Protein AF-A0A4Q9L4J7-F1 (afdb_monomer_lite)

InterPro domains:
  IPR001433 Oxidoreductase FAD/NAD(P)-binding [PF00175] (398-492)
  IPR017938 Riboflavin synthase-like beta-barrel [SSF63380] (113-328)
  IPR023173 NADPH-cytochrome p450 reductase, FAD-binding, alpha-helical domain superfamily [G3DSA:1.20.990.10] (139-208)
  IPR023173 NADPH-cytochrome p450 reductase, FAD-binding, alpha-helical domain superfamily [G3DSA:1.20.990.10] (239-287)
  IPR039261 Ferredoxin-NADP reductase (FNR), nucleotide-binding domain [G3DSA:3.40.50.80] (387-509)
  IPR039261 Ferredoxin-NADP reductase (FNR), nucleotide-binding domain [SSF52343] (388-514)

Radius of gyration: 28.34 Å; chains: 1; bounding box: 82×77×81 Å

Secondary structure (DSSP, 8-state):
--S-SS----PPPP---PPPPPPEEEEEEEEEEEEE--------TT---------EEEEEEE------HHHHHHHHHTS---S-------S------PEEEEEEEEEEE---SSS-EEEEEEEEE----TT-EEEEE-PPPHHHHHHHHHHB---TTT--THHHHHEEEEEEEEETT-EEEEEEHHHHHHHB--SSPPPHHHHHHHHHHHHHHHHHHHHHHHHTT---S-HHHHHHHHHHHHHHHSSTTHHHHHTGGGT--SHHHHHHHHT--B-HHHHHHHPPBPPPEEEE--SPTTSEEEEEEEPPEEEETTEEEEPHHHHHHHHHHHHHHHHHHTTT-SS-------------TTSS---TT---TT------EEEEEEE--SSS---S-SEEEEEEEGGGGHHHHHHHHT--TT-EEEEEEEESSGGG-TTTTT-SSEEEEESS-HHHHTT--SHHHHHHHTHHHHHHHHTSSEEEEEES-HHHHHHHHHHHHHH-HHHHHTT-EEEE---

Organism: NCBI:txid148818

Structure (mmCIF, N/CA/C/O backbone):
data_AF-A0A4Q9L4J7-F1
#
_entry.id   AF-A0A4Q9L4J7-F1
#
loop_
_atom_site.group_PDB
_atom_site.id
_atom_site.type_symbol
_atom_site.label_atom_id
_atom_site.label_alt_id
_atom_site.label_comp_id
_atom_site.label_asym_id
_atom_site.label_entity_id
_atom_site.label_seq_id
_atom_site.pdbx_PDB_ins_code
_atom_site.Cartn_x
_atom_site.Cartn_y
_atom_site.Cartn_z
_atom_site.occupancy
_atom_site.B_iso_or_equiv
_atom_site.auth_seq_id
_atom_site.auth_comp_id
_atom_site.auth_asym_id
_atom_site.auth_atom_id
_atom_site.pdbx_PDB_model_num
ATOM 1 N N . MET A 1 1 ? -7.884 -14.480 -29.276 1.00 32.91 1 MET A N 1
ATOM 2 C CA . MET A 1 1 ? -7.450 -14.733 -30.667 1.00 32.91 1 MET A CA 1
ATOM 3 C C . MET A 1 1 ? -8.146 -13.724 -31.567 1.00 32.91 1 MET A C 1
ATOM 5 O O . MET A 1 1 ? -9.260 -13.345 -31.243 1.00 32.91 1 MET A O 1
ATOM 9 N N . ASP A 1 2 ? -7.462 -13.287 -32.623 1.00 29.91 2 ASP A N 1
ATOM 10 C CA . ASP A 1 2 ? -7.851 -12.279 -33.626 1.00 29.91 2 ASP A CA 1
ATOM 11 C C . ASP A 1 2 ? -7.774 -10.781 -33.269 1.00 29.91 2 ASP A C 1
ATOM 13 O O . ASP A 1 2 ? -8.747 -10.042 -33.344 1.00 29.91 2 ASP A O 1
ATOM 17 N N . LEU A 1 3 ? -6.535 -10.298 -33.084 1.00 27.67 3 LEU A N 1
ATOM 18 C CA . LEU A 1 3 ? -6.129 -8.930 -33.470 1.00 27.67 3 LEU A CA 1
ATOM 19 C C . LEU A 1 3 ? -6.065 -8.742 -35.012 1.00 27.67 3 LEU A C 1
ATOM 21 O O . LEU A 1 3 ? -5.759 -7.661 -35.499 1.00 27.67 3 LEU A O 1
ATOM 25 N N . LYS A 1 4 ? -6.324 -9.797 -35.801 1.00 28.86 4 LYS A N 1
ATOM 26 C CA . LYS A 1 4 ? -6.003 -9.884 -37.239 1.00 28.86 4 LYS A CA 1
ATOM 27 C C . LYS A 1 4 ? -7.072 -9.368 -38.214 1.00 28.86 4 LYS A C 1
ATOM 29 O O . LYS A 1 4 ? -6.865 -9.484 -39.416 1.00 28.86 4 LYS A O 1
ATOM 34 N N . ARG A 1 5 ? -8.212 -8.824 -37.767 1.00 31.81 5 ARG A N 1
ATOM 35 C CA . ARG A 1 5 ? -9.352 -8.559 -38.680 1.00 31.81 5 ARG A CA 1
ATOM 36 C C . ARG A 1 5 ? -9.749 -7.105 -38.942 1.00 31.81 5 ARG A C 1
ATOM 38 O O . ARG A 1 5 ? -10.696 -6.902 -39.695 1.00 31.81 5 ARG A O 1
ATOM 45 N N . HIS A 1 6 ? -9.029 -6.101 -38.440 1.00 31.12 6 HIS A N 1
ATOM 46 C CA . HIS A 1 6 ? -9.401 -4.695 -38.699 1.00 31.12 6 HIS A CA 1
ATOM 47 C C . HIS A 1 6 ? -8.330 -3.779 -39.301 1.00 31.12 6 HIS A C 1
ATOM 49 O O . HIS A 1 6 ? -8.582 -2.589 -39.451 1.00 31.12 6 HIS A O 1
ATOM 55 N N . ILE A 1 7 ? -7.200 -4.313 -39.769 1.00 32.12 7 ILE A N 1
ATOM 56 C CA . ILE A 1 7 ? -6.197 -3.519 -40.495 1.00 32.12 7 ILE A CA 1
ATOM 57 C C . ILE A 1 7 ? -6.155 -3.980 -41.948 1.00 32.12 7 ILE A C 1
ATOM 59 O O . ILE A 1 7 ? -5.279 -4.741 -42.316 1.00 32.12 7 ILE A O 1
ATOM 63 N N . LEU A 1 8 ? -7.123 -3.567 -42.763 1.00 29.12 8 LEU A N 1
ATOM 64 C CA . LEU A 1 8 ? -6.978 -3.502 -44.221 1.00 29.12 8 LEU A CA 1
ATOM 65 C C . LEU A 1 8 ? -8.029 -2.525 -44.761 1.00 29.12 8 LEU A C 1
ATOM 67 O O . LEU A 1 8 ? -9.126 -2.911 -45.156 1.00 29.12 8 LEU A O 1
ATOM 71 N N . ASN A 1 9 ? -7.685 -1.239 -44.768 1.00 26.75 9 ASN A N 1
ATOM 72 C CA . ASN A 1 9 ? -8.211 -0.316 -45.767 1.00 26.75 9 ASN A CA 1
ATOM 73 C C . ASN A 1 9 ? -7.124 0.727 -46.085 1.00 26.75 9 ASN A C 1
ATOM 75 O O . ASN A 1 9 ? -6.758 1.502 -45.200 1.00 26.75 9 ASN A O 1
ATOM 79 N N . PRO A 1 10 ? -6.550 0.736 -47.301 1.00 31.06 10 PRO A N 1
ATOM 80 C CA . PRO A 1 10 ? -5.492 1.668 -47.662 1.00 31.06 10 PRO A CA 1
ATOM 81 C C . PRO A 1 10 ? -6.117 3.006 -48.073 1.00 31.06 10 PRO A C 1
ATOM 83 O O . PRO A 1 10 ? -6.548 3.175 -49.212 1.00 31.06 10 PRO A O 1
ATOM 86 N N . ILE A 1 11 ? -6.172 3.975 -47.158 1.00 26.78 11 ILE A N 1
ATOM 87 C CA . ILE A 1 11 ? -6.482 5.364 -47.516 1.00 26.78 11 ILE A CA 1
ATOM 88 C C . ILE A 1 11 ? -5.159 6.109 -47.712 1.00 26.78 11 ILE A C 1
ATOM 90 O O . ILE A 1 11 ? -4.351 6.236 -46.795 1.00 26.78 11 ILE A O 1
ATOM 94 N N . LYS A 1 12 ? -4.940 6.560 -48.953 1.00 27.62 12 LYS A N 1
ATOM 95 C CA . LYS A 1 12 ? -3.855 7.452 -49.384 1.00 27.62 12 LYS A CA 1
ATOM 96 C C . LYS A 1 12 ? -3.788 8.689 -48.477 1.00 27.62 12 LYS A C 1
ATOM 98 O O . LYS A 1 12 ? -4.776 9.407 -48.366 1.00 27.62 12 LYS A O 1
ATOM 103 N N . TYR A 1 13 ? -2.623 8.962 -47.892 1.00 31.67 13 TYR A N 1
ATOM 104 C CA . TYR A 1 13 ? -2.356 10.199 -47.154 1.00 31.67 13 TYR A CA 1
ATOM 105 C C . TYR A 1 13 ? -1.717 11.249 -48.074 1.00 31.67 13 TYR A C 1
ATOM 107 O O . TYR A 1 13 ? -0.624 11.035 -48.596 1.00 31.67 13 TYR A O 1
ATOM 115 N N . GLU A 1 14 ? -2.385 12.392 -48.240 1.00 25.97 14 GLU A N 1
ATOM 116 C CA . GLU A 1 14 ? -1.773 13.653 -48.673 1.00 25.97 14 GLU A CA 1
ATOM 117 C C . GLU A 1 14 ? -1.281 14.423 -47.439 1.00 25.97 14 GLU A C 1
ATOM 119 O O . GLU A 1 14 ? -2.001 14.593 -46.454 1.00 25.97 14 GLU A O 1
ATOM 124 N N . ILE A 1 15 ? -0.031 14.883 -47.488 1.00 26.75 15 ILE A N 1
ATOM 125 C CA . ILE A 1 15 ? 0.613 15.677 -46.439 1.00 26.75 15 ILE A CA 1
ATOM 126 C C . ILE A 1 15 ? 0.153 17.136 -46.586 1.00 26.75 15 ILE A C 1
ATOM 128 O O . ILE A 1 15 ? 0.558 17.814 -47.528 1.00 26.75 15 ILE A O 1
ATOM 132 N N . MET A 1 16 ? -0.649 17.650 -45.645 1.00 25.31 16 MET A N 1
ATOM 133 C CA . MET A 1 16 ? -0.947 19.087 -45.541 1.00 25.31 16 MET A CA 1
ATOM 134 C C . MET A 1 16 ? -0.229 19.743 -44.350 1.00 25.31 16 MET A C 1
ATOM 136 O O . MET A 1 16 ? -0.444 19.397 -43.193 1.00 25.31 16 MET A O 1
ATOM 140 N N . GLN A 1 17 ? 0.621 20.710 -44.709 1.00 27.58 17 GLN A N 1
ATOM 141 C CA . GLN A 1 17 ? 1.196 21.853 -43.980 1.00 27.58 17 GLN A CA 1
ATOM 142 C C . GLN A 1 17 ? 1.055 21.912 -42.442 1.00 27.58 17 GLN A C 1
ATOM 144 O O . GLN A 1 17 ? 0.004 22.240 -41.890 1.00 27.58 17 GLN A O 1
ATOM 149 N N . PHE A 1 18 ? 2.195 21.755 -41.761 1.00 28.28 18 PHE A N 1
ATOM 150 C CA . PHE A 1 18 ? 2.394 22.114 -40.356 1.00 28.28 18 PHE A CA 1
ATOM 151 C C . PHE A 1 18 ? 2.313 23.641 -40.153 1.00 28.28 18 PHE A C 1
ATOM 153 O O . PHE A 1 18 ? 3.069 24.392 -40.765 1.00 28.28 18 PHE A O 1
ATOM 160 N N . LYS A 1 19 ? 1.438 24.106 -39.250 1.00 26.25 19 LYS A N 1
ATOM 161 C CA . LYS A 1 19 ? 1.531 25.443 -38.631 1.00 26.25 19 LYS A CA 1
ATOM 162 C C . LYS A 1 19 ? 2.318 25.345 -37.322 1.00 26.25 19 LYS A C 1
ATOM 164 O O . LYS A 1 19 ? 2.139 24.382 -36.579 1.00 26.25 19 LYS A O 1
ATOM 169 N N . GLU A 1 20 ? 3.162 26.343 -37.054 1.00 30.19 20 GLU A N 1
ATOM 170 C CA . GLU A 1 20 ? 4.071 26.416 -35.900 1.00 30.19 20 GLU A CA 1
ATOM 171 C C . GLU A 1 20 ? 3.372 26.141 -34.555 1.00 30.19 20 GLU A C 1
ATOM 173 O O . GLU A 1 20 ? 2.411 26.810 -34.165 1.00 30.19 20 GLU A O 1
ATOM 178 N N . LEU A 1 21 ? 3.888 25.137 -33.842 1.00 33.66 21 LEU A N 1
ATOM 179 C CA . LEU A 1 21 ? 3.437 24.678 -32.529 1.00 33.66 21 LEU A CA 1
ATOM 180 C C . LEU A 1 21 ? 4.350 25.256 -31.436 1.00 33.66 21 LEU A C 1
ATOM 182 O O . LEU A 1 21 ? 5.572 25.220 -31.557 1.00 33.66 21 LEU A O 1
ATOM 186 N N . LYS A 1 22 ? 3.767 25.757 -30.340 1.00 27.98 22 LYS A N 1
ATOM 187 C CA . LYS A 1 22 ? 4.522 26.166 -29.143 1.00 27.98 22 LYS A CA 1
ATOM 188 C C . LYS A 1 22 ? 4.714 24.966 -28.217 1.00 27.98 22 LYS A C 1
ATOM 190 O O . LYS A 1 22 ? 3.741 24.428 -27.698 1.00 27.98 22 LYS A O 1
ATOM 195 N N . PHE A 1 23 ? 5.964 24.589 -27.982 1.00 33.75 23 PHE A N 1
ATOM 196 C CA . PHE A 1 23 ? 6.355 23.511 -27.078 1.00 33.75 23 PHE A CA 1
ATOM 197 C C . PHE A 1 23 ? 6.599 24.035 -25.649 1.00 33.75 23 PHE A C 1
ATOM 199 O O . PHE A 1 23 ? 7.134 25.130 -25.472 1.00 33.75 23 PHE A O 1
ATOM 206 N N . ARG A 1 24 ? 6.238 23.260 -24.614 1.00 38.06 24 ARG A N 1
ATOM 207 C CA . ARG A 1 24 ? 6.641 23.522 -23.216 1.00 38.06 24 ARG A CA 1
ATOM 208 C C . ARG A 1 24 ? 7.774 22.572 -22.806 1.00 38.06 24 ARG A C 1
ATOM 210 O O . ARG A 1 24 ? 7.660 21.366 -23.011 1.00 38.06 24 ARG A O 1
ATOM 217 N N . LYS A 1 25 ? 8.831 23.128 -22.200 1.00 42.00 25 LYS A N 1
ATOM 218 C CA . LYS A 1 25 ? 9.967 22.413 -21.586 1.00 42.00 25 LYS A CA 1
ATOM 219 C C . LYS A 1 25 ? 9.455 21.664 -20.349 1.00 42.00 25 LYS A C 1
ATOM 221 O O . LYS A 1 25 ? 8.957 22.320 -19.437 1.00 42.00 25 LYS A O 1
ATOM 226 N N . LEU A 1 26 ? 9.497 20.329 -20.329 1.00 53.59 26 LEU A N 1
ATOM 227 C CA . LEU A 1 26 ? 8.933 19.558 -19.205 1.00 53.59 26 LEU A CA 1
ATOM 228 C C . LEU A 1 26 ? 9.982 18.841 -18.359 1.00 53.59 26 LEU A C 1
ATOM 230 O O . LEU A 1 26 ? 9.849 18.901 -17.141 1.00 53.59 26 LEU A O 1
ATOM 234 N N . ASN A 1 27 ? 11.021 18.239 -18.955 1.00 62.38 27 ASN A N 1
ATOM 235 C CA . ASN A 1 27 ? 12.146 17.677 -18.205 1.00 62.38 27 ASN A CA 1
ATOM 236 C C . ASN A 1 27 ? 13.487 17.874 -18.940 1.00 62.38 27 ASN A C 1
ATOM 238 O O . ASN A 1 27 ? 13.531 17.805 -20.167 1.00 62.38 27 ASN A O 1
ATOM 242 N N . GLU A 1 28 ? 14.566 18.079 -18.185 1.00 73.81 28 GLU A N 1
ATOM 243 C CA . GLU A 1 28 ? 15.957 18.052 -18.669 1.00 73.81 28 GLU A CA 1
ATOM 244 C C . GLU A 1 28 ? 16.674 16.877 -18.007 1.00 73.81 28 GLU A C 1
ATOM 246 O O . GLU A 1 28 ? 16.520 16.678 -16.799 1.00 73.81 28 GLU A O 1
ATOM 251 N N . ILE A 1 29 ? 17.422 16.090 -18.782 1.00 80.94 29 ILE A N 1
ATOM 252 C CA . ILE A 1 29 ? 18.135 14.914 -18.273 1.00 80.94 29 ILE A CA 1
ATOM 253 C C . ILE A 1 29 ? 19.614 15.065 -18.560 1.00 80.94 29 ILE A C 1
ATOM 255 O O . ILE A 1 29 ? 19.989 15.373 -19.691 1.00 80.94 29 ILE A O 1
ATOM 259 N N . THR A 1 30 ? 20.413 14.797 -17.537 1.00 82.75 30 THR A N 1
ATOM 260 C CA . THR A 1 30 ? 21.866 14.720 -17.612 1.00 82.75 30 THR A CA 1
ATOM 261 C C . THR A 1 30 ? 22.294 13.342 -17.139 1.00 82.75 30 THR A C 1
ATOM 263 O O . THR A 1 30 ? 21.904 12.909 -16.054 1.00 82.75 30 THR A O 1
ATOM 266 N N . ILE A 1 31 ? 23.103 12.658 -17.943 1.00 82.88 31 ILE A N 1
ATOM 267 C CA . ILE A 1 31 ? 23.777 11.416 -17.558 1.00 82.88 31 ILE A CA 1
ATOM 268 C C . ILE A 1 31 ? 25.276 11.658 -17.679 1.00 82.88 31 ILE A C 1
ATOM 270 O O . ILE A 1 31 ? 25.764 11.998 -18.753 1.00 82.88 31 ILE A O 1
ATOM 274 N N . GLU A 1 32 ? 25.993 11.486 -16.577 1.00 81.62 32 GLU A N 1
ATOM 275 C CA . GLU A 1 32 ? 27.445 11.609 -16.490 1.00 81.62 32 GLU A CA 1
ATOM 276 C C . GLU A 1 32 ? 28.037 10.267 -16.047 1.00 81.62 32 GLU A C 1
ATOM 278 O O . GLU A 1 32 ? 27.553 9.658 -15.093 1.00 81.62 32 GLU A O 1
ATOM 283 N N . ILE A 1 33 ? 29.080 9.795 -16.734 1.00 80.38 33 ILE A N 1
ATOM 284 C CA . ILE A 1 33 ? 29.845 8.613 -16.319 1.00 80.38 33 ILE A CA 1
ATOM 285 C C . ILE A 1 33 ? 30.957 9.085 -15.383 1.00 80.38 33 ILE A C 1
ATOM 287 O O . ILE A 1 33 ? 31.842 9.828 -15.798 1.00 80.38 33 ILE A O 1
ATOM 291 N N . LEU A 1 34 ? 30.913 8.639 -14.130 1.00 76.81 34 LEU A N 1
ATOM 292 C CA . LEU A 1 34 ? 31.854 9.038 -13.085 1.00 76.81 34 LEU A CA 1
ATOM 293 C C . LEU A 1 34 ? 33.141 8.198 -13.108 1.00 76.81 34 LEU A C 1
ATOM 295 O O . LEU A 1 34 ? 34.230 8.737 -12.930 1.00 76.81 34 LEU A O 1
ATOM 299 N N . SER A 1 35 ? 33.035 6.879 -13.314 1.00 73.94 35 SER A N 1
ATOM 300 C CA . SER A 1 35 ? 34.185 5.960 -13.345 1.00 73.94 35 SER A CA 1
ATOM 301 C C . SER A 1 35 ? 33.845 4.608 -13.993 1.00 73.94 35 SER A C 1
ATOM 303 O O . SER A 1 35 ? 32.671 4.255 -14.135 1.00 73.94 35 SER A O 1
ATOM 305 N N . ARG A 1 36 ? 34.887 3.850 -14.379 1.00 70.06 36 ARG A N 1
ATOM 306 C CA . ARG A 1 36 ? 34.830 2.432 -14.783 1.00 70.06 36 ARG A CA 1
ATOM 307 C C . ARG A 1 36 ? 35.926 1.655 -14.048 1.00 70.06 36 ARG A C 1
ATOM 309 O O . ARG A 1 36 ? 37.103 1.910 -14.290 1.00 70.06 36 ARG A O 1
ATOM 316 N N . GLU A 1 37 ? 35.577 0.726 -13.163 1.00 55.44 37 GLU A N 1
ATOM 317 C CA . GLU A 1 37 ? 36.572 -0.139 -12.502 1.00 55.44 37 GLU A CA 1
ATOM 318 C C . GLU A 1 37 ? 36.838 -1.432 -13.307 1.00 55.44 37 GLU A C 1
ATOM 320 O O . GLU A 1 37 ? 35.908 -2.130 -13.710 1.00 55.44 37 GLU A O 1
ATOM 325 N N . GLY A 1 38 ? 38.116 -1.783 -13.533 1.00 43.69 38 GLY A N 1
ATOM 326 C CA . GLY A 1 38 ? 38.509 -3.119 -14.023 1.00 43.69 38 GLY A CA 1
ATOM 327 C C . GLY A 1 38 ? 39.046 -3.248 -15.458 1.00 43.69 38 GLY A C 1
ATOM 328 O O . GLY A 1 38 ? 39.202 -4.370 -15.934 1.00 43.69 38 GLY A O 1
ATOM 329 N N . GLY A 1 39 ? 39.394 -2.158 -16.146 1.00 35.75 39 GLY A N 1
ATOM 330 C CA . GLY A 1 39 ? 40.240 -2.238 -17.345 1.00 35.75 39 GLY A CA 1
ATOM 331 C C . GLY A 1 39 ? 41.707 -2.402 -16.940 1.00 35.75 39 GLY A C 1
ATOM 332 O O . GLY A 1 39 ? 42.275 -1.487 -16.348 1.00 35.75 39 GLY A O 1
ATOM 333 N N . GLY A 1 40 ? 42.314 -3.561 -17.211 1.00 29.95 40 GLY A N 1
ATOM 334 C CA . GLY A 1 40 ? 43.728 -3.814 -16.926 1.00 29.95 40 GLY A CA 1
ATOM 335 C C . GLY A 1 40 ? 44.616 -2.687 -17.454 1.00 29.95 40 GLY A C 1
ATOM 336 O O . GLY A 1 40 ? 44.479 -2.257 -18.599 1.00 29.95 40 GLY A O 1
ATOM 337 N N . ALA A 1 41 ? 45.517 -2.197 -16.604 1.00 28.97 41 ALA A N 1
ATOM 338 C CA . ALA A 1 41 ? 46.473 -1.162 -16.955 1.00 28.97 41 ALA A CA 1
ATOM 339 C C . ALA A 1 41 ? 47.351 -1.632 -18.122 1.00 28.97 41 ALA A C 1
ATOM 341 O O . ALA A 1 41 ? 48.337 -2.336 -17.929 1.00 28.97 41 ALA A O 1
ATOM 342 N N . THR A 1 42 ? 47.025 -1.198 -19.335 1.00 26.70 42 THR A N 1
ATOM 343 C CA . THR A 1 42 ? 48.039 -1.021 -20.372 1.00 26.70 42 THR A CA 1
ATOM 344 C C . THR A 1 42 ? 48.302 0.473 -20.424 1.00 26.70 42 THR A C 1
ATOM 346 O O . THR A 1 42 ? 47.522 1.237 -20.986 1.00 26.70 42 THR A O 1
ATOM 349 N N . LYS A 1 43 ? 49.376 0.906 -19.754 1.00 25.52 43 LYS A N 1
ATOM 350 C CA . LYS A 1 43 ? 49.971 2.219 -20.006 1.00 25.52 43 LYS A CA 1
ATOM 351 C C . LYS A 1 43 ? 50.368 2.240 -21.480 1.00 25.52 43 LYS A C 1
ATOM 353 O O . LYS A 1 43 ? 51.396 1.681 -21.845 1.00 25.52 43 LYS A O 1
ATOM 358 N N . ILE A 1 44 ? 49.552 2.865 -22.318 1.00 26.73 44 ILE A N 1
ATOM 359 C CA . ILE A 1 44 ? 50.049 3.449 -23.557 1.00 26.73 44 ILE A CA 1
ATOM 360 C C . ILE A 1 44 ? 50.585 4.810 -23.126 1.00 26.73 44 ILE A C 1
ATOM 362 O O . ILE A 1 44 ? 49.817 5.709 -22.785 1.00 26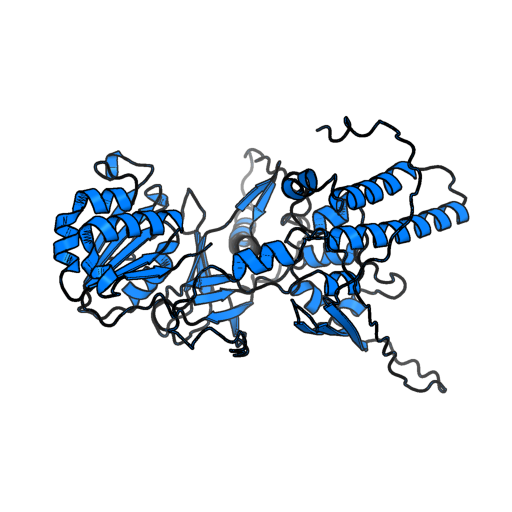.73 44 ILE A O 1
ATOM 366 N N . GLU A 1 45 ? 51.907 4.927 -23.015 1.00 25.31 45 GLU A N 1
ATOM 367 C CA . GLU A 1 45 ? 52.548 6.223 -22.802 1.00 25.31 45 GLU A CA 1
ATOM 368 C C . GLU A 1 45 ? 52.154 7.149 -23.960 1.00 25.31 45 GLU A C 1
ATOM 370 O O . GLU A 1 45 ? 52.459 6.862 -25.116 1.00 25.31 45 GLU A O 1
ATOM 375 N N . GLY A 1 46 ? 51.436 8.236 -23.648 1.00 28.81 46 GLY A N 1
ATOM 376 C CA . GLY A 1 46 ? 51.136 9.301 -24.611 1.00 28.81 46 GLY A CA 1
ATOM 377 C C . GLY A 1 46 ? 49.671 9.704 -24.812 1.00 28.81 46 GLY A C 1
ATOM 378 O O . GLY A 1 46 ? 49.398 10.379 -25.799 1.00 28.81 46 GLY A O 1
ATOM 379 N N . VAL A 1 47 ? 48.728 9.358 -23.925 1.00 24.56 47 VAL A N 1
ATOM 380 C CA . VAL A 1 47 ? 47.358 9.914 -23.978 1.00 24.56 47 VAL A CA 1
ATOM 381 C C . VAL A 1 47 ? 46.975 10.489 -22.615 1.00 24.56 47 VAL A C 1
ATOM 383 O O . VAL A 1 47 ? 46.900 9.763 -21.625 1.00 24.56 47 VAL A O 1
ATOM 386 N N . ASP A 1 48 ? 46.755 11.805 -22.579 1.00 23.30 48 ASP A N 1
ATOM 387 C CA . ASP A 1 48 ? 46.212 12.536 -21.433 1.00 23.30 48 ASP A CA 1
ATOM 388 C C . ASP A 1 48 ? 44.956 11.851 -20.882 1.00 23.30 48 ASP A C 1
ATOM 390 O O . ASP A 1 48 ? 44.012 11.550 -21.617 1.00 23.30 48 ASP A O 1
ATOM 394 N N . SER A 1 49 ? 44.919 11.672 -19.563 1.00 26.30 49 SER A N 1
ATOM 395 C CA . SER A 1 49 ? 43.752 11.236 -18.803 1.00 26.30 49 SER A CA 1
ATOM 396 C C . SER A 1 49 ? 42.651 12.303 -18.852 1.00 26.30 49 SER A C 1
ATOM 398 O O . SER A 1 49 ? 42.475 13.079 -17.911 1.00 26.30 49 SER A O 1
ATOM 400 N N . LYS A 1 50 ? 41.907 12.371 -19.955 1.00 26.47 50 LYS A N 1
ATOM 401 C CA . LYS A 1 50 ? 40.615 13.054 -19.996 1.00 26.47 50 LYS A CA 1
ATOM 402 C C . LYS A 1 50 ? 39.540 12.050 -19.607 1.00 26.47 50 LYS A C 1
ATOM 404 O O . LYS A 1 50 ? 39.353 11.034 -20.266 1.00 26.47 50 LYS A O 1
ATOM 409 N N . THR A 1 51 ? 38.848 12.342 -18.515 1.00 29.05 51 THR A N 1
ATOM 410 C CA . THR A 1 51 ? 37.536 11.780 -18.212 1.00 29.05 51 THR A CA 1
ATOM 411 C C . THR A 1 51 ? 36.637 11.962 -19.436 1.00 29.05 51 THR A C 1
ATOM 413 O O . THR A 1 51 ? 36.325 13.093 -19.813 1.00 29.05 51 THR A O 1
ATOM 416 N N . ASP A 1 52 ? 36.232 10.862 -20.075 1.00 28.98 52 ASP A N 1
ATOM 417 C CA . ASP A 1 52 ? 35.219 10.851 -21.139 1.00 28.98 52 ASP A CA 1
ATOM 418 C C . ASP A 1 52 ? 33.846 11.194 -20.532 1.00 28.98 52 ASP A C 1
ATOM 420 O O . ASP A 1 52 ? 32.950 10.364 -20.377 1.00 28.98 52 ASP A O 1
ATOM 424 N N . SER A 1 53 ? 33.684 12.456 -20.146 1.00 28.92 53 SER A N 1
ATOM 425 C CA . SER A 1 53 ? 32.421 13.053 -19.735 1.00 28.92 53 SER A CA 1
ATOM 426 C C . SER A 1 53 ? 31.576 13.290 -20.987 1.00 28.92 53 SER A C 1
ATOM 428 O O . SER A 1 53 ? 31.518 14.383 -21.545 1.00 28.92 53 SER A O 1
ATOM 430 N N . LYS A 1 54 ? 30.900 12.245 -21.474 1.00 34.31 54 LYS A N 1
ATOM 431 C CA . LYS A 1 54 ? 29.797 12.447 -22.420 1.00 34.31 54 LYS A CA 1
ATOM 432 C C . LYS A 1 54 ? 28.595 12.984 -21.651 1.00 34.31 54 LYS A C 1
ATOM 434 O O . LYS A 1 54 ? 27.773 12.217 -21.168 1.00 34.31 54 LYS A O 1
ATOM 439 N N . VAL A 1 55 ? 28.507 14.307 -21.537 1.00 30.03 55 VAL A N 1
ATOM 440 C CA . VAL A 1 55 ? 27.294 14.991 -21.080 1.00 30.03 55 VAL A CA 1
ATOM 441 C C . VAL A 1 55 ? 26.247 14.854 -22.183 1.00 30.03 55 VAL A C 1
ATOM 443 O O . VAL A 1 55 ? 26.282 15.573 -23.180 1.00 30.03 55 VAL A O 1
ATOM 446 N N . TYR A 1 56 ? 25.323 13.911 -22.023 1.00 35.75 56 TYR A N 1
ATOM 447 C CA . TYR A 1 56 ? 24.118 13.868 -22.844 1.00 35.75 56 TYR A CA 1
ATOM 448 C C . TYR A 1 56 ? 23.075 14.787 -22.212 1.00 35.75 56 TYR A C 1
ATOM 450 O O . TYR A 1 56 ? 22.479 14.434 -21.197 1.00 35.75 56 TYR A O 1
ATOM 458 N N . SER A 1 57 ? 22.863 15.964 -22.805 1.00 33.28 57 SER A N 1
ATOM 459 C CA . SER A 1 57 ? 21.689 16.799 -22.553 1.00 33.28 57 SER A CA 1
ATOM 460 C C . SER A 1 57 ? 20.697 16.598 -23.698 1.00 33.28 57 SER A C 1
ATOM 462 O O . SER A 1 57 ? 20.982 16.890 -24.858 1.00 33.28 57 SER A O 1
ATOM 464 N N . LYS A 1 58 ? 19.518 16.052 -23.389 1.00 39.03 58 LYS A N 1
ATOM 465 C CA . LYS A 1 58 ? 18.421 15.927 -24.357 1.00 39.03 58 LYS A CA 1
ATOM 466 C C . LYS A 1 58 ? 17.285 16.849 -23.934 1.00 39.03 58 LYS A C 1
ATOM 468 O O . LYS A 1 58 ? 16.713 16.679 -22.858 1.00 39.03 58 LYS A O 1
ATOM 473 N N . GLU A 1 59 ? 16.968 17.832 -24.773 1.00 36.12 59 GLU A N 1
ATOM 474 C CA . GLU A 1 59 ? 15.800 18.692 -24.584 1.00 36.12 59 GLU A CA 1
ATOM 475 C C . GLU A 1 59 ? 14.550 17.971 -25.098 1.00 36.12 59 GLU A C 1
ATOM 477 O O . GLU A 1 59 ? 14.475 17.590 -26.267 1.00 36.12 59 GLU A O 1
ATOM 482 N N . VAL A 1 60 ? 13.568 17.757 -24.220 1.00 36.88 60 VAL A N 1
ATOM 483 C CA . VAL A 1 60 ? 12.332 17.042 -24.564 1.00 36.88 60 VAL A CA 1
ATOM 484 C C . VAL A 1 60 ? 11.180 18.034 -24.666 1.00 36.88 60 VAL A C 1
ATOM 486 O O . VAL A 1 60 ? 10.780 18.668 -23.683 1.00 36.88 60 VAL A O 1
ATOM 489 N N . LEU A 1 61 ? 10.636 18.156 -25.874 1.00 27.98 61 LEU A N 1
ATOM 490 C CA . LEU A 1 61 ? 9.513 19.021 -26.208 1.00 27.98 61 LEU A CA 1
ATOM 491 C C . LEU A 1 61 ? 8.254 18.164 -26.418 1.00 27.98 61 LEU A C 1
ATOM 493 O O . LEU A 1 61 ? 8.249 17.271 -27.259 1.00 27.98 61 LEU A O 1
ATOM 497 N N . TYR A 1 62 ? 7.176 18.437 -25.676 1.00 35.03 62 TYR A N 1
ATOM 498 C CA . TYR A 1 62 ? 5.900 17.723 -25.836 1.00 35.03 62 TYR A CA 1
ATOM 499 C C . TYR A 1 62 ? 4.878 18.533 -26.638 1.00 35.03 62 TYR A C 1
ATOM 501 O O . TYR A 1 62 ? 4.734 19.743 -26.447 1.00 35.03 62 TYR A O 1
ATOM 509 N N . GLN A 1 63 ? 4.129 17.837 -27.496 1.00 30.00 63 GLN A N 1
ATOM 510 C CA . GLN A 1 63 ? 2.963 18.360 -28.207 1.00 30.00 63 GLN A CA 1
ATOM 511 C C . GLN A 1 63 ? 1.764 18.410 -27.246 1.00 30.00 63 GLN A C 1
ATOM 513 O O . GLN A 1 63 ? 1.395 17.397 -26.655 1.00 30.00 63 GLN A O 1
ATOM 518 N N . THR A 1 64 ? 1.141 19.575 -27.086 1.00 30.38 64 THR A N 1
ATOM 519 C CA . THR A 1 64 ? -0.145 19.705 -26.386 1.00 30.38 64 THR A CA 1
ATOM 520 C C . THR A 1 64 ? -1.228 20.047 -27.395 1.00 30.38 64 THR A C 1
ATOM 522 O O . THR A 1 64 ? -1.034 20.953 -28.209 1.00 30.38 64 THR A O 1
ATOM 525 N N . ASP A 1 65 ? -2.380 19.383 -27.320 1.00 29.89 65 ASP A N 1
ATOM 526 C CA . ASP A 1 65 ? -3.569 19.839 -28.035 1.00 29.89 65 ASP A CA 1
ATOM 527 C C . ASP A 1 65 ? -3.953 21.249 -27.571 1.00 29.89 65 ASP A C 1
ATOM 529 O O . ASP A 1 65 ? -3.827 21.578 -26.389 1.00 29.89 65 ASP A O 1
ATOM 533 N N . LYS A 1 66 ? -4.414 22.091 -28.507 1.00 28.73 66 LYS A N 1
ATOM 534 C CA . LYS A 1 66 ? -5.050 23.376 -28.194 1.00 28.73 66 LYS A CA 1
ATOM 535 C C . LYS A 1 66 ? -6.240 23.114 -27.271 1.00 28.73 66 LYS A C 1
ATOM 537 O O . LYS A 1 66 ? -7.339 22.829 -27.733 1.00 28.73 66 LYS A O 1
ATOM 542 N N . VAL A 1 67 ? -6.019 23.234 -25.973 1.00 32.56 67 VAL A N 1
ATOM 543 C CA . VAL A 1 67 ? -7.085 23.502 -25.019 1.00 32.56 67 VAL A CA 1
ATOM 544 C C . VAL A 1 67 ? -7.113 25.011 -24.881 1.00 32.56 67 VAL A C 1
ATOM 546 O O . VAL A 1 67 ? -6.105 25.614 -24.507 1.00 32.56 67 VAL A O 1
ATOM 549 N N . ASP A 1 68 ? -8.228 25.617 -25.277 1.00 34.19 68 ASP A N 1
ATOM 550 C CA . ASP A 1 68 ? -8.435 27.054 -25.178 1.00 34.19 68 ASP A CA 1
ATOM 551 C C . ASP A 1 68 ? -8.329 27.458 -23.702 1.00 34.19 68 ASP A C 1
ATOM 553 O O . ASP A 1 68 ? -9.219 27.227 -22.882 1.00 34.19 68 ASP A O 1
ATOM 557 N N . SER A 1 69 ? -7.162 27.983 -23.333 1.00 35.03 69 SER A N 1
ATOM 558 C CA . SER A 1 69 ? -6.762 28.253 -21.952 1.00 35.03 69 SER A CA 1
ATOM 559 C C . SER A 1 69 ? -7.679 29.254 -21.246 1.00 35.03 69 SER A C 1
ATOM 561 O O . SER A 1 69 ? -7.639 29.349 -20.023 1.00 35.03 69 SER A O 1
ATOM 563 N N . LYS A 1 70 ? -8.523 29.975 -21.995 1.00 34.06 70 LYS A N 1
ATOM 564 C CA . LYS A 1 70 ? -9.452 30.966 -21.454 1.00 34.06 70 LYS A CA 1
ATOM 565 C C . LYS A 1 70 ? -10.692 30.331 -20.812 1.00 34.06 70 LYS A C 1
ATOM 567 O O . LYS A 1 70 ? -11.105 30.767 -19.747 1.00 34.06 70 LYS A O 1
ATOM 572 N N . GLU A 1 71 ? -11.214 29.234 -21.367 1.00 32.75 71 GLU A N 1
ATOM 573 C CA . GLU A 1 71 ? -12.447 28.607 -20.859 1.00 32.75 71 GLU A CA 1
ATOM 574 C C . GLU A 1 71 ? -12.225 27.799 -19.564 1.00 32.75 71 GLU A C 1
ATOM 576 O O . GLU A 1 71 ? -13.135 27.636 -18.750 1.00 32.75 71 GLU A O 1
ATOM 581 N N . ILE A 1 72 ? -10.998 27.310 -19.343 1.00 34.75 72 ILE A N 1
ATOM 582 C CA . ILE A 1 72 ? -10.608 26.631 -18.097 1.00 34.75 72 ILE A CA 1
ATOM 583 C C . ILE A 1 72 ? -10.253 27.647 -17.008 1.00 34.75 72 ILE A C 1
ATOM 585 O O . ILE A 1 72 ? -10.622 27.442 -15.855 1.00 34.75 72 ILE A O 1
ATOM 589 N N . LEU A 1 73 ? -9.586 28.755 -17.354 1.00 31.66 73 LEU A N 1
ATOM 590 C CA . LEU A 1 73 ? -9.261 29.801 -16.382 1.00 31.66 73 LEU A CA 1
ATOM 591 C C . LEU A 1 73 ? -10.527 30.479 -15.841 1.00 31.66 73 LEU A C 1
ATOM 593 O O . LEU A 1 73 ? -10.632 30.624 -14.627 1.00 31.66 73 LEU A O 1
ATOM 597 N N . ASP A 1 74 ? -11.528 30.759 -16.680 1.00 32.66 74 ASP A N 1
ATOM 598 C CA . ASP A 1 74 ? -12.783 31.374 -16.219 1.00 32.66 74 ASP A CA 1
ATOM 599 C C . ASP A 1 74 ? -13.641 30.416 -15.364 1.00 32.66 74 ASP A C 1
ATOM 601 O O . ASP A 1 74 ? -14.304 30.847 -14.420 1.00 32.66 74 ASP A O 1
ATOM 605 N N . LYS A 1 75 ? -13.571 29.095 -15.607 1.00 32.06 75 LYS A N 1
ATOM 606 C CA . LYS A 1 75 ? -14.240 28.079 -14.763 1.00 32.06 75 LYS A CA 1
ATOM 607 C C . LYS A 1 75 ? -13.501 27.796 -13.450 1.00 32.06 75 LYS A C 1
ATOM 609 O O . LYS A 1 75 ? -14.125 27.323 -12.501 1.00 32.06 75 LYS A O 1
ATOM 614 N N . ILE A 1 76 ? -12.201 28.087 -13.376 1.00 34.53 76 ILE A N 1
ATOM 615 C CA . ILE A 1 76 ? -11.392 27.944 -12.155 1.00 34.53 76 ILE A CA 1
ATOM 616 C C . ILE A 1 76 ? -11.455 29.215 -11.292 1.00 34.53 76 ILE A C 1
ATOM 618 O O . ILE A 1 76 ? -11.445 29.105 -10.069 1.00 34.53 76 ILE A O 1
ATOM 622 N N . TYR A 1 77 ? -11.579 30.405 -11.890 1.00 29.02 77 TYR A N 1
ATOM 623 C CA . TYR A 1 77 ? -11.540 31.679 -11.159 1.00 29.02 77 TYR A CA 1
ATOM 624 C C . TYR A 1 77 ? -12.879 32.149 -10.563 1.00 29.02 77 TYR A C 1
ATOM 626 O O . TYR A 1 77 ? -12.865 33.033 -9.710 1.00 29.02 77 TYR A O 1
ATOM 634 N N . HIS A 1 78 ? -14.019 31.552 -10.935 1.00 30.06 78 HIS A N 1
ATOM 635 C CA . HIS A 1 78 ? -15.343 31.966 -10.436 1.00 30.06 78 HIS A CA 1
ATOM 636 C C . HIS A 1 78 ? -16.013 31.025 -9.422 1.00 30.06 78 HIS A C 1
ATOM 638 O O . HIS A 1 78 ? -17.191 31.197 -9.116 1.00 30.06 78 HIS A O 1
ATOM 644 N N . LYS A 1 79 ? -15.283 30.076 -8.820 1.00 29.45 79 LYS A N 1
ATOM 645 C CA . LYS A 1 79 ? -15.729 29.480 -7.551 1.00 29.45 79 LYS A CA 1
ATOM 646 C C . LYS A 1 79 ? -15.103 30.264 -6.406 1.00 29.45 79 LYS A C 1
ATOM 648 O O . LYS A 1 79 ? -13.927 30.093 -6.107 1.00 29.45 79 LYS A O 1
ATOM 653 N N . GLU A 1 80 ? -15.909 31.159 -5.847 1.00 29.42 80 GLU A N 1
ATOM 654 C CA . GLU A 1 80 ? -15.625 32.004 -4.691 1.00 29.42 80 GLU A CA 1
ATOM 655 C C . GLU A 1 80 ? -14.810 31.255 -3.627 1.00 29.42 80 GLU A C 1
ATOM 657 O O . GLU A 1 80 ? -15.301 30.372 -2.925 1.00 29.42 80 GLU A O 1
ATOM 662 N N . LEU A 1 81 ? -13.529 31.614 -3.538 1.00 27.81 81 LEU A N 1
ATOM 663 C CA . LEU A 1 81 ? -12.717 31.392 -2.354 1.00 27.81 81 LEU A CA 1
ATOM 664 C C . LEU A 1 81 ? -13.170 32.415 -1.319 1.00 27.81 81 LEU A C 1
ATOM 666 O O . LEU A 1 81 ? -12.800 33.592 -1.380 1.00 27.81 81 LEU A O 1
ATOM 670 N N . ASP A 1 82 ? -13.975 31.932 -0.381 1.00 27.47 82 ASP A N 1
ATOM 671 C CA . ASP A 1 82 ? -14.197 32.587 0.895 1.00 27.47 82 ASP A CA 1
ATOM 672 C C . ASP A 1 82 ? -12.834 32.884 1.536 1.00 27.47 82 ASP A C 1
ATOM 674 O O . ASP A 1 82 ? -11.955 32.024 1.668 1.00 27.47 82 ASP A O 1
ATOM 678 N N . LYS A 1 83 ? -12.617 34.159 1.845 1.00 31.33 83 LYS A N 1
ATOM 679 C CA . LYS A 1 83 ? -11.333 34.708 2.277 1.00 31.33 83 LYS A CA 1
ATOM 680 C C . LYS A 1 83 ? -11.076 34.416 3.754 1.00 31.33 83 LYS A C 1
ATOM 682 O O . LYS A 1 83 ? -11.052 35.353 4.536 1.00 31.33 83 LYS A O 1
ATOM 687 N N . THR A 1 84 ? -10.780 33.176 4.128 1.00 30.39 84 THR A N 1
ATOM 688 C CA . THR A 1 84 ? -10.087 32.854 5.392 1.00 30.39 84 THR A CA 1
ATOM 689 C C . THR A 1 84 ? -9.482 31.454 5.317 1.00 30.39 84 THR A C 1
ATOM 691 O O . THR A 1 84 ? -10.167 30.488 5.609 1.00 30.39 84 THR A O 1
ATOM 694 N N . ASP A 1 85 ? -8.221 31.347 4.887 1.00 26.95 85 ASP A N 1
ATOM 695 C CA . ASP A 1 85 ? -7.235 30.396 5.436 1.00 26.95 85 ASP A CA 1
ATOM 696 C C . ASP A 1 85 ? -5.911 30.510 4.667 1.00 26.95 85 ASP A C 1
ATOM 698 O O . ASP A 1 85 ? -5.646 29.844 3.665 1.00 26.95 85 ASP A O 1
ATOM 702 N N . LYS A 1 86 ? -5.028 31.389 5.152 1.00 31.11 86 LYS A N 1
AT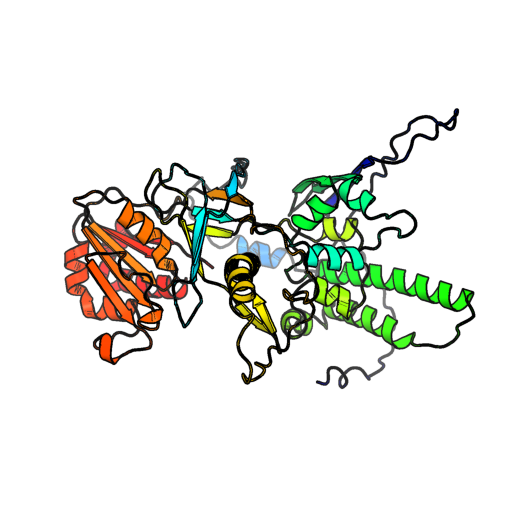OM 703 C CA . LYS A 1 86 ? -3.615 31.380 4.765 1.00 31.11 86 LYS A CA 1
ATOM 704 C C . LYS A 1 86 ? -2.914 30.234 5.498 1.00 31.11 86 LYS A C 1
ATOM 706 O O . LYS A 1 86 ? -2.250 30.500 6.483 1.00 31.11 86 LYS A O 1
ATOM 711 N N . HIS A 1 87 ? -3.055 28.997 5.026 1.00 31.69 87 HIS A N 1
ATOM 712 C CA . HIS A 1 87 ? -2.090 27.906 5.237 1.00 31.69 87 HIS A CA 1
ATOM 713 C C . HIS A 1 87 ? -2.419 26.734 4.297 1.00 31.69 87 HIS A C 1
ATOM 715 O O . HIS A 1 87 ? -3.005 25.734 4.699 1.00 31.69 87 HIS A O 1
ATOM 721 N N . ILE A 1 88 ? -2.020 26.841 3.027 1.00 28.56 88 ILE A N 1
ATOM 722 C CA . ILE A 1 88 ? -1.990 25.697 2.107 1.00 28.56 88 ILE A CA 1
ATOM 723 C C . ILE A 1 88 ? -0.545 25.492 1.649 1.00 28.56 88 ILE A C 1
ATOM 725 O O . ILE A 1 88 ? -0.030 26.210 0.800 1.00 28.56 88 ILE A O 1
ATOM 729 N N . ASN A 1 89 ? 0.091 24.524 2.311 1.00 28.36 89 ASN A N 1
ATOM 730 C CA . ASN A 1 89 ? 1.098 23.575 1.832 1.00 28.36 89 ASN A CA 1
ATOM 731 C C . ASN A 1 89 ? 2.054 24.036 0.717 1.00 28.36 89 ASN A C 1
ATOM 733 O O . ASN A 1 89 ? 1.792 23.840 -0.470 1.00 28.36 89 ASN A O 1
ATOM 737 N N . ASN A 1 90 ? 3.246 24.479 1.121 1.00 26.03 90 ASN A N 1
ATOM 738 C CA . ASN A 1 90 ? 4.443 24.289 0.304 1.00 26.03 90 ASN A CA 1
ATOM 739 C C . ASN A 1 90 ? 4.755 22.779 0.219 1.00 26.03 90 ASN A C 1
ATOM 741 O O . ASN A 1 90 ? 4.835 22.131 1.264 1.00 26.03 90 ASN A O 1
ATOM 745 N N . PRO A 1 91 ? 5.003 22.199 -0.969 1.00 31.16 91 PRO A N 1
ATOM 746 C CA . PRO A 1 91 ? 5.431 20.805 -1.125 1.00 31.16 91 PRO A CA 1
ATOM 747 C C . PRO A 1 91 ? 6.924 20.601 -0.789 1.00 31.16 91 PRO A C 1
ATOM 749 O O . PRO A 1 91 ? 7.580 19.734 -1.353 1.00 31.16 91 PRO A O 1
ATOM 752 N N . SER A 1 92 ? 7.476 21.408 0.121 1.00 30.67 92 SER A N 1
ATOM 753 C CA . SER A 1 92 ? 8.898 21.439 0.473 1.00 30.67 92 SER A CA 1
ATOM 754 C C . SER A 1 92 ? 9.152 21.106 1.945 1.00 30.67 92 SER A C 1
ATOM 756 O O . SER A 1 92 ? 10.097 21.628 2.531 1.00 30.67 92 SER A O 1
ATOM 758 N N . ASP A 1 93 ? 8.353 20.221 2.542 1.00 30.91 93 ASP A N 1
ATOM 759 C CA . ASP A 1 93 ? 8.791 19.464 3.722 1.00 30.91 93 ASP A CA 1
ATOM 760 C C . ASP A 1 93 ? 9.703 18.321 3.235 1.00 30.91 93 ASP A C 1
ATOM 762 O O . ASP A 1 93 ? 9.379 17.140 3.339 1.00 30.91 93 ASP A O 1
ATOM 766 N N . ASN A 1 94 ? 10.854 18.681 2.655 1.00 33.56 94 ASN A N 1
ATOM 767 C CA . ASN A 1 94 ? 11.958 17.758 2.390 1.00 33.56 94 ASN A CA 1
ATOM 768 C C . ASN A 1 94 ? 12.614 17.392 3.732 1.00 33.56 94 ASN A C 1
ATOM 770 O O . ASN A 1 94 ? 13.743 17.790 4.019 1.00 33.56 94 ASN A O 1
ATOM 774 N N . LEU A 1 95 ? 11.923 16.617 4.572 1.00 36.78 95 LEU A N 1
ATOM 775 C CA . LEU A 1 95 ? 12.665 15.651 5.368 1.00 36.78 95 LEU A CA 1
ATOM 776 C C . LEU A 1 95 ? 13.176 14.627 4.360 1.00 36.78 95 LEU A C 1
ATOM 778 O O . LEU A 1 95 ? 12.381 13.953 3.711 1.00 36.78 95 LEU A O 1
ATOM 782 N N . LEU A 1 96 ? 14.495 14.535 4.198 1.00 48.19 96 LEU A N 1
ATOM 783 C CA . LEU A 1 96 ? 15.091 13.354 3.589 1.00 48.19 96 LEU A CA 1
ATOM 784 C C . LEU A 1 96 ? 14.601 12.162 4.407 1.00 48.19 96 LEU A C 1
ATOM 786 O O . LEU A 1 96 ? 15.001 11.981 5.558 1.00 48.19 96 LEU A O 1
ATOM 790 N N . ASP A 1 97 ? 13.671 11.412 3.832 1.00 65.06 97 ASP A N 1
ATOM 791 C CA . ASP A 1 97 ? 13.146 10.196 4.418 1.00 65.06 97 ASP A CA 1
ATOM 792 C C . ASP A 1 97 ? 14.331 9.261 4.684 1.00 65.06 97 ASP A C 1
ATOM 794 O O . ASP A 1 97 ? 14.959 8.748 3.756 1.00 65.06 97 ASP A O 1
ATOM 798 N N . ILE A 1 98 ? 14.684 9.083 5.961 1.00 84.81 98 ILE A N 1
ATOM 799 C CA . ILE A 1 98 ? 15.773 8.189 6.353 1.00 84.81 98 ILE A CA 1
ATOM 800 C C . ILE A 1 98 ? 15.376 6.782 5.909 1.00 84.81 98 ILE A C 1
ATOM 802 O O . ILE A 1 98 ? 14.382 6.224 6.385 1.00 84.81 98 ILE A O 1
ATOM 806 N N . ILE A 1 99 ? 16.155 6.219 4.986 1.00 89.81 99 ILE A N 1
ATOM 807 C CA . ILE A 1 99 ? 15.981 4.841 4.539 1.00 89.81 99 ILE A CA 1
ATOM 808 C C . ILE A 1 99 ? 16.661 3.936 5.559 1.00 89.81 99 ILE A C 1
ATOM 810 O O . ILE A 1 99 ? 17.869 4.000 5.786 1.00 89.81 99 ILE A O 1
ATOM 814 N N . TYR A 1 100 ? 15.861 3.080 6.175 1.00 92.50 100 TYR A N 1
ATOM 815 C CA . TYR A 1 100 ? 16.312 2.029 7.066 1.00 92.50 100 TYR A CA 1
ATOM 816 C C . TYR A 1 100 ? 16.428 0.725 6.292 1.00 92.50 100 TYR A C 1
ATOM 818 O O . TYR A 1 100 ? 15.639 0.453 5.394 1.00 92.50 100 TYR A O 1
ATOM 826 N N . ASN A 1 101 ? 17.364 -0.121 6.702 1.00 92.38 101 ASN A N 1
ATOM 827 C CA . ASN A 1 101 ? 17.492 -1.478 6.196 1.00 92.38 101 ASN A CA 1
ATOM 828 C C . ASN A 1 101 ? 17.163 -2.465 7.323 1.00 92.38 101 ASN A C 1
ATOM 830 O O . ASN A 1 101 ? 17.736 -2.372 8.414 1.00 92.38 101 ASN A O 1
ATOM 834 N N . GLY A 1 102 ? 16.209 -3.370 7.101 1.00 91.50 102 GLY A N 1
ATOM 835 C CA . GLY A 1 102 ? 15.774 -4.354 8.091 1.00 91.50 102 GLY A CA 1
ATOM 836 C C . GLY A 1 102 ? 15.743 -5.763 7.521 1.00 91.50 102 GLY A C 1
ATOM 837 O O . GLY A 1 102 ? 15.260 -5.979 6.421 1.00 91.50 102 GLY A O 1
ATOM 838 N N . LYS A 1 103 ? 16.204 -6.744 8.289 1.00 93.00 103 LYS A N 1
ATOM 839 C CA . LYS A 1 103 ? 16.107 -8.163 7.949 1.00 93.00 103 LYS A CA 1
ATOM 840 C C . LYS A 1 103 ? 14.705 -8.682 8.236 1.00 93.00 103 LYS A C 1
ATOM 842 O O . LYS A 1 103 ? 14.180 -8.465 9.334 1.00 93.00 103 LYS A O 1
ATOM 847 N N . ILE A 1 104 ? 14.123 -9.424 7.301 1.00 93.12 104 ILE A N 1
ATOM 848 C CA . ILE A 1 104 ? 12.862 -10.129 7.539 1.00 93.12 104 ILE A CA 1
ATOM 849 C C . ILE A 1 104 ? 13.114 -11.279 8.529 1.00 93.12 104 ILE A C 1
ATOM 851 O O . ILE A 1 104 ? 13.942 -12.150 8.304 1.00 93.12 104 ILE A O 1
ATOM 855 N N . LEU A 1 105 ? 12.417 -11.294 9.662 1.00 93.06 105 LEU A N 1
ATOM 856 C CA . LEU A 1 105 ? 12.494 -12.372 10.655 1.00 93.06 105 LEU A CA 1
ATOM 857 C C . LEU A 1 105 ? 11.482 -13.480 10.363 1.00 93.06 105 LEU A C 1
ATOM 859 O O . LEU A 1 105 ? 11.775 -14.664 10.519 1.00 93.06 105 LEU A O 1
ATOM 863 N N . SER A 1 106 ? 10.274 -13.107 9.944 1.00 92.50 106 SER A N 1
ATOM 864 C CA . SER A 1 106 ? 9.228 -14.067 9.605 1.00 92.50 106 SER A CA 1
ATOM 865 C C . SER A 1 106 ? 8.230 -13.489 8.614 1.00 92.50 106 SER A C 1
ATOM 867 O O . SER A 1 106 ? 7.903 -12.306 8.677 1.00 92.50 106 SER A O 1
ATOM 869 N N . ILE A 1 107 ? 7.698 -14.368 7.767 1.00 93.19 107 ILE A N 1
ATOM 870 C CA . ILE A 1 107 ? 6.529 -14.138 6.923 1.00 93.19 107 ILE A CA 1
ATOM 871 C C . ILE A 1 107 ? 5.564 -15.283 7.223 1.00 93.19 107 ILE A C 1
ATOM 873 O O . ILE A 1 107 ? 5.949 -16.446 7.096 1.00 93.19 107 ILE A O 1
ATOM 877 N N . THR A 1 108 ? 4.349 -14.957 7.652 1.00 92.75 108 THR A N 1
ATOM 878 C CA . THR A 1 108 ? 3.323 -15.925 8.058 1.00 92.75 108 THR A CA 1
ATOM 879 C C . THR A 1 108 ? 2.052 -15.659 7.267 1.00 92.75 108 THR A C 1
ATOM 881 O O . THR A 1 108 ? 1.561 -14.533 7.275 1.00 92.75 108 THR A O 1
ATOM 884 N N . ASN A 1 109 ? 1.524 -16.676 6.586 1.00 93.88 109 ASN A N 1
ATOM 885 C CA . ASN A 1 109 ? 0.204 -16.602 5.961 1.00 93.88 109 ASN A CA 1
ATOM 886 C C . ASN A 1 109 ? -0.870 -16.635 7.062 1.00 93.88 109 ASN A C 1
ATOM 888 O O . ASN A 1 109 ? -0.806 -17.485 7.947 1.00 93.88 109 ASN A O 1
ATOM 892 N N . MET A 1 110 ? -1.823 -15.706 7.018 1.00 93.31 110 MET A N 1
ATOM 893 C CA . MET A 1 110 ? -2.901 -15.592 8.005 1.00 93.31 110 MET A CA 1
ATOM 894 C C . MET A 1 110 ? -4.074 -16.552 7.751 1.00 93.31 110 MET A C 1
ATOM 896 O O . MET A 1 110 ? -5.006 -16.565 8.546 1.00 93.31 110 MET A O 1
ATOM 900 N N . GLY A 1 111 ? -4.038 -17.352 6.677 1.00 90.31 111 GLY A N 1
ATOM 901 C CA . GLY A 1 111 ? -5.059 -18.365 6.379 1.00 90.31 111 GLY A CA 1
ATOM 902 C C . GLY A 1 111 ? -6.376 -17.789 5.857 1.00 90.31 111 GLY A C 1
ATOM 903 O O . GLY A 1 111 ? -7.411 -18.439 5.952 1.00 90.31 111 GLY A O 1
ATOM 904 N N . THR A 1 112 ? -6.340 -16.566 5.332 1.00 90.81 112 THR A N 1
ATOM 905 C CA . THR A 1 112 ? -7.500 -15.897 4.743 1.00 90.81 112 THR A CA 1
ATOM 906 C C . THR A 1 112 ? -7.812 -16.476 3.361 1.00 90.81 112 THR A C 1
ATOM 908 O O . THR A 1 112 ? -6.903 -16.773 2.585 1.00 90.81 112 THR A O 1
ATOM 911 N N . GLU A 1 113 ? -9.094 -16.622 3.037 1.00 88.31 113 GLU A N 1
ATOM 912 C CA . GLU A 1 113 ? -9.557 -17.292 1.815 1.00 88.31 113 GLU A CA 1
ATOM 913 C C . GLU A 1 113 ? -9.873 -16.301 0.700 1.00 88.31 113 GLU A C 1
ATOM 915 O O . GLU A 1 113 ? -9.549 -16.540 -0.462 1.00 88.31 113 GLU A O 1
ATOM 920 N N . TRP A 1 114 ? -10.502 -15.168 1.029 1.00 85.38 114 TRP A N 1
ATOM 921 C CA . TRP A 1 114 ? -10.927 -14.228 -0.005 1.00 85.38 114 TRP A CA 1
ATOM 922 C C . TRP A 1 114 ? -9.760 -13.436 -0.592 1.00 85.38 114 TRP A C 1
ATOM 924 O O . TRP A 1 114 ? -9.667 -13.192 -1.796 1.00 85.38 114 TRP A O 1
ATOM 934 N N . LYS A 1 115 ? -8.900 -12.938 0.291 1.00 88.44 115 LYS A N 1
ATOM 935 C CA . LYS A 1 115 ? -7.704 -12.187 -0.071 1.00 88.44 115 LYS A CA 1
ATOM 936 C C . LYS A 1 115 ? -6.604 -12.681 0.829 1.00 88.44 115 LYS A C 1
ATOM 938 O O . LYS A 1 115 ? -6.726 -12.539 2.038 1.00 88.44 115 LYS A O 1
ATOM 943 N N . GLU A 1 116 ? -5.530 -13.197 0.254 1.00 92.75 116 GLU A N 1
ATOM 944 C CA . GLU A 1 116 ? -4.388 -13.655 1.036 1.00 92.75 116 GLU A CA 1
ATOM 945 C C . GLU A 1 116 ? -3.772 -12.491 1.818 1.00 92.75 116 GLU A C 1
ATOM 947 O O . GLU A 1 116 ? -3.497 -11.415 1.271 1.00 92.75 116 GLU A O 1
ATOM 952 N N . VAL A 1 117 ? -3.548 -12.711 3.109 1.00 94.94 117 VAL A N 1
ATOM 953 C CA . VAL A 1 117 ? -2.935 -11.740 4.010 1.00 94.94 117 VAL A CA 1
ATOM 954 C C . VAL A 1 117 ? -1.732 -12.379 4.674 1.00 94.94 117 VAL A C 1
ATOM 956 O O . VAL A 1 117 ? -1.810 -13.479 5.215 1.00 94.94 117 VAL A O 1
ATOM 959 N N . TYR A 1 118 ? -0.617 -11.659 4.663 1.00 95.38 118 TYR A N 1
ATOM 960 C CA . TYR A 1 118 ? 0.614 -12.081 5.307 1.00 95.38 118 TYR A CA 1
ATOM 961 C C . TYR A 1 118 ? 0.959 -11.149 6.460 1.00 95.38 118 TYR A C 1
ATOM 963 O O . TYR A 1 118 ? 0.904 -9.924 6.331 1.00 95.38 118 TYR A O 1
ATOM 971 N N . LYS A 1 119 ? 1.363 -11.740 7.583 1.00 95.88 119 LYS A N 1
ATOM 972 C CA . LYS A 1 119 ? 2.014 -11.037 8.682 1.00 95.88 119 LYS A CA 1
ATOM 973 C C . LYS A 1 119 ? 3.524 -11.116 8.510 1.00 95.88 119 LYS A C 1
ATOM 975 O O . LYS A 1 119 ? 4.081 -12.207 8.392 1.00 95.88 119 LYS A O 1
ATOM 980 N N . ILE A 1 120 ? 4.187 -9.966 8.539 1.00 95.31 120 ILE A N 1
ATOM 981 C CA . ILE A 1 120 ? 5.642 -9.859 8.388 1.00 95.31 120 ILE A CA 1
ATOM 982 C C . ILE A 1 120 ? 6.231 -9.269 9.654 1.00 95.31 120 ILE A C 1
ATOM 984 O O . ILE A 1 120 ? 5.638 -8.370 10.246 1.00 95.31 120 ILE A O 1
ATOM 988 N N . LYS A 1 121 ? 7.408 -9.757 10.045 1.00 96.19 121 LYS A N 1
ATOM 989 C CA . LYS A 1 121 ? 8.195 -9.224 11.157 1.00 96.19 121 LYS A CA 1
ATOM 990 C C . LYS A 1 121 ? 9.590 -8.842 10.681 1.00 96.19 121 LYS A C 1
ATOM 992 O O . LYS A 1 121 ? 10.236 -9.667 10.042 1.00 96.19 121 LYS A O 1
ATOM 997 N N . LEU A 1 122 ? 10.063 -7.642 11.009 1.00 95.88 122 LEU A N 1
ATOM 998 C CA . LEU A 1 122 ? 11.416 -7.166 10.685 1.00 95.88 122 LEU A CA 1
ATOM 999 C C . LEU A 1 122 ? 12.277 -7.075 11.951 1.00 95.88 122 LEU A C 1
ATOM 1001 O O . LEU A 1 122 ? 11.761 -6.803 13.031 1.00 95.88 122 LEU A O 1
ATOM 1005 N N . ASN A 1 123 ? 13.594 -7.248 11.837 1.00 95.00 123 ASN A N 1
ATOM 1006 C CA . ASN A 1 123 ? 14.547 -7.171 12.957 1.00 95.00 123 ASN A CA 1
ATOM 1007 C C . ASN A 1 123 ? 14.887 -5.732 13.396 1.00 95.00 123 ASN A C 1
ATOM 1009 O O . ASN A 1 123 ? 16.015 -5.440 13.800 1.00 95.00 123 ASN A O 1
ATOM 1013 N N . LYS A 1 124 ? 13.934 -4.814 13.261 1.00 94.62 124 LYS A N 1
ATOM 1014 C CA . LYS A 1 124 ? 14.110 -3.404 13.589 1.00 94.62 124 LYS A CA 1
ATOM 1015 C C . LYS A 1 124 ? 13.033 -2.960 14.548 1.00 94.62 124 LYS A C 1
ATOM 1017 O O . LYS A 1 124 ? 11.877 -3.341 14.409 1.00 94.62 124 LYS A O 1
ATOM 1022 N N . THR A 1 125 ? 13.431 -2.121 15.487 1.00 94.94 125 THR A N 1
ATOM 1023 C CA . THR A 1 125 ? 12.557 -1.428 16.426 1.00 94.94 125 THR A CA 1
ATOM 1024 C C . THR A 1 125 ? 12.537 0.044 16.054 1.00 94.94 125 THR A C 1
ATOM 1026 O O . THR A 1 125 ? 13.587 0.617 15.759 1.00 94.94 125 THR A O 1
ATOM 1029 N N . ILE A 1 126 ? 11.363 0.660 16.084 1.00 91.94 126 ILE A N 1
ATOM 1030 C CA . ILE A 1 126 ? 11.193 2.098 15.875 1.00 91.94 126 ILE A CA 1
ATOM 1031 C C . ILE A 1 126 ? 10.307 2.623 16.991 1.00 91.94 126 ILE A C 1
ATOM 1033 O O . ILE A 1 126 ? 9.367 1.940 17.399 1.00 91.94 126 ILE A O 1
ATOM 1037 N N . ASP A 1 127 ? 10.625 3.813 17.491 1.00 92.94 127 ASP A N 1
ATOM 1038 C CA . ASP A 1 127 ? 9.711 4.544 18.355 1.00 92.94 127 ASP A CA 1
ATOM 1039 C C . ASP A 1 127 ? 8.622 5.193 17.496 1.00 92.94 127 ASP A C 1
ATOM 1041 O O . ASP A 1 127 ? 8.914 5.914 16.539 1.00 92.94 127 ASP A O 1
ATOM 1045 N N . PHE A 1 128 ? 7.364 4.873 17.788 1.00 94.94 128 PHE A N 1
ATOM 1046 C CA . PHE A 1 128 ? 6.230 5.262 16.959 1.00 94.94 128 PHE A CA 1
ATOM 1047 C C . PHE A 1 128 ? 4.987 5.540 17.803 1.00 94.94 128 PHE A C 1
ATOM 1049 O O . PHE A 1 128 ? 4.820 5.037 18.920 1.00 94.94 128 PHE A O 1
ATOM 1056 N N . ILE A 1 129 ? 4.071 6.319 17.234 1.00 94.81 129 ILE A N 1
ATOM 1057 C CA . ILE A 1 129 ? 2.738 6.544 17.784 1.00 94.81 129 ILE A CA 1
ATOM 1058 C C . ILE A 1 129 ? 1.779 5.554 17.112 1.00 94.81 129 ILE A C 1
ATOM 1060 O O . ILE A 1 129 ? 1.784 5.464 15.882 1.00 94.81 129 ILE A O 1
ATOM 1064 N N . PRO A 1 130 ? 0.945 4.811 17.869 1.00 96.31 130 PRO A N 1
ATOM 1065 C CA . PRO A 1 130 ? -0.040 3.910 17.283 1.00 96.31 130 PRO A CA 1
ATOM 1066 C C . PRO A 1 130 ? -0.859 4.619 16.205 1.00 96.31 130 PRO A C 1
ATOM 1068 O O . PRO A 1 130 ? -1.436 5.679 16.457 1.00 96.31 130 PRO A O 1
ATOM 1071 N N . GLY A 1 131 ? -0.864 4.033 15.004 1.00 93.81 131 GLY A N 1
ATOM 1072 C CA . GLY A 1 131 ? -1.419 4.627 13.782 1.00 93.81 131 GLY A CA 1
ATOM 1073 C C . GLY A 1 131 ? -0.373 5.020 12.735 1.00 93.81 131 GLY A C 1
ATOM 1074 O O . GLY A 1 131 ? -0.692 5.084 11.546 1.00 93.81 131 GLY A O 1
ATOM 1075 N N . ASP A 1 132 ? 0.886 5.203 13.142 1.00 95.75 132 ASP A N 1
ATOM 1076 C CA . ASP A 1 132 ? 2.008 5.398 12.225 1.00 95.75 132 ASP A CA 1
ATOM 1077 C C . ASP A 1 132 ? 2.241 4.173 11.316 1.00 95.75 132 ASP A C 1
ATOM 1079 O O . ASP A 1 132 ? 1.746 3.062 11.540 1.00 95.75 132 ASP A O 1
ATOM 1083 N N . SER A 1 133 ? 3.017 4.387 10.254 1.00 95.50 133 SER A N 1
ATOM 1084 C CA . SER A 1 133 ? 3.210 3.416 9.176 1.00 95.50 133 SER A CA 1
ATOM 1085 C C . SER A 1 133 ? 4.669 3.283 8.759 1.00 95.50 133 SER A C 1
ATOM 1087 O O . SER A 1 133 ? 5.479 4.185 8.969 1.00 95.50 133 SER A O 1
ATOM 1089 N N . VAL A 1 134 ? 4.989 2.160 8.125 1.00 95.88 134 VAL A N 1
ATOM 1090 C CA . VAL A 1 134 ? 6.270 1.917 7.462 1.00 95.88 134 VAL A CA 1
ATOM 1091 C C . VAL A 1 134 ? 6.025 1.670 5.979 1.00 95.88 134 VAL A C 1
ATOM 1093 O O . VAL A 1 134 ? 5.144 0.898 5.606 1.00 95.88 134 VAL A O 1
ATOM 1096 N N . GLY A 1 135 ? 6.789 2.363 5.140 1.00 95.75 135 GLY A N 1
ATOM 1097 C CA . GLY A 1 135 ? 6.815 2.228 3.693 1.00 95.75 135 GLY A CA 1
ATOM 1098 C C . GLY A 1 135 ? 7.905 1.265 3.255 1.00 95.75 135 GLY A C 1
ATOM 1099 O O . GLY A 1 135 ? 9.071 1.547 3.491 1.00 95.75 135 GLY A O 1
ATOM 1100 N N . LEU A 1 136 ? 7.547 0.150 2.622 1.00 95.38 136 LEU A N 1
ATOM 1101 C CA . LEU A 1 136 ? 8.511 -0.835 2.126 1.00 95.38 136 LEU A CA 1
ATOM 1102 C C . LEU A 1 136 ? 8.953 -0.496 0.699 1.00 95.38 136 LEU A C 1
ATOM 1104 O O . LEU A 1 136 ? 8.099 -0.268 -0.163 1.00 95.38 136 LEU A O 1
ATOM 1108 N N . TYR A 1 137 ? 10.262 -0.509 0.449 1.00 92.44 137 TYR A N 1
ATOM 1109 C CA . TYR A 1 137 ? 10.843 -0.440 -0.890 1.00 92.44 137 TYR A CA 1
ATOM 1110 C C . TYR A 1 137 ? 11.037 -1.854 -1.442 1.00 92.44 137 TYR A C 1
ATOM 1112 O O . TYR A 1 137 ? 11.934 -2.588 -1.028 1.00 92.44 137 TYR A O 1
ATOM 1120 N N . CYS A 1 138 ? 10.194 -2.234 -2.400 1.00 91.56 138 CYS A N 1
ATOM 1121 C CA . CYS A 1 138 ? 10.305 -3.502 -3.117 1.00 91.56 138 CYS A CA 1
ATOM 1122 C C . CYS A 1 138 ? 10.887 -3.238 -4.507 1.00 91.56 138 CYS A C 1
ATOM 1124 O O . CYS A 1 138 ? 10.149 -2.981 -5.456 1.00 91.56 138 CYS A O 1
ATOM 1126 N N . TYR A 1 139 ? 12.217 -3.242 -4.586 1.00 90.56 139 TYR A N 1
ATOM 1127 C CA . TYR A 1 139 ? 12.971 -3.035 -5.823 1.00 90.56 139 TYR A CA 1
ATOM 1128 C C . TYR A 1 139 ? 12.757 -4.158 -6.840 1.00 90.56 139 TYR A C 1
ATOM 1130 O O . TYR A 1 139 ? 12.297 -5.247 -6.494 1.00 90.56 139 TYR A O 1
ATOM 1138 N N . ASN A 1 140 ? 13.146 -3.902 -8.091 1.00 88.81 140 ASN A N 1
ATOM 1139 C CA . ASN A 1 140 ? 13.088 -4.923 -9.131 1.00 88.81 140 ASN A CA 1
ATOM 1140 C C . ASN A 1 140 ? 13.982 -6.125 -8.768 1.00 88.81 140 ASN A C 1
ATOM 1142 O O . ASN A 1 140 ? 15.144 -5.922 -8.399 1.00 88.81 140 ASN A O 1
ATOM 1146 N N . PRO A 1 141 ? 13.469 -7.361 -8.886 1.00 83.38 141 PRO A N 1
ATOM 1147 C CA . PRO A 1 141 ? 14.246 -8.574 -8.663 1.00 83.38 141 PRO A CA 1
ATOM 1148 C C . PRO A 1 141 ? 15.232 -8.822 -9.813 1.00 83.38 141 PRO A C 1
ATOM 1150 O O . PRO A 1 141 ? 15.119 -8.255 -10.902 1.00 83.38 141 PRO A O 1
ATOM 1153 N N . GLU A 1 142 ? 16.163 -9.746 -9.591 1.00 82.19 142 GLU A N 1
ATOM 1154 C CA . GLU A 1 142 ? 17.237 -10.055 -10.536 1.00 82.19 142 GLU A CA 1
ATOM 1155 C C . GLU A 1 142 ? 16.726 -10.478 -11.923 1.00 82.19 142 GLU A C 1
ATOM 1157 O O . GLU A 1 142 ? 17.225 -10.006 -12.942 1.00 82.19 142 GLU A O 1
ATOM 1162 N N . HIS A 1 143 ? 15.686 -11.314 -11.995 1.00 81.75 143 HIS A N 1
ATOM 1163 C CA . HIS A 1 143 ? 15.137 -11.758 -13.281 1.00 81.75 143 HIS A CA 1
ATOM 1164 C C . HIS A 1 143 ? 14.511 -10.605 -14.086 1.00 81.75 143 HIS A C 1
ATOM 1166 O O . HIS A 1 143 ? 14.650 -10.569 -15.306 1.00 81.75 143 HIS A O 1
ATOM 1172 N N . VAL A 1 144 ? 13.883 -9.623 -13.426 1.00 85.56 144 VAL A N 1
ATOM 1173 C CA . VAL A 1 144 ? 13.363 -8.413 -14.090 1.00 85.56 144 VAL A CA 1
ATOM 1174 C C . VAL A 1 144 ? 14.510 -7.601 -14.682 1.00 85.56 144 VAL A C 1
ATOM 1176 O O . VAL A 1 144 ? 14.421 -7.153 -15.825 1.00 85.56 144 VAL A O 1
ATOM 1179 N N . ILE A 1 145 ? 15.602 -7.447 -13.930 1.00 87.44 145 ILE A N 1
ATOM 1180 C CA . ILE A 1 145 ? 16.789 -6.717 -14.384 1.00 87.44 145 ILE A CA 1
ATOM 1181 C C . ILE A 1 145 ? 17.422 -7.430 -15.581 1.00 87.44 145 ILE A C 1
ATOM 1183 O O . ILE A 1 145 ? 17.709 -6.780 -16.581 1.00 87.44 145 ILE A O 1
ATOM 1187 N N . LYS A 1 146 ? 17.562 -8.760 -15.536 1.00 84.69 146 LYS A N 1
ATOM 1188 C CA . LYS A 1 146 ? 18.073 -9.568 -16.657 1.00 84.69 146 LYS A CA 1
ATOM 1189 C C . LYS A 1 146 ? 17.245 -9.386 -17.931 1.00 84.69 146 LYS A C 1
ATOM 1191 O O . LYS A 1 146 ? 17.811 -9.158 -19.000 1.00 84.69 146 LYS A O 1
ATOM 1196 N N . VAL A 1 147 ? 15.914 -9.433 -17.823 1.00 86.31 147 VAL A N 1
ATOM 1197 C CA . VAL A 1 147 ? 15.021 -9.182 -18.967 1.00 86.31 147 VAL A CA 1
ATOM 1198 C C . VAL A 1 147 ? 15.221 -7.761 -19.488 1.00 86.31 147 VAL A C 1
ATOM 1200 O O . VAL A 1 147 ? 15.428 -7.575 -20.684 1.00 86.31 147 VAL A O 1
ATOM 1203 N N . LEU A 1 148 ? 15.237 -6.759 -18.611 1.00 88.94 148 LEU A N 1
ATOM 1204 C CA . LEU A 1 148 ? 15.425 -5.366 -19.012 1.00 88.94 148 LEU A CA 1
ATOM 1205 C C . LEU A 1 148 ? 16.769 -5.134 -19.719 1.00 88.94 148 LEU A C 1
ATOM 1207 O O . LEU A 1 148 ? 16.811 -4.483 -20.760 1.00 88.94 148 LEU A O 1
ATOM 1211 N N . LEU A 1 149 ? 17.850 -5.722 -19.203 1.00 86.31 149 LEU A N 1
ATOM 1212 C CA . LEU A 1 149 ? 19.180 -5.676 -19.810 1.00 86.31 149 LEU A CA 1
ATOM 1213 C C . LEU A 1 149 ? 19.200 -6.313 -21.203 1.00 86.31 149 LEU A C 1
ATOM 1215 O O . LEU A 1 149 ? 19.831 -5.768 -22.103 1.00 86.31 149 LEU A O 1
ATOM 1219 N N . SER A 1 150 ? 18.459 -7.405 -21.426 1.00 85.12 150 SER A N 1
ATOM 1220 C CA . SER A 1 150 ? 18.357 -8.032 -22.756 1.00 85.12 150 SER A CA 1
ATOM 1221 C C . SER A 1 150 ? 17.713 -7.119 -23.816 1.00 85.12 150 SER A C 1
ATOM 1223 O O . SER A 1 150 ? 17.956 -7.272 -25.020 1.00 85.12 150 SER A O 1
ATOM 1225 N N . HIS A 1 151 ? 16.932 -6.128 -23.376 1.00 87.62 151 HIS A N 1
ATOM 1226 C CA . HIS A 1 151 ? 16.323 -5.105 -24.223 1.00 87.62 151 HIS A CA 1
ATOM 1227 C C . HIS A 1 151 ? 17.117 -3.797 -24.275 1.00 87.62 151 HIS A C 1
ATOM 1229 O O . HIS A 1 151 ? 16.839 -2.967 -25.142 1.00 87.62 151 HIS A O 1
ATOM 1235 N N . LEU A 1 152 ? 18.103 -3.593 -23.400 1.00 86.06 152 LEU A N 1
ATOM 1236 C CA . LEU A 1 152 ? 18.883 -2.363 -23.383 1.00 86.06 152 LEU A CA 1
ATOM 1237 C C . LEU A 1 152 ? 19.761 -2.288 -24.647 1.00 86.06 152 LEU A C 1
ATOM 1239 O O . LEU A 1 152 ? 20.464 -3.242 -24.983 1.00 86.06 152 LEU A O 1
ATOM 1243 N N . ASN A 1 153 ? 19.726 -1.158 -25.357 1.00 72.25 153 ASN A N 1
ATOM 1244 C CA . ASN A 1 153 ? 20.580 -0.853 -26.506 1.00 72.25 153 ASN A CA 1
ATOM 1245 C C . ASN A 1 153 ? 21.969 -0.426 -26.014 1.00 72.25 153 ASN A C 1
ATOM 1247 O O . ASN A 1 153 ? 22.428 0.693 -26.225 1.00 72.25 153 ASN A O 1
ATOM 1251 N N . TYR A 1 154 ? 22.584 -1.302 -25.230 1.00 61.97 154 TYR A N 1
ATOM 1252 C CA . TYR A 1 154 ? 23.905 -1.108 -24.666 1.00 61.97 154 TYR A CA 1
ATOM 1253 C C . TYR A 1 154 ? 24.897 -1.813 -25.591 1.00 61.97 154 TYR A C 1
ATOM 1255 O O . TYR A 1 154 ? 24.682 -2.978 -25.926 1.00 61.97 154 TYR A O 1
ATOM 1263 N N . ASN A 1 155 ? 25.932 -1.107 -26.062 1.00 49.25 155 ASN A N 1
ATOM 1264 C CA . ASN A 1 155 ? 26.885 -1.631 -27.047 1.00 49.25 155 ASN A CA 1
ATOM 1265 C C . ASN A 1 155 ? 27.436 -2.994 -26.602 1.00 49.25 155 ASN A C 1
ATOM 1267 O O . ASN A 1 155 ? 28.234 -3.074 -25.664 1.00 49.25 155 ASN A O 1
ATOM 1271 N N . GLN A 1 156 ? 27.022 -4.057 -27.298 1.00 44.03 156 GLN A N 1
ATOM 1272 C CA . GLN A 1 156 ? 27.442 -5.439 -27.036 1.00 44.03 156 GLN A CA 1
ATOM 1273 C C . GLN A 1 156 ? 28.951 -5.642 -27.227 1.00 44.03 156 GLN A C 1
ATOM 1275 O O . GLN A 1 156 ? 29.524 -6.549 -26.637 1.00 44.03 156 GLN A O 1
ATOM 1280 N N . GLU A 1 157 ? 29.617 -4.757 -27.974 1.00 41.19 157 GLU A N 1
ATOM 1281 C CA . GLU A 1 157 ? 31.067 -4.810 -28.203 1.00 41.19 157 GLU A CA 1
ATOM 1282 C C . GLU A 1 157 ? 31.909 -4.333 -27.002 1.00 41.19 157 GLU A C 1
ATOM 1284 O O . GLU A 1 157 ? 33.112 -4.571 -26.972 1.00 41.19 157 GLU A O 1
ATOM 1289 N N . ALA A 1 158 ? 31.295 -3.709 -25.987 1.00 43.94 158 ALA A N 1
ATOM 1290 C CA . ALA A 1 158 ? 31.967 -3.301 -24.744 1.00 43.94 158 ALA A CA 1
ATOM 1291 C C . ALA A 1 158 ? 31.434 -4.016 -23.487 1.00 43.94 158 ALA A C 1
ATOM 1293 O O . ALA A 1 158 ? 32.079 -3.996 -22.444 1.00 43.94 158 ALA A O 1
ATOM 1294 N N . SER A 1 159 ? 30.273 -4.671 -23.563 1.00 47.50 159 SER A N 1
ATOM 1295 C CA . SER A 1 159 ? 29.546 -5.130 -22.378 1.00 47.50 159 SER A CA 1
ATOM 1296 C C . SER A 1 159 ? 29.886 -6.561 -21.986 1.00 47.50 159 SER A C 1
ATOM 1298 O O . SER A 1 159 ? 29.164 -7.512 -22.278 1.00 47.50 159 SER A O 1
ATOM 1300 N N . SER A 1 160 ? 30.956 -6.708 -21.209 1.00 52.84 160 SER A N 1
ATOM 1301 C CA . SER A 1 160 ? 30.967 -7.807 -20.244 1.00 52.84 160 SER A CA 1
ATOM 1302 C C . SER A 1 160 ? 30.008 -7.469 -19.094 1.00 52.84 160 SER A C 1
ATOM 1304 O O . SER A 1 160 ? 29.784 -6.297 -18.786 1.00 52.84 160 SER A O 1
ATOM 1306 N N . TYR A 1 161 ? 29.463 -8.487 -18.428 1.00 56.31 161 TYR A N 1
ATOM 1307 C CA . TYR A 1 161 ? 28.678 -8.370 -17.188 1.00 56.31 161 TYR A CA 1
ATOM 1308 C C . TYR A 1 161 ? 29.310 -7.409 -16.153 1.00 56.31 161 TYR A C 1
ATOM 1310 O O . TYR A 1 161 ? 28.596 -6.797 -15.360 1.00 56.31 161 TYR A O 1
ATOM 1318 N N . ASN A 1 162 ? 30.634 -7.205 -16.213 1.00 60.59 162 ASN A N 1
ATOM 1319 C CA . ASN A 1 162 ? 31.368 -6.268 -15.367 1.00 60.59 162 ASN A CA 1
ATOM 1320 C C . ASN A 1 162 ? 30.929 -4.805 -15.543 1.00 60.59 162 ASN A C 1
ATOM 1322 O O . ASN A 1 162 ? 30.883 -4.079 -14.556 1.00 60.59 162 ASN A O 1
ATOM 1326 N N . ASP A 1 163 ? 30.540 -4.357 -16.740 1.00 64.62 163 ASP A N 1
ATOM 1327 C CA . ASP A 1 163 ? 30.215 -2.941 -16.986 1.00 64.62 163 ASP A CA 1
ATOM 1328 C C . ASP A 1 163 ? 28.985 -2.469 -16.203 1.00 64.62 163 ASP A C 1
ATOM 1330 O O . ASP A 1 163 ? 28.915 -1.309 -15.792 1.00 64.62 163 ASP A O 1
ATOM 1334 N N . ILE A 1 164 ? 28.032 -3.372 -15.961 1.00 73.62 164 ILE A N 1
ATOM 1335 C CA . ILE A 1 164 ? 26.771 -3.085 -15.266 1.00 73.62 164 ILE A CA 1
ATOM 1336 C C . ILE A 1 164 ? 27.029 -2.768 -13.783 1.00 73.62 164 ILE A C 1
ATOM 1338 O O . ILE A 1 164 ? 26.335 -1.934 -13.190 1.00 73.62 164 ILE A O 1
ATOM 1342 N N . TYR A 1 165 ? 28.032 -3.422 -13.193 1.00 76.44 165 TYR A N 1
ATOM 1343 C CA . TYR A 1 165 ? 28.420 -3.244 -11.794 1.00 76.44 165 TYR A CA 1
ATOM 1344 C C . TYR A 1 165 ? 29.530 -2.210 -11.610 1.00 76.44 165 TYR A C 1
ATOM 1346 O O . TYR A 1 165 ? 29.554 -1.548 -10.571 1.00 76.44 165 TYR A O 1
ATOM 1354 N N . ASN A 1 166 ? 30.392 -2.040 -12.615 1.00 75.00 166 ASN A N 1
ATOM 1355 C CA . ASN A 1 166 ? 31.631 -1.277 -12.487 1.00 75.00 166 ASN A CA 1
ATOM 1356 C C . ASN A 1 166 ? 31.587 0.104 -13.145 1.00 75.00 166 ASN A C 1
ATOM 1358 O O . ASN A 1 166 ? 32.501 0.897 -12.919 1.00 75.00 166 ASN A O 1
ATOM 1362 N N . THR A 1 167 ? 30.561 0.408 -13.949 1.00 75.56 167 THR A N 1
ATOM 1363 C CA . THR A 1 167 ? 30.347 1.763 -14.474 1.00 75.56 167 THR A CA 1
ATOM 1364 C C . THR A 1 167 ? 29.446 2.540 -13.529 1.00 75.56 167 THR A C 1
ATOM 1366 O O . THR A 1 167 ? 28.292 2.164 -13.316 1.00 75.56 167 THR A O 1
ATOM 1369 N N . PHE A 1 168 ? 29.964 3.638 -12.982 1.00 81.69 168 PHE A N 1
ATOM 1370 C CA . PHE A 1 168 ? 29.216 4.530 -12.103 1.00 81.69 168 PHE A CA 1
ATOM 1371 C C . PHE A 1 168 ? 28.672 5.719 -12.884 1.00 81.69 168 PHE A C 1
ATOM 1373 O O . PHE A 1 168 ? 29.389 6.351 -13.656 1.00 81.69 168 PHE A O 1
ATOM 1380 N N . TYR A 1 169 ? 27.405 6.035 -12.647 1.00 84.81 169 TYR A N 1
ATOM 1381 C CA . TYR A 1 169 ? 26.673 7.113 -13.287 1.00 84.81 169 TYR A CA 1
ATOM 1382 C C . TYR A 1 169 ? 26.211 8.129 -12.251 1.00 84.81 169 TYR A C 1
ATOM 1384 O O . TYR A 1 169 ? 25.819 7.759 -11.140 1.00 84.81 169 TYR A O 1
ATOM 1392 N N . LYS A 1 170 ? 26.175 9.394 -12.663 1.00 89.12 170 LYS A N 1
ATOM 1393 C CA . LYS A 1 170 ? 25.320 10.425 -12.087 1.00 89.12 170 LYS A CA 1
ATOM 1394 C C . LYS A 1 170 ? 24.193 10.709 -13.076 1.00 89.12 170 LYS A C 1
ATOM 1396 O O . LYS A 1 170 ? 24.452 11.076 -14.218 1.00 89.12 170 LYS A O 1
ATOM 1401 N N . ILE A 1 171 ? 22.951 10.494 -12.661 1.00 88.81 171 ILE A N 1
ATOM 1402 C CA . ILE A 1 171 ? 21.751 10.702 -13.473 1.00 88.81 171 ILE A CA 1
ATOM 1403 C C . ILE A 1 171 ? 20.903 11.761 -12.786 1.00 88.81 171 ILE A C 1
ATOM 1405 O O . ILE A 1 171 ? 20.402 11.545 -11.684 1.00 88.81 171 ILE A O 1
ATOM 1409 N N . GLU A 1 172 ? 20.704 12.886 -13.456 1.00 89.62 172 GLU A N 1
ATOM 1410 C CA . GLU A 1 172 ? 19.843 13.967 -12.994 1.00 89.62 172 GLU A CA 1
ATOM 1411 C C . GLU A 1 172 ? 18.677 14.134 -13.961 1.00 89.62 172 GLU A C 1
ATOM 1413 O O . GLU A 1 172 ? 18.886 14.321 -15.157 1.00 89.62 172 GLU A O 1
ATOM 1418 N N . ARG A 1 173 ? 17.448 14.118 -13.441 1.00 85.94 173 ARG A N 1
ATOM 1419 C CA . ARG A 1 173 ? 16.255 14.589 -14.148 1.00 85.94 173 ARG A CA 1
ATOM 1420 C C . ARG A 1 173 ? 15.745 15.838 -13.443 1.00 85.94 173 ARG A C 1
ATOM 1422 O O . ARG A 1 173 ? 15.415 15.784 -12.262 1.00 85.94 173 ARG A O 1
ATOM 1429 N N . LYS A 1 174 ? 15.635 16.954 -14.155 1.00 82.75 174 LYS A N 1
ATOM 1430 C CA . LYS A 1 174 ? 15.011 18.204 -13.687 1.00 82.75 174 LYS A CA 1
ATOM 1431 C C . LYS A 1 174 ? 13.627 18.341 -14.312 1.00 82.75 174 LYS A C 1
ATOM 1433 O O . LYS A 1 174 ? 13.437 17.867 -15.425 1.00 82.75 174 LYS A O 1
ATOM 1438 N N . GLY A 1 175 ? 12.679 18.982 -13.625 1.00 76.81 175 GLY A N 1
ATOM 1439 C CA . GLY A 1 175 ? 11.312 19.203 -14.124 1.00 76.81 175 GLY A CA 1
ATOM 1440 C C . GLY A 1 175 ? 10.220 18.691 -13.183 1.00 76.81 175 GLY A C 1
ATOM 1441 O O . GLY A 1 175 ? 10.443 18.551 -11.982 1.00 76.81 175 GLY A O 1
ATOM 1442 N N . CYS A 1 176 ? 9.029 18.402 -13.720 1.00 63.72 176 CYS A N 1
ATOM 1443 C CA . CYS A 1 176 ? 7.841 18.030 -12.930 1.00 63.72 176 CYS A CA 1
ATOM 1444 C C . CYS A 1 176 ? 7.975 16.701 -12.161 1.00 63.72 176 CYS A C 1
ATOM 1446 O O . CYS A 1 176 ? 7.164 16.427 -11.279 1.00 63.72 176 CYS A O 1
ATOM 1448 N N . TYR A 1 177 ? 8.988 15.891 -12.480 1.00 74.00 177 TYR A N 1
ATOM 1449 C CA . TYR A 1 177 ? 9.285 14.627 -11.804 1.00 74.00 177 TYR A CA 1
ATOM 1450 C C . TYR A 1 177 ? 10.781 14.493 -11.518 1.00 74.00 177 TYR A C 1
ATOM 1452 O O . TYR A 1 177 ? 11.402 13.490 -11.877 1.00 74.00 177 TYR A O 1
ATOM 1460 N N . SER A 1 178 ? 11.381 15.525 -10.934 1.00 82.19 178 SER A N 1
ATOM 1461 C CA . SER A 1 178 ? 12.825 15.560 -10.738 1.00 82.19 178 SER A CA 1
ATOM 1462 C C . SER A 1 178 ? 13.339 14.443 -9.834 1.00 82.19 178 SER A C 1
ATOM 1464 O O . SER A 1 178 ? 12.711 14.120 -8.824 1.00 82.19 178 SER A O 1
ATOM 1466 N N . TYR A 1 179 ? 14.505 13.901 -10.163 1.00 86.44 179 TYR A N 1
ATOM 1467 C CA . TYR A 1 179 ? 15.259 13.026 -9.277 1.00 86.44 179 TYR A CA 1
ATOM 1468 C C . TYR A 1 179 ? 16.754 13.127 -9.576 1.00 86.44 179 TYR A C 1
ATOM 1470 O O . TYR A 1 179 ? 17.157 13.523 -10.670 1.00 86.44 179 TYR A O 1
ATOM 1478 N N . GLU A 1 180 ? 17.563 12.705 -8.613 1.00 90.44 180 GLU A N 1
ATOM 1479 C CA . GLU A 1 180 ? 19.001 12.513 -8.771 1.00 90.44 180 GLU A CA 1
ATOM 1480 C C . GLU A 1 180 ? 19.360 11.085 -8.353 1.00 90.44 180 GLU A C 1
ATOM 1482 O O . GLU A 1 180 ? 18.785 10.530 -7.411 1.00 90.44 180 GLU A O 1
ATOM 1487 N N . TYR A 1 181 ? 20.287 10.475 -9.079 1.00 90.81 181 TYR A N 1
ATOM 1488 C CA . TYR A 1 181 ? 20.831 9.163 -8.778 1.00 90.81 181 TYR A CA 1
ATOM 1489 C C . TYR A 1 181 ? 22.333 9.147 -9.000 1.00 90.81 181 TYR A C 1
ATOM 1491 O O . TYR A 1 181 ? 22.807 9.573 -10.047 1.00 90.81 181 TYR A O 1
ATOM 1499 N N . SER A 1 182 ? 23.047 8.568 -8.041 1.00 89.69 182 SER A N 1
ATOM 1500 C CA . SER A 1 182 ? 24.477 8.298 -8.134 1.00 89.69 182 SER A CA 1
ATOM 1501 C C . SER A 1 182 ? 24.724 6.838 -7.778 1.00 89.69 182 SER A C 1
ATOM 1503 O O . SER A 1 182 ? 24.320 6.382 -6.704 1.00 89.69 182 SER A O 1
ATOM 1505 N N . GLY A 1 183 ? 25.358 6.091 -8.677 1.00 87.88 183 GLY A N 1
ATOM 1506 C CA . GLY A 1 183 ? 25.631 4.667 -8.492 1.00 87.88 183 GLY A CA 1
ATOM 1507 C C . GLY A 1 183 ? 25.806 3.927 -9.813 1.00 87.88 183 GLY A C 1
ATOM 1508 O O . GLY A 1 183 ? 25.875 4.543 -10.873 1.00 87.88 183 GLY A O 1
ATOM 1509 N N . ASN A 1 184 ? 25.901 2.602 -9.762 1.00 87.25 184 ASN A N 1
ATOM 1510 C CA . ASN A 1 184 ? 26.079 1.794 -10.966 1.00 87.25 184 ASN A CA 1
ATOM 1511 C C . ASN A 1 184 ? 24.763 1.514 -11.712 1.00 87.25 184 ASN A C 1
ATOM 1513 O O . ASN A 1 184 ? 23.665 1.702 -11.184 1.00 87.25 184 ASN A O 1
ATOM 1517 N N . LEU A 1 185 ? 24.863 1.038 -12.957 1.00 86.25 185 LEU A N 1
ATOM 1518 C CA . LEU A 1 185 ? 23.685 0.748 -13.780 1.00 86.25 185 LEU A CA 1
ATOM 1519 C C . LEU A 1 185 ? 22.751 -0.259 -13.097 1.00 86.25 185 LEU A C 1
ATOM 1521 O O . LEU A 1 185 ? 21.540 -0.046 -13.065 1.00 86.25 185 LEU A O 1
ATOM 1525 N N . TYR A 1 186 ? 23.303 -1.315 -12.493 1.00 87.38 186 TYR A N 1
ATOM 1526 C CA . TYR A 1 186 ? 22.513 -2.294 -11.743 1.00 87.38 186 TYR A CA 1
ATOM 1527 C C . TYR A 1 186 ? 21.634 -1.629 -10.670 1.00 87.38 186 TYR A C 1
ATOM 1529 O O . TYR A 1 186 ? 20.425 -1.862 -10.596 1.00 87.38 186 TYR A O 1
ATOM 1537 N N . GLY A 1 187 ? 22.230 -0.758 -9.854 1.00 89.38 187 GLY A N 1
ATOM 1538 C CA . GLY A 1 187 ? 21.542 -0.041 -8.789 1.00 89.38 187 GLY A CA 1
ATOM 1539 C C . GLY A 1 187 ? 20.476 0.926 -9.305 1.00 89.38 187 GLY A C 1
ATOM 1540 O O . GLY A 1 187 ? 19.470 1.127 -8.623 1.00 89.38 187 GLY A O 1
ATOM 1541 N N . PHE A 1 188 ? 20.660 1.497 -10.496 1.00 91.94 188 PHE A N 1
ATOM 1542 C CA . PHE A 1 188 ? 19.644 2.317 -11.153 1.00 91.94 188 PHE A CA 1
ATOM 1543 C C . PHE A 1 188 ? 18.454 1.459 -11.600 1.00 91.94 188 PHE A C 1
ATOM 1545 O O . PHE A 1 188 ? 17.314 1.741 -11.225 1.00 91.94 188 PHE A O 1
ATOM 1552 N N . LEU A 1 189 ? 18.715 0.360 -12.319 1.00 91.56 189 LEU A N 1
ATOM 1553 C CA . LEU A 1 189 ? 17.679 -0.548 -12.831 1.00 91.56 189 LEU A CA 1
ATOM 1554 C C . LEU A 1 189 ? 16.869 -1.211 -11.708 1.00 91.56 189 LEU A C 1
ATOM 1556 O O . LEU A 1 189 ? 15.668 -1.426 -11.855 1.00 91.56 189 LEU A O 1
ATOM 1560 N N . ARG A 1 190 ? 17.491 -1.469 -10.552 1.00 91.50 190 ARG A N 1
ATOM 1561 C CA . ARG A 1 190 ? 16.807 -1.915 -9.325 1.00 91.50 190 ARG A CA 1
ATOM 1562 C C . ARG A 1 190 ? 15.725 -0.937 -8.858 1.00 91.50 190 ARG A C 1
ATOM 1564 O O . ARG A 1 190 ? 14.716 -1.371 -8.308 1.00 91.50 190 ARG A O 1
ATOM 1571 N N . LYS A 1 191 ? 15.949 0.369 -9.024 1.00 92.62 191 LYS A N 1
ATOM 1572 C CA . LYS A 1 191 ? 15.166 1.433 -8.379 1.00 92.62 191 LYS A CA 1
ATOM 1573 C C . LYS A 1 191 ? 14.099 2.062 -9.266 1.00 92.62 191 LYS A C 1
ATOM 1575 O O . LYS A 1 191 ? 13.233 2.740 -8.725 1.00 92.62 191 LYS A O 1
ATOM 1580 N N . ILE A 1 192 ? 14.136 1.875 -10.580 1.00 93.12 192 ILE A N 1
ATOM 1581 C CA . ILE A 1 192 ? 13.134 2.437 -11.498 1.00 93.12 192 ILE A CA 1
ATOM 1582 C C . ILE A 1 192 ? 11.887 1.556 -11.617 1.00 93.12 192 ILE A C 1
ATOM 1584 O O . ILE A 1 192 ? 11.963 0.332 -11.584 1.00 93.12 192 ILE A O 1
ATOM 1588 N N . ASP A 1 193 ? 10.719 2.165 -11.790 1.00 91.62 193 ASP A N 1
ATOM 1589 C CA . ASP A 1 193 ? 9.478 1.436 -12.026 1.00 91.62 193 ASP A CA 1
ATOM 1590 C C . ASP A 1 193 ? 9.362 1.017 -13.496 1.00 91.62 193 ASP A C 1
ATOM 1592 O O . ASP A 1 193 ? 9.106 1.831 -14.387 1.00 91.62 193 ASP A O 1
ATOM 1596 N N . VAL A 1 194 ? 9.535 -0.283 -13.726 1.00 90.94 194 VAL A N 1
ATOM 1597 C CA . VAL A 1 194 ? 9.337 -0.946 -15.026 1.00 90.94 194 VAL A CA 1
ATOM 1598 C C . VAL A 1 194 ? 8.173 -1.933 -15.005 1.00 90.94 194 VAL A C 1
ATOM 1600 O O . VAL A 1 194 ? 7.862 -2.555 -16.020 1.00 90.94 194 VAL A O 1
ATOM 1603 N N . LEU A 1 195 ? 7.515 -2.084 -13.852 1.00 87.12 195 LEU A N 1
ATOM 1604 C CA . LEU A 1 195 ? 6.374 -2.982 -13.696 1.00 87.12 195 LEU A CA 1
ATOM 1605 C C . LEU A 1 195 ? 5.045 -2.261 -13.934 1.00 87.12 195 LEU A C 1
ATOM 1607 O O . LEU A 1 195 ? 4.020 -2.921 -14.088 1.00 87.12 195 LEU A O 1
ATOM 1611 N N . SER A 1 196 ? 5.042 -0.933 -14.004 1.00 86.31 196 SER A N 1
ATOM 1612 C CA . SER A 1 196 ? 3.901 -0.140 -14.464 1.00 86.31 196 SER A CA 1
ATOM 1613 C C . SER A 1 196 ? 3.785 -0.096 -15.992 1.00 86.31 196 SER A C 1
ATOM 1615 O O . SER A 1 196 ? 4.753 -0.301 -16.725 1.00 86.31 196 SER A O 1
ATOM 1617 N N . LEU A 1 197 ? 2.571 0.177 -16.483 1.00 88.44 197 LEU A N 1
ATOM 1618 C CA . LEU A 1 197 ? 2.348 0.430 -17.905 1.00 88.44 197 LEU A CA 1
ATOM 1619 C C . LEU A 1 197 ? 2.923 1.805 -18.291 1.00 88.44 197 LEU A C 1
ATOM 1621 O O . LEU A 1 197 ? 2.687 2.783 -17.574 1.00 88.44 197 LEU A O 1
ATOM 1625 N N . PRO A 1 198 ? 3.650 1.904 -19.416 1.00 91.44 198 PRO A N 1
ATOM 1626 C CA . PRO A 1 198 ? 4.225 3.158 -19.879 1.00 91.44 198 PRO A CA 1
ATOM 1627 C C . PRO A 1 198 ? 3.140 4.156 -20.300 1.00 91.44 198 PRO A C 1
ATOM 1629 O O . PRO A 1 198 ? 2.116 3.795 -20.884 1.00 91.44 198 PRO A O 1
ATOM 1632 N N . LYS A 1 199 ? 3.396 5.444 -20.041 1.00 90.75 199 LYS A N 1
ATOM 1633 C CA . LYS A 1 199 ? 2.572 6.551 -20.551 1.00 90.75 199 LYS A CA 1
ATOM 1634 C C . LYS A 1 199 ? 2.696 6.638 -22.082 1.00 90.75 199 LYS A C 1
ATOM 1636 O O . LYS A 1 199 ? 3.713 6.232 -22.643 1.00 90.75 199 LYS A O 1
ATOM 1641 N N . LYS A 1 200 ? 1.713 7.250 -22.758 1.00 90.31 200 LYS A N 1
ATOM 1642 C CA . LYS A 1 200 ? 1.752 7.495 -24.219 1.00 90.31 200 LYS A CA 1
ATOM 1643 C C . LYS A 1 200 ? 3.048 8.151 -24.704 1.00 90.31 200 LYS A C 1
ATOM 1645 O O . LYS A 1 200 ? 3.563 7.775 -25.746 1.00 90.31 200 LYS A O 1
ATOM 1650 N N . SER A 1 201 ? 3.583 9.104 -23.941 1.00 88.38 201 SER A N 1
ATOM 1651 C CA . SER A 1 201 ? 4.862 9.758 -24.244 1.00 88.38 201 SER A CA 1
ATOM 1652 C C . SER A 1 201 ? 6.002 8.756 -24.408 1.00 88.38 201 SER A C 1
ATOM 1654 O O . SER A 1 201 ? 6.764 8.832 -25.365 1.00 88.38 201 SER A O 1
ATOM 1656 N N . PHE A 1 202 ? 6.079 7.793 -23.493 1.00 91.56 202 PHE A N 1
ATOM 1657 C CA . PHE A 1 202 ? 7.117 6.777 -23.494 1.00 91.56 202 PHE A CA 1
ATOM 1658 C C . PHE A 1 202 ? 6.923 5.799 -24.656 1.00 91.56 202 PHE A C 1
ATOM 1660 O O . PHE A 1 202 ? 7.876 5.487 -25.360 1.00 91.56 202 PHE A O 1
ATOM 1667 N N . LEU A 1 203 ? 5.682 5.377 -24.924 1.00 91.12 203 LEU A N 1
ATOM 1668 C CA . LEU A 1 203 ? 5.372 4.556 -26.099 1.00 91.12 203 LEU A CA 1
ATOM 1669 C C . LEU A 1 203 ? 5.781 5.245 -27.411 1.00 91.12 203 LEU A C 1
ATOM 1671 O O . LEU A 1 203 ? 6.315 4.586 -28.301 1.00 91.12 203 LEU A O 1
ATOM 1675 N N . ASN A 1 204 ? 5.594 6.564 -27.512 1.00 90.00 204 ASN A N 1
ATOM 1676 C CA . ASN A 1 204 ? 5.993 7.320 -28.694 1.00 90.00 204 ASN A CA 1
ATOM 1677 C C . ASN A 1 204 ? 7.518 7.313 -28.859 1.00 90.00 204 ASN A C 1
ATOM 1679 O O . ASN A 1 204 ? 8.013 6.957 -29.926 1.00 90.00 204 ASN A O 1
ATOM 1683 N N . SER A 1 205 ? 8.265 7.606 -27.791 1.00 89.75 205 SER A N 1
ATOM 1684 C CA . SER A 1 205 ? 9.731 7.542 -27.821 1.00 89.75 205 SER A CA 1
ATOM 1685 C C . SER A 1 205 ? 10.258 6.132 -28.117 1.00 89.75 205 SER A C 1
ATOM 1687 O O . SER A 1 205 ? 11.247 5.984 -28.830 1.00 89.75 205 SER A O 1
ATOM 1689 N N . LEU A 1 206 ? 9.583 5.084 -27.629 1.00 90.25 206 LEU A N 1
ATOM 1690 C CA . LEU A 1 206 ? 9.898 3.697 -27.985 1.00 90.25 206 LEU A CA 1
ATOM 1691 C C . LEU A 1 206 ? 9.658 3.416 -29.470 1.00 90.25 206 LEU A C 1
ATOM 1693 O O . LEU A 1 206 ? 10.435 2.683 -30.077 1.00 90.25 206 LEU A O 1
ATOM 1697 N N . SER A 1 207 ? 8.609 3.994 -30.059 1.00 89.50 207 SER A N 1
ATOM 1698 C CA . SER A 1 207 ? 8.323 3.837 -31.487 1.00 89.50 207 SER A CA 1
ATOM 1699 C C . SER A 1 207 ? 9.421 4.454 -32.355 1.00 89.50 207 SER A C 1
ATOM 1701 O O . SER A 1 207 ? 9.870 3.813 -33.299 1.00 89.50 207 SER A O 1
ATOM 1703 N N . GLU A 1 208 ? 9.911 5.644 -31.991 1.00 86.69 208 GLU A N 1
ATOM 1704 C CA . GLU A 1 208 ? 11.008 6.333 -32.680 1.00 86.69 208 GLU A CA 1
ATOM 1705 C C . GLU A 1 208 ? 12.312 5.538 -32.584 1.00 86.69 208 GLU A C 1
ATOM 1707 O O . GLU A 1 208 ? 13.035 5.387 -33.568 1.00 86.69 208 GLU A O 1
ATOM 1712 N N . GLU A 1 209 ? 12.608 4.996 -31.403 1.00 84.50 209 GLU A N 1
ATOM 1713 C CA . GLU A 1 209 ? 13.813 4.200 -31.187 1.00 84.50 209 GLU A CA 1
ATOM 1714 C C . GLU A 1 209 ? 13.748 2.853 -31.919 1.00 84.50 209 GLU A C 1
ATOM 1716 O O . GLU A 1 209 ? 14.736 2.401 -32.500 1.00 84.50 209 GLU A O 1
ATOM 1721 N N . ARG A 1 210 ? 12.576 2.212 -31.963 1.00 83.31 210 ARG A N 1
ATOM 1722 C CA . ARG A 1 210 ? 12.365 0.993 -32.755 1.00 83.31 210 ARG A CA 1
ATOM 1723 C C . ARG A 1 210 ? 12.508 1.260 -34.252 1.00 83.31 210 ARG A C 1
ATOM 1725 O O . ARG A 1 210 ? 13.084 0.421 -34.939 1.00 83.31 210 ARG A O 1
ATOM 1732 N N . ASP A 1 211 ? 12.015 2.396 -34.740 1.00 81.06 211 ASP A N 1
ATOM 1733 C CA . ASP A 1 211 ? 12.125 2.806 -36.147 1.00 81.06 211 ASP A CA 1
ATOM 1734 C C . ASP A 1 211 ? 13.603 2.908 -36.562 1.00 81.06 211 ASP A C 1
ATOM 1736 O O . ASP A 1 211 ? 14.042 2.235 -37.495 1.00 81.06 211 ASP A O 1
ATOM 1740 N N . LYS A 1 212 ? 14.418 3.622 -35.767 1.00 78.38 212 LYS A N 1
ATOM 1741 C CA . LYS A 1 212 ? 15.875 3.724 -35.978 1.00 78.38 212 LYS A CA 1
ATOM 1742 C C . LYS A 1 212 ? 16.558 2.358 -36.015 1.00 78.38 212 LYS A C 1
ATOM 1744 O O . LYS A 1 212 ? 17.340 2.088 -36.921 1.00 78.38 212 LYS A O 1
ATOM 1749 N N . ASN A 1 213 ? 16.257 1.493 -35.045 1.00 72.69 213 ASN A N 1
ATOM 1750 C CA . ASN A 1 213 ? 16.869 0.165 -34.966 1.00 72.69 213 ASN A CA 1
ATOM 1751 C C . ASN A 1 213 ? 16.437 -0.741 -36.132 1.00 72.69 213 ASN A C 1
ATOM 1753 O O . ASN A 1 213 ? 17.254 -1.496 -36.652 1.00 72.69 213 ASN A O 1
ATOM 1757 N N . SER A 1 214 ? 15.190 -0.616 -36.594 1.00 71.31 214 SER A N 1
ATOM 1758 C CA . SER A 1 214 ? 14.692 -1.365 -37.755 1.00 71.31 214 SER A CA 1
ATOM 1759 C C . SER A 1 214 ? 15.441 -0.972 -39.034 1.00 71.31 214 SER A C 1
ATOM 1761 O O . SER A 1 214 ? 15.775 -1.838 -39.836 1.00 71.31 214 SER A O 1
ATOM 1763 N N . MET A 1 215 ? 15.777 0.311 -39.215 1.00 64.12 215 MET A N 1
ATOM 1764 C CA . MET A 1 215 ? 16.592 0.757 -40.356 1.00 64.12 215 MET A CA 1
ATOM 1765 C C . MET A 1 215 ? 18.013 0.173 -40.329 1.00 64.12 215 MET A C 1
ATOM 1767 O O . MET A 1 215 ? 18.540 -0.191 -41.379 1.00 64.12 215 MET A O 1
ATOM 1771 N N . VAL A 1 216 ? 18.627 0.050 -39.147 1.00 65.38 216 VAL A N 1
ATOM 1772 C CA . VAL A 1 216 ? 19.963 -0.555 -38.993 1.00 65.38 216 VAL A CA 1
ATOM 1773 C C . VAL A 1 216 ? 19.944 -2.047 -39.341 1.00 65.38 216 VAL A C 1
ATOM 1775 O O . VAL A 1 216 ? 20.835 -2.513 -40.051 1.00 65.38 216 VAL A O 1
ATOM 1778 N N . GLU A 1 217 ? 18.924 -2.786 -38.890 1.00 65.88 217 GLU A N 1
ATOM 1779 C CA . GLU A 1 217 ? 18.728 -4.203 -39.239 1.00 65.88 217 GLU A CA 1
ATOM 1780 C C . GLU A 1 217 ? 18.607 -4.381 -40.763 1.00 65.88 217 GLU A C 1
ATOM 1782 O O . GLU A 1 217 ? 19.341 -5.175 -41.347 1.00 65.88 217 GLU A O 1
ATOM 1787 N N . VAL A 1 218 ? 17.792 -3.553 -41.427 1.00 62.38 218 VAL A N 1
ATOM 1788 C CA . VAL A 1 218 ? 17.609 -3.592 -42.890 1.00 62.38 218 VAL A CA 1
ATOM 1789 C C . VAL A 1 218 ? 18.914 -3.326 -43.648 1.00 62.38 218 VAL A C 1
ATOM 1791 O O . VAL A 1 218 ? 19.230 -4.046 -44.594 1.00 62.38 218 VAL A O 1
ATOM 1794 N N . VAL A 1 219 ? 19.701 -2.323 -43.240 1.00 61.16 219 VAL A N 1
ATOM 1795 C CA . VAL A 1 219 ? 20.999 -2.023 -43.879 1.00 61.16 219 VAL A CA 1
ATOM 1796 C C . VAL A 1 219 ? 21.983 -3.184 -43.707 1.00 61.16 219 VAL A C 1
ATOM 1798 O O . VAL A 1 219 ? 22.728 -3.505 -44.637 1.00 61.16 219 VAL A O 1
ATOM 1801 N N . ARG A 1 220 ? 21.977 -3.850 -42.547 1.00 61.69 220 ARG A N 1
ATOM 1802 C CA . ARG A 1 220 ? 22.839 -5.010 -42.278 1.00 61.69 220 ARG A CA 1
ATOM 1803 C C . ARG A 1 220 ? 22.434 -6.234 -43.102 1.00 61.69 220 ARG A C 1
ATOM 1805 O O . ARG A 1 220 ? 23.304 -6.929 -43.628 1.00 61.69 220 ARG A O 1
ATOM 1812 N N . ASP A 1 221 ? 21.138 -6.472 -43.254 1.00 60.19 221 ASP A N 1
ATOM 1813 C CA . ASP A 1 221 ? 20.609 -7.597 -44.028 1.00 60.19 221 ASP A CA 1
ATOM 1814 C C . ASP A 1 221 ? 20.866 -7.400 -45.534 1.00 60.19 221 ASP A C 1
ATOM 1816 O O . ASP A 1 221 ? 21.336 -8.317 -46.209 1.00 60.19 221 ASP A O 1
ATOM 1820 N N . MET A 1 222 ? 20.716 -6.166 -46.037 1.00 61.31 222 MET A N 1
ATOM 1821 C CA . MET A 1 222 ? 21.126 -5.793 -47.401 1.00 61.31 222 MET A CA 1
ATOM 1822 C C . MET A 1 222 ? 22.633 -5.978 -47.626 1.00 61.31 222 MET A C 1
ATOM 1824 O O . MET A 1 222 ? 23.053 -6.454 -48.678 1.00 61.31 222 MET A O 1
ATOM 1828 N N . SER A 1 223 ? 23.456 -5.645 -46.628 1.00 62.03 223 SER A N 1
ATOM 1829 C CA . SER A 1 223 ? 24.917 -5.792 -46.709 1.00 62.03 223 SER A CA 1
ATOM 1830 C C . SER A 1 223 ? 25.395 -7.247 -46.617 1.00 62.03 223 SER A C 1
ATOM 1832 O O . SER A 1 223 ? 26.510 -7.548 -47.035 1.00 62.03 223 SER A O 1
ATOM 1834 N N . SER A 1 224 ? 24.575 -8.157 -46.081 1.00 57.72 224 SER A N 1
ATOM 1835 C CA . SER A 1 224 ? 24.899 -9.584 -45.922 1.00 57.72 224 SER A CA 1
ATOM 1836 C C . SER A 1 224 ? 24.303 -10.480 -47.017 1.00 57.72 224 SER A C 1
ATOM 1838 O O . SER A 1 224 ? 24.479 -11.696 -46.971 1.00 57.72 224 SER A O 1
ATOM 1840 N N . GLY A 1 225 ? 23.643 -9.898 -48.027 1.00 56.03 225 GLY A N 1
ATOM 1841 C CA . GLY A 1 225 ? 23.101 -10.628 -49.180 1.00 56.03 225 GLY A CA 1
ATOM 1842 C C . GLY A 1 225 ? 21.879 -11.500 -48.867 1.00 56.03 225 GLY A C 1
ATOM 1843 O O . GLY A 1 225 ? 21.484 -12.320 -49.695 1.00 56.03 225 GLY A O 1
ATOM 1844 N N . LEU A 1 226 ? 21.269 -11.337 -47.690 1.00 54.19 226 LEU A N 1
ATOM 1845 C CA . LEU A 1 226 ? 20.050 -12.036 -47.282 1.00 54.19 226 LEU A CA 1
ATOM 1846 C C . LEU A 1 226 ? 18.829 -11.230 -47.739 1.00 54.19 226 LEU A C 1
ATOM 1848 O O . LEU A 1 226 ? 18.143 -10.585 -46.947 1.00 54.19 226 LEU A O 1
ATOM 1852 N N . GLU A 1 227 ? 18.545 -11.246 -49.039 1.00 48.19 227 GLU A N 1
ATOM 1853 C CA . GLU A 1 227 ? 17.286 -10.699 -49.542 1.00 48.19 227 GLU A CA 1
ATOM 1854 C C . GLU A 1 227 ? 16.111 -11.612 -49.145 1.00 48.19 227 GLU A C 1
ATOM 1856 O O . GLU A 1 227 ? 16.020 -12.760 -49.579 1.00 48.19 227 GLU A O 1
ATOM 1861 N N . GLY A 1 228 ? 15.164 -11.083 -48.359 1.00 50.56 228 GLY A N 1
ATOM 1862 C CA . GLY A 1 228 ? 13.766 -11.519 -48.467 1.00 50.56 228 GLY A CA 1
ATOM 1863 C C . GLY A 1 228 ? 13.104 -12.257 -47.299 1.00 50.56 228 GLY A C 1
ATOM 1864 O O . GLY A 1 228 ? 12.133 -12.968 -47.551 1.00 50.56 228 GLY A O 1
ATOM 1865 N N . VAL A 1 229 ? 13.507 -12.077 -46.033 1.00 45.31 229 VAL A N 1
ATOM 1866 C CA . VAL A 1 229 ? 12.755 -12.661 -44.896 1.00 45.31 229 VAL A CA 1
ATOM 1867 C C . VAL A 1 229 ? 12.220 -11.586 -43.928 1.00 45.31 229 VAL A C 1
ATOM 1869 O O . VAL A 1 229 ? 12.942 -11.056 -43.100 1.00 45.31 229 VAL A O 1
ATOM 1872 N N . ASN A 1 230 ? 10.902 -11.331 -44.000 1.00 49.09 230 ASN A N 1
ATOM 1873 C CA . ASN A 1 230 ? 10.030 -10.700 -42.982 1.00 49.09 230 ASN A CA 1
ATOM 1874 C C . ASN A 1 230 ? 10.104 -9.181 -42.675 1.00 49.09 230 ASN A C 1
ATOM 1876 O O . ASN A 1 230 ? 9.711 -8.773 -41.582 1.00 49.09 230 ASN A O 1
ATOM 1880 N N . ASN A 1 231 ? 10.422 -8.313 -43.643 1.00 50.78 231 ASN A N 1
ATOM 1881 C CA . ASN A 1 231 ? 10.352 -6.845 -43.451 1.00 50.78 231 ASN A CA 1
ATOM 1882 C C . ASN A 1 231 ? 8.954 -6.290 -43.079 1.00 50.78 231 ASN A C 1
ATOM 1884 O O . ASN A 1 231 ? 8.854 -5.247 -42.438 1.00 50.78 231 ASN A O 1
ATOM 1888 N N . ILE A 1 232 ? 7.868 -6.990 -43.429 1.00 50.19 232 ILE A N 1
ATOM 1889 C CA . ILE A 1 232 ? 6.484 -6.543 -43.173 1.00 50.19 232 ILE A CA 1
ATOM 1890 C C . ILE A 1 232 ? 6.167 -6.519 -41.665 1.00 50.19 232 ILE A C 1
ATOM 1892 O O . ILE A 1 232 ? 5.607 -5.550 -41.160 1.00 50.19 232 ILE A O 1
ATOM 1896 N N . SER A 1 233 ? 6.617 -7.526 -40.903 1.00 60.69 233 SER A N 1
ATOM 1897 C CA . SER A 1 233 ? 6.310 -7.624 -39.466 1.00 60.69 233 SER A CA 1
ATOM 1898 C C . SER A 1 233 ? 6.972 -6.528 -38.622 1.00 60.69 233 SER A C 1
ATOM 1900 O O . SER A 1 233 ? 6.524 -6.276 -37.500 1.00 60.69 233 SER A O 1
ATOM 1902 N N . THR A 1 234 ? 8.068 -5.937 -39.094 1.00 63.00 234 THR A N 1
ATOM 1903 C CA . THR A 1 234 ? 8.862 -4.954 -38.345 1.00 63.00 234 THR A CA 1
ATOM 1904 C C . THR A 1 234 ? 8.223 -3.573 -38.429 1.00 63.00 234 THR A C 1
ATOM 1906 O O . THR A 1 234 ? 8.007 -2.930 -37.400 1.00 63.00 234 THR A O 1
ATOM 1909 N N . THR A 1 235 ? 7.851 -3.159 -39.644 1.00 68.19 235 THR A N 1
ATOM 1910 C CA . THR A 1 235 ? 7.157 -1.894 -39.917 1.00 68.19 235 THR A CA 1
ATOM 1911 C C . THR A 1 235 ? 5.766 -1.864 -39.283 1.00 68.19 235 THR A C 1
ATOM 1913 O O . THR A 1 235 ? 5.394 -0.850 -38.692 1.00 68.19 235 THR A O 1
ATOM 1916 N N . ASP A 1 236 ? 5.037 -2.985 -39.306 1.00 74.44 236 ASP A N 1
ATOM 1917 C CA . ASP A 1 236 ? 3.717 -3.091 -38.671 1.00 74.44 236 ASP A CA 1
ATOM 1918 C C . ASP A 1 236 ? 3.782 -2.803 -37.162 1.00 74.44 236 ASP A C 1
ATOM 1920 O O . ASP A 1 236 ? 2.991 -2.022 -36.643 1.00 74.44 236 ASP A O 1
ATOM 1924 N N . ARG A 1 237 ? 4.795 -3.321 -36.454 1.00 79.88 237 ARG A N 1
ATOM 1925 C CA . ARG A 1 237 ? 4.963 -3.085 -35.006 1.00 79.88 237 ARG A CA 1
ATOM 1926 C C . ARG A 1 237 ? 5.298 -1.636 -34.655 1.00 79.88 237 ARG A C 1
ATOM 1928 O O . ARG A 1 237 ? 4.848 -1.142 -33.621 1.00 79.88 237 ARG A O 1
ATOM 1935 N N . VAL A 1 238 ? 6.093 -0.957 -35.486 1.00 82.75 238 VAL A N 1
ATOM 1936 C CA . VAL A 1 238 ? 6.373 0.482 -35.319 1.00 82.75 238 VAL A CA 1
ATOM 1937 C C . VAL A 1 238 ? 5.084 1.282 -35.497 1.00 82.75 238 VAL A C 1
ATOM 1939 O O . VAL A 1 238 ? 4.784 2.162 -34.688 1.00 82.75 238 VAL A O 1
ATOM 1942 N N . ASN A 1 239 ? 4.300 0.947 -36.523 1.00 85.25 239 ASN A N 1
ATOM 1943 C CA . ASN A 1 239 ? 3.023 1.597 -36.796 1.00 85.25 239 ASN A CA 1
ATOM 1944 C C . ASN A 1 239 ? 1.993 1.338 -35.690 1.00 85.25 239 ASN A C 1
ATOM 1946 O O . ASN A 1 239 ? 1.294 2.271 -35.304 1.00 85.25 239 ASN A O 1
ATOM 1950 N N . ASP A 1 240 ? 1.953 0.135 -35.116 1.00 87.50 240 ASP A N 1
ATOM 1951 C CA . ASP A 1 240 ? 1.093 -0.191 -33.975 1.00 87.50 240 ASP A CA 1
ATOM 1952 C C . ASP A 1 240 ? 1.427 0.670 -32.744 1.00 87.50 240 ASP A C 1
ATOM 1954 O O . ASP A 1 240 ? 0.530 1.207 -32.089 1.00 87.50 240 ASP A O 1
ATOM 1958 N N . LEU A 1 241 ? 2.716 0.866 -32.433 1.00 87.44 241 LEU A N 1
ATOM 1959 C CA . LEU A 1 241 ? 3.129 1.759 -31.343 1.00 87.44 241 LEU A CA 1
ATOM 1960 C C . LEU A 1 241 ? 2.744 3.216 -31.626 1.00 87.44 241 LEU A C 1
ATOM 1962 O O . LEU A 1 241 ? 2.189 3.880 -30.747 1.00 87.44 241 LEU A O 1
ATOM 1966 N N . LYS A 1 242 ? 2.987 3.704 -32.851 1.00 88.31 242 LYS A N 1
ATOM 1967 C CA . LYS A 1 242 ? 2.575 5.054 -33.280 1.00 88.31 242 LYS A CA 1
ATOM 1968 C C . LYS A 1 242 ? 1.054 5.221 -33.171 1.00 88.31 242 LYS A C 1
ATOM 1970 O O . LYS A 1 242 ? 0.582 6.230 -32.645 1.00 88.31 242 LYS A O 1
ATOM 1975 N N . TYR A 1 243 ? 0.285 4.205 -33.564 1.00 90.12 243 TYR A N 1
ATOM 1976 C CA . TYR A 1 243 ? -1.169 4.173 -33.427 1.00 90.12 243 TYR A CA 1
ATOM 1977 C C . TYR A 1 243 ? -1.610 4.287 -31.964 1.00 90.12 243 TYR A C 1
ATOM 1979 O O . TYR A 1 243 ? -2.404 5.170 -31.648 1.00 90.12 243 TYR A O 1
ATOM 1987 N N . LEU A 1 244 ? -1.059 3.490 -31.043 1.00 88.94 244 LEU A N 1
ATOM 1988 C CA . LEU A 1 244 ? -1.406 3.563 -29.613 1.00 88.94 244 LEU A CA 1
ATOM 1989 C C . LEU A 1 244 ? -1.151 4.960 -29.011 1.00 88.94 244 LEU A C 1
ATOM 1991 O O . LEU A 1 244 ? -1.857 5.406 -28.099 1.00 88.94 244 LEU A O 1
ATOM 1995 N N . CYS A 1 245 ? -0.166 5.683 -29.539 1.00 89.50 245 CYS A N 1
ATOM 1996 C CA . CYS A 1 245 ? 0.158 7.040 -29.103 1.00 89.50 245 CYS A CA 1
ATOM 1997 C C . CYS A 1 245 ? -0.758 8.106 -29.720 1.00 89.50 245 CYS A C 1
ATOM 1999 O O . CYS A 1 245 ? -1.012 9.127 -29.078 1.00 89.50 245 CYS A O 1
ATOM 2001 N N . SER A 1 246 ? -1.300 7.845 -30.910 1.00 87.94 246 SER A N 1
ATOM 2002 C CA . SER A 1 246 ? -2.149 8.758 -31.682 1.00 87.94 246 SER A CA 1
ATOM 2003 C C . SER A 1 246 ? -3.494 9.084 -31.013 1.00 87.94 246 SER A C 1
ATOM 2005 O O . SER A 1 246 ? -3.867 8.515 -29.974 1.00 87.94 246 SER A O 1
ATOM 2007 N N . LYS A 1 247 ? -4.243 10.018 -31.615 1.00 88.56 247 LYS A N 1
ATOM 2008 C CA . LYS A 1 247 ? -5.612 10.362 -31.195 1.00 88.56 247 LYS A CA 1
ATOM 2009 C C . LYS A 1 247 ? -6.580 9.226 -31.514 1.00 88.56 247 LYS A C 1
ATOM 2011 O O . LYS A 1 247 ? -7.452 8.906 -30.710 1.00 88.56 247 LYS A O 1
ATOM 2016 N N . GLU A 1 248 ? -6.370 8.582 -32.649 1.00 90.38 248 GLU A N 1
ATOM 2017 C CA . GLU A 1 248 ? -7.157 7.481 -33.183 1.00 90.38 248 GLU A CA 1
ATOM 2018 C C . GLU A 1 248 ? -7.038 6.232 -32.296 1.00 90.38 248 GLU A C 1
ATOM 2020 O O . GLU A 1 248 ? -8.027 5.535 -32.075 1.00 90.38 248 GLU A O 1
ATOM 2025 N N . GLY A 1 249 ? -5.857 5.988 -31.715 1.00 90.31 249 GLY A N 1
ATOM 2026 C CA . GLY A 1 249 ? -5.593 4.853 -30.824 1.00 90.31 249 GLY A CA 1
ATOM 2027 C C . GLY A 1 249 ? -5.820 5.107 -29.334 1.00 90.31 249 GLY A C 1
ATOM 2028 O O . GLY A 1 249 ? -5.498 4.249 -28.516 1.00 90.31 249 GLY A O 1
ATOM 2029 N N . VAL A 1 250 ? -6.389 6.254 -28.930 1.00 91.25 250 VAL A N 1
ATOM 2030 C CA . VAL A 1 250 ? -6.660 6.572 -27.508 1.00 91.25 250 VAL A CA 1
ATOM 2031 C C . VAL A 1 250 ? -7.463 5.471 -26.815 1.00 91.25 250 VAL A C 1
ATOM 2033 O O . VAL A 1 250 ? -7.123 5.070 -25.701 1.00 91.25 250 VAL A O 1
ATOM 2036 N N . LYS A 1 251 ? -8.519 4.974 -27.465 1.00 91.19 251 LYS A N 1
ATOM 2037 C CA . LYS A 1 251 ? -9.381 3.933 -26.894 1.00 91.19 251 LYS A CA 1
ATOM 2038 C C . LYS A 1 251 ? -8.614 2.631 -26.659 1.00 91.19 251 LYS A C 1
ATOM 2040 O O . LYS A 1 251 ? -8.807 1.996 -25.622 1.00 91.19 251 LYS A O 1
ATOM 2045 N N . ASP A 1 252 ? -7.736 2.261 -27.580 1.00 89.38 252 ASP A N 1
ATOM 2046 C CA . ASP A 1 252 ? -6.968 1.020 -27.499 1.00 89.38 252 ASP A CA 1
ATOM 2047 C C . ASP A 1 252 ? -5.809 1.140 -26.513 1.00 89.38 252 ASP A C 1
ATOM 2049 O O . ASP A 1 252 ? -5.584 0.220 -25.731 1.00 89.38 252 ASP A O 1
ATOM 2053 N N . TYR A 1 253 ? -5.180 2.313 -26.416 1.00 90.81 253 TYR A N 1
ATOM 2054 C CA . TYR A 1 253 ? -4.232 2.624 -25.348 1.00 90.81 253 TYR A CA 1
ATOM 2055 C C . TYR A 1 253 ? -4.859 2.475 -23.957 1.00 90.81 253 TYR A C 1
ATOM 2057 O O . TYR A 1 253 ? -4.288 1.822 -23.088 1.00 90.81 253 TYR A O 1
ATOM 2065 N N . TYR A 1 254 ? -6.066 3.005 -23.730 1.00 88.94 254 TYR A N 1
ATOM 2066 C CA . TYR A 1 254 ? -6.739 2.814 -22.440 1.00 88.94 254 TYR A CA 1
ATOM 2067 C C . TYR A 1 254 ? -7.122 1.357 -22.171 1.00 88.94 254 TYR A C 1
ATOM 2069 O O . TYR A 1 254 ? -7.356 1.005 -21.021 1.00 88.94 254 TYR A O 1
ATOM 2077 N N . ASN A 1 255 ? -7.153 0.507 -23.199 1.00 87.56 255 ASN A N 1
ATOM 2078 C CA . ASN A 1 255 ? -7.388 -0.930 -23.093 1.00 87.56 255 ASN A CA 1
ATOM 2079 C C . ASN A 1 255 ? -6.104 -1.769 -23.211 1.00 87.56 255 ASN A C 1
ATOM 2081 O O . ASN A 1 255 ? -6.194 -2.997 -23.242 1.00 87.56 255 ASN A O 1
ATOM 2085 N N . ILE A 1 256 ? -4.920 -1.142 -23.225 1.00 85.31 256 ILE A N 1
ATOM 2086 C CA . ILE A 1 256 ? -3.632 -1.825 -23.415 1.00 85.31 256 ILE A CA 1
ATOM 2087 C C . ILE A 1 256 ? -3.379 -2.881 -22.330 1.00 85.31 256 ILE A C 1
ATOM 2089 O O . ILE A 1 256 ? -2.788 -3.920 -22.609 1.00 85.31 256 ILE A O 1
ATOM 2093 N N . TYR A 1 257 ? -3.938 -2.669 -21.130 1.00 80.12 257 TYR A N 1
ATOM 2094 C CA . TYR A 1 257 ? -3.879 -3.591 -19.992 1.00 80.12 257 TYR A CA 1
ATOM 2095 C C . TYR A 1 257 ? -4.487 -4.975 -20.270 1.00 80.12 257 TYR A C 1
ATOM 2097 O O . TYR A 1 257 ? -4.240 -5.915 -19.521 1.00 80.12 257 TYR A O 1
ATOM 2105 N N . LYS A 1 258 ? -5.315 -5.111 -21.316 1.00 80.88 258 LYS A N 1
ATOM 2106 C CA . LYS A 1 258 ? -5.882 -6.404 -21.726 1.00 80.88 258 LYS A CA 1
ATOM 2107 C C . LYS A 1 258 ? -4.833 -7.313 -22.366 1.00 80.88 258 LYS A C 1
ATOM 2109 O O . LYS A 1 258 ? -4.944 -8.531 -22.257 1.00 80.88 258 LYS A O 1
ATOM 2114 N N . ASN A 1 259 ? -3.842 -6.710 -23.024 1.00 76.06 259 ASN A N 1
ATOM 2115 C CA . ASN A 1 259 ? -2.827 -7.407 -23.814 1.00 76.06 259 ASN A CA 1
ATOM 2116 C C . ASN A 1 259 ? -1.438 -7.354 -23.165 1.00 76.06 259 ASN A C 1
ATOM 2118 O O . ASN A 1 259 ? -0.652 -8.279 -23.340 1.00 76.06 259 ASN A O 1
ATOM 2122 N N . PHE A 1 260 ? -1.142 -6.289 -22.420 1.00 82.62 260 PHE A N 1
ATOM 2123 C CA . PHE A 1 260 ? 0.167 -6.032 -21.826 1.00 82.62 260 PHE A CA 1
ATOM 2124 C C . PHE A 1 260 ? 0.026 -5.679 -20.352 1.00 82.62 260 PHE A C 1
ATOM 2126 O O . PHE A 1 260 ? -0.895 -4.961 -19.969 1.00 82.62 260 PHE A O 1
ATOM 2133 N N . ASN A 1 261 ? 0.958 -6.129 -19.518 1.00 77.38 261 ASN A N 1
ATOM 2134 C CA . ASN A 1 261 ? 0.908 -5.894 -18.077 1.00 77.38 261 ASN A CA 1
ATOM 2135 C C . ASN A 1 261 ? 1.862 -4.786 -17.634 1.00 77.38 261 ASN A C 1
ATOM 2137 O O . ASN A 1 261 ? 1.549 -4.042 -16.700 1.00 77.38 261 ASN A O 1
ATOM 2141 N N . ASN A 1 262 ? 3.026 -4.688 -18.269 1.00 86.38 262 ASN A N 1
ATOM 2142 C CA . ASN A 1 262 ? 4.105 -3.792 -17.870 1.00 86.38 262 ASN A CA 1
ATOM 2143 C C . ASN A 1 262 ? 4.951 -3.353 -19.077 1.00 86.38 262 ASN A C 1
ATOM 2145 O O . ASN A 1 262 ? 4.671 -3.726 -20.218 1.00 86.38 262 ASN A O 1
ATOM 2149 N N . LEU A 1 263 ? 5.982 -2.543 -18.823 1.00 90.75 263 LEU A N 1
ATOM 2150 C CA . LEU A 1 263 ? 6.929 -2.119 -19.852 1.00 90.75 263 LEU A CA 1
ATOM 2151 C C . LEU A 1 263 ? 7.625 -3.312 -20.527 1.00 90.75 263 LEU A C 1
ATOM 2153 O O . LEU A 1 263 ? 7.774 -3.300 -21.743 1.00 90.75 263 LEU A O 1
ATOM 2157 N N . LEU A 1 264 ? 8.029 -4.336 -19.772 1.00 89.06 264 LEU A N 1
ATOM 2158 C CA . LEU A 1 264 ? 8.770 -5.485 -20.310 1.00 89.06 264 LEU A CA 1
ATOM 2159 C C . LEU A 1 264 ? 7.947 -6.274 -21.333 1.00 89.06 264 LEU A C 1
ATOM 2161 O O . LEU A 1 264 ? 8.478 -6.642 -22.374 1.00 89.06 264 LEU A O 1
ATOM 2165 N N . ASP A 1 265 ? 6.646 -6.460 -21.092 1.00 86.44 265 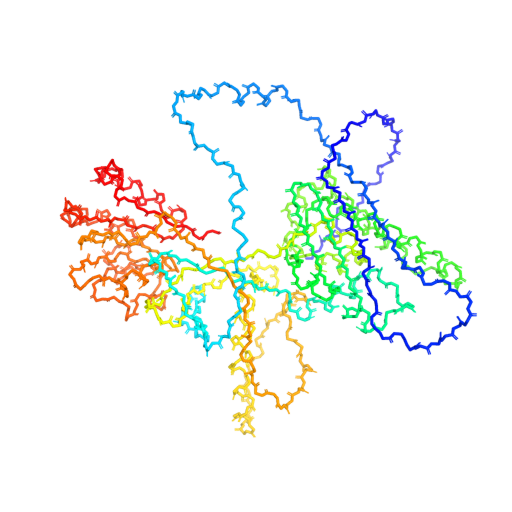ASP A N 1
ATOM 2166 C CA . ASP A 1 265 ? 5.741 -7.100 -22.055 1.00 86.44 265 ASP A CA 1
ATOM 2167 C C . ASP A 1 265 ? 5.690 -6.331 -23.379 1.00 86.44 265 ASP A C 1
ATOM 2169 O O . ASP A 1 265 ? 5.651 -6.924 -24.455 1.00 86.44 265 ASP A O 1
ATOM 2173 N N . ILE A 1 266 ? 5.696 -4.999 -23.302 1.00 89.44 266 ILE A N 1
ATOM 2174 C CA . ILE A 1 266 ? 5.676 -4.114 -24.470 1.00 89.44 266 ILE A CA 1
ATOM 2175 C C . ILE A 1 266 ? 7.018 -4.195 -25.201 1.00 89.44 266 ILE A C 1
ATOM 2177 O O . ILE A 1 266 ? 7.038 -4.357 -26.421 1.00 89.44 266 ILE A O 1
ATOM 2181 N N . LEU A 1 267 ? 8.138 -4.145 -24.474 1.00 90.06 267 LEU A N 1
ATOM 2182 C CA . LEU A 1 267 ? 9.470 -4.305 -25.061 1.00 90.06 267 LEU A CA 1
ATOM 2183 C C . LEU A 1 267 ? 9.608 -5.658 -25.768 1.00 90.06 267 LEU A C 1
ATOM 2185 O O . LEU A 1 267 ? 10.101 -5.709 -26.895 1.00 90.06 267 LEU A O 1
ATOM 2189 N N . GLU A 1 268 ? 9.122 -6.738 -25.158 1.00 87.00 268 GLU A N 1
ATOM 2190 C CA . GLU A 1 268 ? 9.176 -8.075 -25.742 1.00 87.00 268 GLU A CA 1
ATOM 2191 C C . GLU A 1 268 ? 8.247 -8.215 -26.951 1.00 87.00 268 GLU A C 1
ATOM 2193 O O . GLU A 1 268 ? 8.672 -8.701 -28.001 1.00 87.00 268 GLU A O 1
ATOM 2198 N N . TYR A 1 269 ? 6.986 -7.795 -26.838 1.00 86.06 269 TYR A N 1
ATOM 2199 C CA . TYR A 1 269 ? 6.003 -7.973 -27.906 1.00 86.06 269 TYR A CA 1
ATOM 2200 C C . TYR A 1 269 ? 6.337 -7.142 -29.144 1.00 86.06 269 TYR A C 1
ATOM 2202 O O . TYR A 1 269 ? 6.358 -7.664 -30.262 1.00 86.06 269 TYR A O 1
ATOM 2210 N N . PHE A 1 270 ? 6.653 -5.859 -28.953 1.00 86.25 270 PHE A N 1
ATOM 2211 C CA . PHE A 1 270 ? 7.020 -4.968 -30.054 1.00 86.25 270 PHE A CA 1
ATOM 2212 C C . PHE A 1 270 ? 8.488 -5.130 -30.479 1.00 86.25 270 PHE A C 1
ATOM 2214 O O . PHE A 1 270 ? 8.908 -4.541 -31.475 1.00 86.25 270 PHE A O 1
ATOM 2221 N N . LYS A 1 271 ? 9.254 -5.977 -29.772 1.00 84.44 271 LYS A N 1
ATOM 2222 C CA . LYS A 1 271 ? 10.699 -6.192 -29.950 1.00 84.44 271 LYS A CA 1
ATOM 2223 C C . LYS A 1 271 ? 11.492 -4.887 -29.879 1.00 84.44 271 LYS A C 1
ATOM 2225 O O . LYS A 1 271 ? 12.458 -4.680 -30.607 1.00 84.44 271 LYS A O 1
ATOM 2230 N N . CYS A 1 272 ? 11.095 -3.987 -28.991 1.00 85.19 272 CYS A N 1
ATOM 2231 C CA . CYS A 1 272 ? 11.798 -2.730 -28.802 1.00 85.19 272 CYS A CA 1
ATOM 2232 C C . CYS A 1 272 ? 13.135 -2.953 -28.095 1.00 85.19 272 CYS A C 1
ATOM 2234 O O . CYS A 1 272 ? 13.227 -3.695 -27.112 1.00 85.19 272 CYS A O 1
ATOM 2236 N N . LYS A 1 273 ? 14.161 -2.265 -28.596 1.00 86.56 273 LYS A N 1
ATOM 2237 C CA . LYS A 1 273 ? 15.356 -1.943 -27.822 1.00 86.56 273 LYS A CA 1
ATOM 2238 C C . LYS A 1 273 ? 15.143 -0.589 -27.150 1.00 86.56 273 LYS A C 1
ATOM 2240 O O . LYS A 1 273 ? 14.407 0.247 -27.670 1.00 86.56 273 LYS A O 1
ATOM 2245 N N . ILE A 1 274 ? 15.742 -0.395 -25.983 1.00 88.44 274 ILE A N 1
ATOM 2246 C CA . ILE A 1 274 ? 15.580 0.818 -25.176 1.00 88.44 274 ILE A CA 1
ATOM 2247 C C . ILE A 1 274 ? 16.937 1.333 -24.712 1.00 88.44 274 ILE A C 1
ATOM 2249 O O . ILE A 1 274 ? 17.813 0.543 -24.391 1.00 88.44 274 ILE A O 1
ATOM 2253 N N . THR A 1 275 ? 17.133 2.645 -24.664 1.00 87.19 275 THR A N 1
ATOM 2254 C CA . THR A 1 275 ? 18.388 3.233 -24.179 1.00 87.19 275 THR A CA 1
ATOM 2255 C C . THR A 1 275 ? 18.294 3.623 -22.699 1.00 87.19 275 THR A C 1
ATOM 2257 O O . THR A 1 275 ? 17.197 3.739 -22.140 1.00 87.19 275 THR A O 1
ATOM 2260 N N . LEU A 1 276 ? 19.441 3.845 -22.049 1.00 86.25 276 LEU A N 1
ATOM 2261 C CA . LEU A 1 276 ? 19.477 4.326 -20.663 1.00 86.25 276 LEU A CA 1
ATOM 2262 C C . LEU A 1 276 ? 18.821 5.711 -20.535 1.00 86.25 276 LEU A C 1
ATOM 2264 O O . LEU A 1 276 ? 18.126 5.977 -19.559 1.00 86.25 276 LEU A O 1
ATOM 2268 N N . GLU A 1 277 ? 18.984 6.562 -21.547 1.00 86.31 277 GLU A N 1
ATOM 2269 C CA . GLU A 1 277 ? 18.388 7.895 -21.624 1.00 86.31 277 GLU A CA 1
ATOM 2270 C C . GLU A 1 277 ? 16.863 7.814 -21.604 1.00 86.31 277 GLU A C 1
ATOM 2272 O O . GLU A 1 277 ? 16.231 8.547 -20.853 1.00 86.31 277 GLU A O 1
ATOM 2277 N N . LEU A 1 278 ? 16.260 6.897 -22.373 1.00 88.44 278 LEU A N 1
ATOM 2278 C CA . LEU A 1 278 ? 14.804 6.727 -22.392 1.00 88.44 278 LEU A CA 1
ATOM 2279 C C . LEU A 1 278 ? 14.262 6.204 -21.060 1.00 88.44 278 LEU A C 1
ATOM 2281 O O . LEU A 1 278 ? 13.207 6.655 -20.610 1.00 88.44 278 LEU A O 1
ATOM 2285 N N . LEU A 1 279 ? 14.982 5.283 -20.412 1.00 91.50 279 LEU A N 1
ATOM 2286 C CA . LEU A 1 279 ? 14.634 4.834 -19.063 1.00 91.50 279 LEU A CA 1
ATOM 2287 C C . LEU A 1 279 ? 14.708 5.994 -18.067 1.00 91.50 279 LEU A C 1
ATOM 2289 O O . LEU A 1 279 ? 13.768 6.197 -17.302 1.00 91.50 279 LEU A O 1
ATOM 2293 N N . ALA A 1 280 ? 15.781 6.784 -18.107 1.00 89.94 280 ALA A N 1
ATOM 2294 C CA . ALA A 1 280 ? 15.930 7.946 -17.240 1.00 89.94 280 ALA A CA 1
ATOM 2295 C C . ALA A 1 280 ? 14.881 9.038 -17.524 1.00 89.94 280 ALA A C 1
ATOM 2297 O O . ALA A 1 280 ? 14.418 9.743 -16.628 1.00 89.94 280 ALA A O 1
ATOM 2298 N N . GLU A 1 281 ? 14.454 9.161 -18.776 1.00 87.69 281 GLU A N 1
ATOM 2299 C CA . GLU A 1 281 ? 13.452 10.132 -19.192 1.00 87.69 281 GLU A CA 1
ATOM 2300 C C . GLU A 1 281 ? 12.065 9.793 -18.666 1.00 87.69 281 GLU A C 1
ATOM 2302 O O . GLU A 1 281 ? 11.404 10.647 -18.062 1.00 87.69 281 GLU A O 1
ATOM 2307 N N . HIS A 1 282 ? 11.642 8.542 -18.847 1.00 89.88 282 HIS A N 1
ATOM 2308 C CA . HIS A 1 282 ? 10.239 8.165 -18.698 1.00 89.88 282 HIS A CA 1
ATOM 2309 C C . HIS A 1 282 ? 9.921 7.371 -17.432 1.00 89.88 282 HIS A C 1
ATOM 2311 O O . HIS A 1 282 ? 8.778 7.432 -16.971 1.00 89.88 282 HIS A O 1
ATOM 2317 N N . CYS A 1 283 ? 10.881 6.655 -16.841 1.00 91.69 283 CYS A N 1
ATOM 2318 C CA . CYS A 1 283 ? 10.627 5.901 -15.614 1.00 91.69 283 CYS A CA 1
ATOM 2319 C C . CYS A 1 283 ? 10.662 6.809 -14.373 1.00 91.69 283 CYS A C 1
ATOM 2321 O O . CYS A 1 283 ? 11.399 7.792 -14.293 1.00 91.69 283 CYS A O 1
ATOM 2323 N N . GLU A 1 284 ? 9.839 6.489 -13.378 1.00 90.56 284 GLU A N 1
ATOM 2324 C CA . GLU A 1 284 ? 9.922 7.067 -12.031 1.00 90.56 284 GLU A CA 1
ATOM 2325 C C . GLU A 1 284 ? 10.678 6.098 -11.114 1.00 90.56 284 GLU A C 1
ATOM 2327 O O . GLU A 1 284 ? 10.761 4.909 -11.416 1.00 90.56 284 GLU A O 1
ATOM 2332 N N . PHE A 1 285 ? 11.209 6.568 -9.982 1.00 91.38 285 PHE A N 1
ATOM 2333 C CA . PHE A 1 285 ? 11.678 5.640 -8.952 1.00 91.38 285 PHE A CA 1
ATOM 2334 C C . PHE A 1 285 ? 10.514 4.936 -8.264 1.00 91.38 285 PHE A C 1
ATOM 2336 O O . PHE A 1 285 ? 9.453 5.522 -8.033 1.00 91.38 285 PHE A O 1
ATOM 2343 N N . ILE A 1 286 ? 10.747 3.672 -7.918 1.00 90.81 286 ILE A N 1
ATOM 2344 C CA . ILE A 1 286 ? 9.856 2.842 -7.121 1.00 90.81 286 ILE A CA 1
ATOM 2345 C C . ILE A 1 286 ? 9.601 3.556 -5.797 1.00 90.81 286 ILE A C 1
ATOM 2347 O O . ILE A 1 286 ? 10.517 3.827 -5.018 1.00 90.81 286 ILE A O 1
ATOM 2351 N N . LYS A 1 287 ? 8.329 3.868 -5.555 1.00 91.06 287 LYS A N 1
ATOM 2352 C CA . LYS A 1 287 ? 7.878 4.537 -4.336 1.00 91.06 287 LYS A CA 1
ATOM 2353 C C . LYS A 1 287 ? 7.629 3.499 -3.243 1.00 91.06 287 LYS A C 1
ATOM 2355 O O . LYS A 1 287 ? 7.158 2.399 -3.545 1.00 91.06 287 LYS A O 1
ATOM 2360 N N . PRO A 1 288 ? 7.877 3.841 -1.972 1.00 93.25 288 PRO A N 1
ATOM 2361 C CA . PRO A 1 288 ? 7.602 2.929 -0.879 1.00 93.25 288 PRO A CA 1
ATOM 2362 C C . PRO A 1 288 ? 6.090 2.730 -0.729 1.00 93.25 288 PRO A C 1
ATOM 2364 O O . PRO A 1 288 ? 5.306 3.679 -0.833 1.00 93.25 288 PRO A O 1
ATOM 2367 N N . ARG A 1 289 ? 5.656 1.499 -0.446 1.00 93.31 289 ARG A N 1
ATOM 2368 C CA . ARG A 1 289 ? 4.245 1.219 -0.138 1.00 93.31 289 ARG A CA 1
ATOM 2369 C C . ARG A 1 289 ? 4.062 1.116 1.365 1.00 93.31 289 ARG A C 1
ATOM 2371 O O . ARG A 1 289 ? 4.720 0.311 2.019 1.00 93.31 289 ARG A O 1
ATOM 2378 N N . TYR A 1 290 ? 3.170 1.941 1.896 1.00 94.44 290 TYR A N 1
ATOM 2379 C CA . TYR A 1 290 ? 2.969 2.078 3.331 1.00 94.44 290 TYR A CA 1
ATOM 2380 C C . TYR A 1 290 ? 2.016 1.031 3.898 1.00 94.44 290 TYR A C 1
ATOM 2382 O O . TYR A 1 290 ? 1.000 0.708 3.285 1.00 94.44 290 TYR A O 1
ATOM 2390 N N . PHE A 1 291 ? 2.337 0.575 5.105 1.00 95.69 291 PHE A N 1
ATOM 2391 C CA . PHE A 1 291 ? 1.541 -0.333 5.923 1.00 95.69 291 PHE A CA 1
ATOM 2392 C C . PHE A 1 291 ? 1.569 0.149 7.377 1.00 95.69 291 PHE A C 1
ATOM 2394 O O . PHE A 1 291 ? 2.617 0.587 7.858 1.00 95.69 291 PHE A O 1
ATOM 2401 N N . SER A 1 292 ? 0.442 0.087 8.089 1.00 95.81 292 SER A N 1
ATOM 2402 C CA . SER A 1 292 ? 0.401 0.425 9.519 1.00 95.81 292 SER A CA 1
ATOM 2403 C C . SER A 1 292 ? 1.281 -0.508 10.344 1.00 95.81 292 SER A C 1
ATOM 2405 O O . SER A 1 292 ? 1.290 -1.721 10.129 1.00 95.81 292 SER A O 1
ATOM 2407 N N . LEU A 1 293 ? 1.963 0.059 11.337 1.00 97.19 293 LEU A N 1
ATOM 2408 C CA . LEU A 1 293 ? 2.667 -0.709 12.361 1.00 97.19 293 LEU A CA 1
ATOM 2409 C C . LEU A 1 293 ? 1.657 -1.411 13.271 1.00 97.19 293 LEU A C 1
ATOM 2411 O O . LEU A 1 293 ? 0.761 -0.755 13.795 1.00 97.19 293 LEU A O 1
ATOM 2415 N N . ILE A 1 294 ? 1.813 -2.719 13.495 1.00 96.81 294 ILE A N 1
ATOM 2416 C CA . ILE A 1 294 ? 0.892 -3.526 14.322 1.00 96.81 294 ILE A CA 1
ATOM 2417 C C . ILE A 1 294 ? 1.550 -4.138 15.569 1.00 96.81 294 ILE A C 1
ATOM 2419 O O . ILE A 1 294 ? 0.950 -4.980 16.240 1.00 96.81 294 ILE A O 1
ATOM 2423 N N . ASN A 1 295 ? 2.808 -3.802 15.853 1.00 96.56 295 ASN A N 1
ATOM 2424 C CA . ASN A 1 295 ? 3.565 -4.304 17.003 1.00 96.56 295 ASN A CA 1
ATOM 2425 C C . ASN A 1 295 ? 3.303 -3.494 18.289 1.00 96.56 295 ASN A C 1
ATOM 2427 O O . ASN A 1 295 ? 2.720 -2.413 18.260 1.00 96.56 295 ASN A O 1
ATOM 2431 N N . ASN A 1 296 ? 3.754 -4.016 19.435 1.00 95.50 296 ASN A N 1
ATOM 2432 C CA . ASN A 1 296 ? 3.909 -3.202 20.644 1.00 95.50 296 ASN A CA 1
ATOM 2433 C C . ASN A 1 296 ? 5.040 -2.183 20.436 1.00 95.50 296 ASN A C 1
ATOM 2435 O O . ASN A 1 296 ? 6.004 -2.458 19.706 1.00 95.50 296 ASN A O 1
ATOM 2439 N N . LYS A 1 297 ? 4.967 -1.040 21.120 1.00 93.69 297 LYS A N 1
ATOM 2440 C CA . LYS A 1 297 ? 6.096 -0.113 21.253 1.00 93.69 297 LYS A CA 1
ATOM 2441 C C . LYS A 1 297 ? 7.339 -0.861 21.741 1.00 93.69 297 LYS A C 1
ATOM 2443 O O . LYS A 1 297 ? 7.242 -1.844 22.478 1.00 93.69 297 LYS A O 1
ATOM 2448 N N . SER A 1 298 ? 8.502 -0.435 21.255 1.00 91.94 298 SER A N 1
ATOM 2449 C CA . SER A 1 298 ? 9.809 -1.050 21.546 1.00 91.94 298 SER A CA 1
ATOM 2450 C C . SER A 1 298 ? 9.983 -2.507 21.087 1.00 91.94 298 SER A C 1
ATOM 2452 O O . SER A 1 298 ? 11.025 -3.105 21.336 1.00 91.94 298 SER A O 1
ATOM 2454 N N . SER A 1 299 ? 8.998 -3.095 20.402 1.00 96.50 299 SER A N 1
ATOM 2455 C CA . SER A 1 299 ? 9.128 -4.412 19.776 1.00 96.50 299 SER A CA 1
ATOM 2456 C C . SER A 1 299 ? 9.556 -4.296 18.316 1.00 96.50 299 SER A C 1
ATOM 2458 O O . SER A 1 299 ? 9.463 -3.236 17.696 1.00 96.50 299 SER A O 1
ATOM 2460 N N . ASN A 1 300 ? 10.008 -5.420 17.764 1.00 97.44 300 ASN A N 1
ATOM 2461 C CA . ASN A 1 300 ? 10.280 -5.564 16.338 1.00 97.44 300 ASN A CA 1
ATOM 2462 C C . ASN A 1 300 ? 9.062 -5.152 15.496 1.00 97.44 300 ASN A C 1
ATOM 2464 O O . ASN A 1 300 ? 7.931 -5.494 15.849 1.00 97.44 300 ASN A O 1
ATOM 2468 N N . ILE A 1 301 ? 9.312 -4.456 14.384 1.00 97.88 301 ILE A N 1
ATOM 2469 C CA . ILE A 1 301 ? 8.294 -4.017 13.426 1.00 97.88 301 ILE A CA 1
ATOM 2470 C C . ILE A 1 301 ? 7.487 -5.227 12.964 1.00 97.88 301 ILE A C 1
ATOM 2472 O O . ILE A 1 301 ? 8.055 -6.218 12.498 1.00 97.88 301 ILE A O 1
ATOM 2476 N N . GLU A 1 302 ? 6.164 -5.124 13.061 1.00 97.69 302 GLU A N 1
ATOM 2477 C CA . GLU A 1 302 ? 5.227 -6.101 12.511 1.00 97.69 302 GLU A CA 1
ATOM 2478 C C . GLU A 1 302 ? 4.218 -5.395 11.601 1.00 97.69 302 GLU A C 1
ATOM 2480 O O . GLU A 1 302 ? 3.707 -4.330 11.951 1.00 97.69 302 GLU A O 1
ATOM 2485 N N . LEU A 1 303 ? 3.921 -6.002 10.448 1.00 97.31 303 LEU A N 1
ATOM 2486 C CA . LEU A 1 303 ? 3.025 -5.465 9.417 1.00 97.31 303 LEU A CA 1
ATOM 2487 C C . LEU A 1 303 ? 2.014 -6.530 8.973 1.00 97.31 303 LEU A C 1
ATOM 2489 O O . LEU A 1 303 ? 2.344 -7.718 8.946 1.00 97.31 303 LEU A O 1
ATOM 2493 N N . LEU A 1 304 ? 0.815 -6.098 8.571 1.00 96.00 304 LEU A N 1
ATOM 2494 C CA . LEU A 1 304 ? -0.157 -6.920 7.839 1.00 96.00 304 LEU A CA 1
ATOM 2495 C C . LEU A 1 304 ? -0.242 -6.451 6.389 1.00 96.00 304 LEU A C 1
ATOM 2497 O O . LEU A 1 304 ? -0.570 -5.296 6.121 1.00 96.00 304 LEU A O 1
ATOM 2501 N N . ILE A 1 305 ? 0.025 -7.361 5.456 1.00 95.62 305 ILE A N 1
ATOM 2502 C CA . ILE A 1 305 ? 0.052 -7.080 4.021 1.00 95.62 305 ILE A CA 1
ATOM 2503 C C . ILE A 1 305 ? -0.972 -7.960 3.319 1.00 95.62 305 ILE A C 1
ATOM 2505 O O . ILE A 1 305 ? -0.815 -9.175 3.245 1.00 95.62 305 ILE A O 1
ATOM 2509 N N . GLY A 1 306 ? -2.019 -7.336 2.779 1.00 94.06 306 GLY A N 1
ATOM 2510 C CA . GLY A 1 306 ? -2.965 -8.013 1.897 1.00 94.06 306 GLY A CA 1
ATOM 2511 C C . GLY A 1 306 ? -2.450 -8.037 0.462 1.00 94.06 306 GLY A C 1
ATOM 2512 O O . GLY A 1 306 ? -2.256 -6.975 -0.132 1.00 94.06 306 GLY A O 1
ATOM 2513 N N . ILE A 1 307 ? -2.314 -9.229 -0.111 1.00 91.94 307 ILE A N 1
ATOM 2514 C CA . ILE A 1 307 ? -1.829 -9.451 -1.474 1.00 91.94 307 ILE A CA 1
ATOM 2515 C C . ILE A 1 307 ? -2.825 -8.887 -2.482 1.00 91.94 307 ILE A C 1
ATOM 2517 O O . ILE A 1 307 ? -4.007 -9.228 -2.483 1.00 91.94 307 ILE A O 1
ATOM 2521 N N . MET A 1 308 ? -2.351 -7.977 -3.326 1.00 84.88 308 MET A N 1
ATOM 2522 C CA . MET A 1 308 ? -3.109 -7.457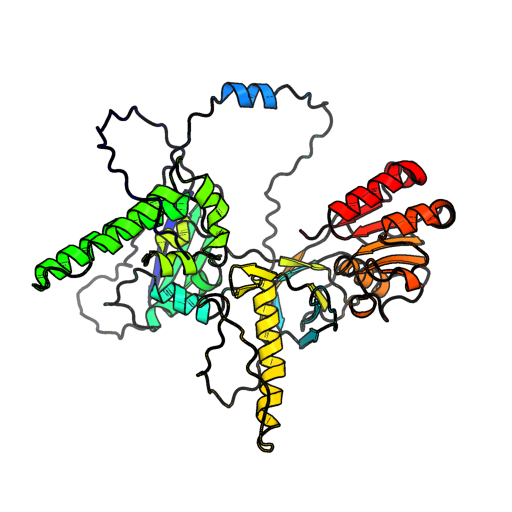 -4.455 1.00 84.88 308 MET A CA 1
ATOM 2523 C C . MET A 1 308 ? -2.751 -8.253 -5.692 1.00 84.88 308 MET A C 1
ATOM 2525 O O . MET A 1 308 ? -1.575 -8.316 -6.064 1.00 84.88 308 MET A O 1
ATOM 2529 N N . SER A 1 309 ? -3.775 -8.810 -6.332 1.00 81.88 309 SER A N 1
ATOM 2530 C CA . SER A 1 309 ? -3.632 -9.466 -7.614 1.00 81.88 309 SER A CA 1
ATOM 2531 C C . SER A 1 309 ? -4.661 -9.006 -8.641 1.00 81.88 309 SER A C 1
ATOM 2533 O O . SER A 1 309 ? -5.769 -8.588 -8.302 1.00 81.88 309 SER A O 1
ATOM 2535 N N . HIS A 1 310 ? -4.276 -9.078 -9.910 1.00 71.88 310 HIS A N 1
ATOM 2536 C CA . HIS A 1 310 ? -5.141 -8.831 -11.053 1.00 71.88 310 HIS A CA 1
ATOM 2537 C C . HIS A 1 310 ? -5.033 -10.017 -12.001 1.00 71.88 310 HIS A C 1
ATOM 2539 O O . HIS A 1 310 ? -3.933 -10.389 -12.403 1.00 71.88 310 HIS A O 1
ATOM 2545 N N . SER A 1 311 ? -6.166 -10.614 -12.355 1.00 69.56 311 SER A N 1
ATOM 2546 C CA . SER A 1 311 ? -6.192 -11.645 -13.393 1.00 69.56 311 SER A CA 1
ATOM 2547 C C . SER A 1 311 ? -6.160 -10.962 -14.757 1.00 69.56 311 SER A C 1
ATOM 2549 O O . SER A 1 311 ? -7.016 -10.121 -15.037 1.00 69.56 311 SER A O 1
ATOM 2551 N N . VAL A 1 312 ? -5.172 -11.292 -15.587 1.00 62.31 312 VAL A N 1
ATOM 2552 C CA . VAL A 1 312 ? -5.033 -10.761 -16.948 1.00 62.31 312 VAL A CA 1
ATOM 2553 C C . VAL A 1 312 ? -4.851 -11.922 -17.913 1.00 62.31 312 VAL A C 1
ATOM 2555 O O . VAL A 1 312 ? -3.861 -12.656 -17.842 1.00 62.31 312 VAL A O 1
ATOM 2558 N N . SER A 1 313 ? -5.820 -12.069 -18.822 1.00 66.00 313 SER A N 1
ATOM 2559 C CA . SER A 1 313 ? -5.951 -13.203 -19.742 1.00 66.00 313 SER A CA 1
ATOM 2560 C C . SER A 1 313 ? -5.826 -14.547 -19.010 1.00 66.00 313 SER A C 1
ATOM 2562 O O . SER A 1 313 ? -6.782 -14.977 -18.373 1.00 66.00 313 SER A O 1
ATOM 2564 N N . ASN A 1 314 ? -4.641 -15.160 -19.047 1.00 60.28 314 ASN A N 1
ATOM 2565 C CA . ASN A 1 314 ? -4.347 -16.483 -18.497 1.00 60.28 314 ASN A CA 1
ATOM 2566 C C . ASN A 1 314 ? -3.399 -16.450 -17.283 1.00 60.28 314 ASN A C 1
ATOM 2568 O O . ASN A 1 314 ? -2.996 -17.504 -16.804 1.00 60.28 314 ASN A O 1
ATOM 2572 N N . SER A 1 315 ? -3.029 -15.262 -16.792 1.00 61.72 315 SER A N 1
ATOM 2573 C CA . SER A 1 315 ? -2.019 -15.083 -15.741 1.00 61.72 315 SER A CA 1
ATOM 2574 C C . SER A 1 315 ? -2.515 -14.227 -14.579 1.00 61.72 315 SER A C 1
ATOM 2576 O O . SER A 1 315 ? -3.405 -13.388 -14.738 1.00 61.72 315 SER A O 1
ATOM 2578 N N . VAL A 1 316 ? -1.911 -14.418 -13.405 1.00 68.94 316 VAL A N 1
ATOM 2579 C CA . VAL A 1 316 ? -2.166 -13.609 -12.210 1.00 68.94 316 VAL A CA 1
ATOM 2580 C C . VAL A 1 316 ? -1.011 -12.636 -12.020 1.00 68.94 316 VAL A C 1
ATOM 2582 O O . VAL A 1 316 ? 0.141 -13.033 -11.872 1.00 68.94 316 VAL A O 1
ATOM 2585 N N . ARG A 1 317 ? -1.322 -11.343 -11.999 1.00 71.31 317 ARG A N 1
ATOM 2586 C CA . ARG A 1 317 ? -0.361 -10.283 -11.712 1.00 71.31 317 ARG A CA 1
ATOM 2587 C C . ARG A 1 317 ? -0.425 -9.925 -10.248 1.00 71.31 317 ARG A C 1
ATOM 2589 O O . ARG A 1 317 ? -1.500 -9.602 -9.766 1.00 71.31 317 ARG A O 1
ATOM 2596 N N . TYR A 1 318 ? 0.723 -9.835 -9.598 1.00 79.62 318 TYR A N 1
ATOM 2597 C CA . TYR A 1 318 ? 0.844 -9.232 -8.279 1.00 79.62 318 TYR A CA 1
ATOM 2598 C C . TYR A 1 318 ? 1.387 -7.803 -8.387 1.00 79.62 318 TYR A C 1
ATOM 2600 O O . TYR A 1 318 ? 2.188 -7.493 -9.271 1.00 79.62 318 TYR A O 1
ATOM 2608 N N . GLY A 1 319 ? 0.953 -6.910 -7.495 1.00 79.38 319 GLY A N 1
ATOM 2609 C CA . GLY A 1 319 ? 1.651 -5.631 -7.305 1.00 79.38 319 GLY A CA 1
ATOM 2610 C C . GLY A 1 319 ? 3.085 -5.858 -6.804 1.00 79.38 319 GLY A C 1
ATOM 2611 O O . GLY A 1 319 ? 3.348 -6.899 -6.213 1.00 79.38 319 GLY A O 1
ATOM 2612 N N . GLN A 1 320 ? 3.995 -4.891 -6.977 1.00 84.12 320 GLN A N 1
ATOM 2613 C CA . GLN A 1 320 ? 5.423 -5.010 -6.602 1.00 84.12 320 GLN A CA 1
ATOM 2614 C C . GLN A 1 320 ? 5.641 -5.632 -5.212 1.00 84.12 320 GLN A C 1
ATOM 2616 O O . GLN A 1 320 ? 6.282 -6.670 -5.083 1.00 84.12 320 GLN A O 1
ATOM 2621 N N . VAL A 1 321 ? 5.024 -5.055 -4.174 1.00 90.19 321 VAL A N 1
ATOM 2622 C CA . VAL A 1 321 ? 5.123 -5.593 -2.807 1.00 90.19 321 VAL A CA 1
ATOM 2623 C C . VAL A 1 321 ? 4.502 -6.980 -2.694 1.00 90.19 321 VAL A C 1
ATOM 2625 O O . VAL A 1 321 ? 5.043 -7.850 -2.029 1.00 90.19 321 VAL A O 1
ATOM 2628 N N . SER A 1 322 ? 3.358 -7.205 -3.338 1.00 89.69 322 SER A N 1
ATOM 2629 C CA . SER A 1 322 ? 2.674 -8.500 -3.295 1.00 89.69 322 SER A CA 1
ATOM 2630 C C . SER A 1 322 ? 3.517 -9.612 -3.923 1.00 89.69 322 SER A C 1
ATOM 2632 O O . SER A 1 322 ? 3.590 -10.701 -3.362 1.00 89.69 322 SER A O 1
ATOM 2634 N N . ALA A 1 323 ? 4.193 -9.316 -5.034 1.00 84.62 323 ALA A N 1
ATOM 2635 C CA . ALA A 1 323 ? 5.105 -10.234 -5.698 1.00 84.62 323 ALA A CA 1
ATOM 2636 C C . ALA A 1 323 ? 6.320 -10.536 -4.815 1.00 84.62 323 ALA A C 1
ATOM 2638 O O . ALA A 1 323 ? 6.605 -11.701 -4.556 1.00 84.62 323 ALA A O 1
ATOM 2639 N N . PHE A 1 324 ? 6.945 -9.492 -4.259 1.00 88.69 324 PHE A N 1
ATOM 2640 C CA . PHE A 1 324 ? 8.062 -9.628 -3.326 1.00 88.69 324 PHE A CA 1
ATOM 2641 C C . PHE A 1 324 ? 7.698 -10.510 -2.117 1.00 88.69 324 PHE A C 1
ATOM 2643 O O . PHE A 1 324 ? 8.428 -11.432 -1.772 1.00 88.69 324 PHE A O 1
ATOM 2650 N N . ILE A 1 325 ? 6.535 -10.299 -1.490 1.00 91.12 325 ILE A N 1
ATOM 2651 C CA . ILE A 1 325 ? 6.109 -11.121 -0.345 1.00 91.12 325 ILE A CA 1
ATOM 2652 C C . ILE A 1 325 ? 5.835 -12.570 -0.736 1.00 91.12 325 ILE A C 1
ATOM 2654 O O . ILE A 1 325 ? 6.212 -13.474 0.011 1.00 91.12 325 ILE A O 1
ATOM 2658 N N . LYS A 1 326 ? 5.217 -12.808 -1.896 1.00 87.38 326 LYS A N 1
ATOM 2659 C CA . LYS A 1 326 ? 4.989 -14.162 -2.413 1.00 87.38 326 LYS A CA 1
ATOM 2660 C C . LYS A 1 326 ? 6.296 -14.901 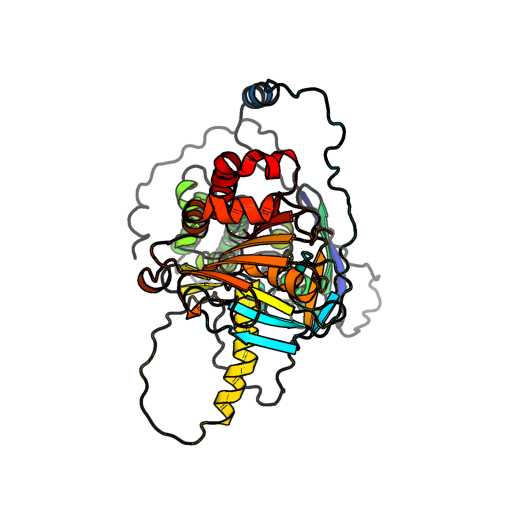-2.673 1.00 87.38 326 LYS A C 1
ATOM 2662 O O . LYS A 1 326 ? 6.428 -16.045 -2.252 1.00 87.38 326 LYS A O 1
ATOM 2667 N N . GLU A 1 327 ? 7.253 -14.240 -3.313 1.00 84.88 327 GLU A N 1
ATOM 2668 C CA . GLU A 1 327 ? 8.594 -14.768 -3.565 1.00 84.88 327 GLU A CA 1
ATOM 2669 C C . GLU A 1 327 ? 9.281 -15.154 -2.249 1.00 84.88 327 GLU A C 1
ATOM 2671 O O . GLU A 1 327 ? 9.597 -16.324 -2.048 1.00 84.88 327 GLU A O 1
ATOM 2676 N N . LYS A 1 328 ? 9.387 -14.221 -1.292 1.00 86.12 328 LYS A N 1
ATOM 2677 C CA . LYS A 1 328 ? 10.045 -14.481 0.002 1.00 86.12 328 LYS A CA 1
ATOM 2678 C C . LYS A 1 328 ? 9.339 -15.519 0.858 1.00 86.12 328 LYS A C 1
ATOM 2680 O O . LYS A 1 328 ? 9.985 -16.255 1.604 1.00 86.12 328 LYS A O 1
ATOM 2685 N N . TYR A 1 329 ? 8.018 -15.609 0.763 1.00 87.81 329 TYR A N 1
ATOM 2686 C CA . TYR A 1 329 ? 7.285 -16.692 1.400 1.00 87.81 329 TYR A CA 1
ATOM 2687 C C . TYR A 1 329 ? 7.624 -18.043 0.752 1.00 87.81 329 TYR A C 1
ATOM 2689 O O . TYR A 1 329 ? 7.976 -18.986 1.457 1.00 87.81 329 TYR A O 1
ATOM 2697 N N . ASN A 1 330 ? 7.587 -18.134 -0.577 1.00 84.75 330 ASN A N 1
ATOM 2698 C CA . ASN A 1 330 ? 7.874 -19.375 -1.294 1.00 84.75 330 ASN A CA 1
ATOM 2699 C C . ASN A 1 330 ? 9.323 -19.838 -1.090 1.00 84.75 330 ASN A C 1
ATOM 2701 O O . ASN A 1 330 ? 9.530 -21.009 -0.799 1.00 84.75 330 ASN A O 1
ATOM 2705 N N . GLU A 1 331 ? 10.311 -18.943 -1.147 1.00 82.19 331 GLU A N 1
ATOM 2706 C CA . GLU A 1 331 ? 11.720 -19.258 -0.849 1.00 82.19 331 GLU A CA 1
ATOM 2707 C C . GLU A 1 331 ? 11.894 -19.876 0.546 1.00 82.19 331 GLU A C 1
ATOM 2709 O O . GLU A 1 331 ? 12.697 -20.789 0.743 1.00 82.19 331 GLU A O 1
ATOM 2714 N N . LYS A 1 332 ? 11.129 -19.397 1.534 1.00 73.94 332 LYS A N 1
ATOM 2715 C CA . LYS A 1 332 ? 11.198 -19.905 2.905 1.00 73.94 332 LYS A CA 1
ATOM 2716 C C . LYS A 1 332 ? 10.554 -21.284 3.057 1.00 73.94 332 LYS A C 1
ATOM 2718 O O . LYS A 1 332 ? 11.078 -22.091 3.818 1.00 73.94 332 LYS A O 1
ATOM 2723 N N . TYR A 1 333 ? 9.414 -21.529 2.409 1.00 69.00 333 TYR A N 1
ATOM 2724 C CA . TYR A 1 333 ? 8.593 -22.721 2.663 1.00 69.00 333 TYR A CA 1
ATOM 2725 C C . TYR A 1 333 ? 8.736 -23.828 1.603 1.00 69.00 333 TYR A C 1
ATOM 2727 O O . TYR A 1 333 ? 8.650 -24.990 1.967 1.00 69.00 333 TYR A O 1
ATOM 2735 N N . MET A 1 334 ? 9.059 -23.523 0.342 1.00 56.62 334 MET A N 1
ATOM 2736 C CA . MET A 1 334 ? 9.290 -24.546 -0.699 1.00 56.62 334 MET A CA 1
ATOM 2737 C C . MET A 1 334 ? 10.662 -25.229 -0.566 1.00 56.62 334 MET A C 1
ATOM 2739 O O . MET A 1 334 ? 10.791 -26.411 -0.862 1.00 56.62 334 MET A O 1
ATOM 2743 N N . ASN A 1 335 ? 11.673 -24.537 -0.026 1.00 48.84 335 ASN A N 1
ATOM 2744 C CA . ASN A 1 335 ? 12.974 -25.147 0.301 1.00 48.84 335 ASN A CA 1
ATOM 2745 C C . ASN A 1 335 ? 12.903 -26.144 1.479 1.00 48.84 335 ASN A C 1
ATOM 2747 O O . ASN A 1 335 ? 13.866 -26.866 1.748 1.00 48.84 335 ASN A O 1
ATOM 2751 N N . ILE A 1 336 ? 11.778 -26.181 2.203 1.00 49.22 336 ILE A N 1
ATOM 2752 C CA . ILE A 1 336 ? 11.538 -27.129 3.298 1.00 49.22 336 ILE A CA 1
ATOM 2753 C C . ILE A 1 336 ? 10.958 -28.449 2.762 1.00 49.22 336 ILE A C 1
ATOM 2755 O O . ILE A 1 336 ? 11.266 -29.497 3.327 1.00 49.22 336 ILE A O 1
ATOM 2759 N N . ASP A 1 337 ? 10.196 -28.415 1.664 1.00 39.88 337 ASP A N 1
ATOM 2760 C CA . ASP A 1 337 ? 9.534 -29.604 1.105 1.00 39.88 337 ASP A CA 1
ATOM 2761 C C . ASP A 1 337 ? 10.471 -30.458 0.232 1.00 39.88 337 ASP A C 1
ATOM 2763 O O . ASP A 1 337 ? 10.384 -31.682 0.262 1.00 39.88 337 ASP A O 1
ATOM 2767 N N . ILE A 1 338 ? 11.467 -29.861 -0.438 1.00 44.06 338 ILE A N 1
ATOM 2768 C CA . ILE A 1 338 ? 12.459 -30.621 -1.234 1.00 44.06 338 ILE A CA 1
ATOM 2769 C C . ILE A 1 338 ? 13.328 -31.537 -0.346 1.00 44.06 338 ILE A C 1
ATOM 2771 O O . ILE A 1 338 ? 13.779 -32.587 -0.785 1.00 44.06 338 ILE A O 1
ATOM 2775 N N . ASN A 1 339 ? 13.510 -31.197 0.934 1.00 39.19 339 ASN A N 1
ATOM 2776 C CA . ASN A 1 339 ? 14.292 -32.007 1.878 1.00 39.19 339 ASN A CA 1
ATOM 2777 C C . ASN A 1 339 ? 13.470 -33.085 2.612 1.00 39.19 339 ASN A C 1
ATOM 2779 O O . ASN A 1 339 ? 13.993 -33.716 3.533 1.00 39.19 339 ASN A O 1
ATOM 2783 N N . LYS A 1 340 ? 12.186 -33.276 2.273 1.00 39.09 340 LYS A N 1
ATOM 2784 C CA . LYS A 1 340 ? 11.311 -34.246 2.957 1.00 39.09 340 LYS A CA 1
ATOM 2785 C C . LYS A 1 340 ? 10.786 -35.385 2.089 1.00 39.09 340 LYS A C 1
ATOM 2787 O O . LYS A 1 340 ? 10.379 -36.390 2.666 1.00 39.09 340 LYS A O 1
ATOM 2792 N N . ASP A 1 341 ? 10.884 -35.293 0.766 1.00 38.06 341 ASP A N 1
ATOM 2793 C CA . ASP A 1 341 ? 10.293 -36.277 -0.146 1.00 38.06 341 ASP A CA 1
ATOM 2794 C C . ASP A 1 341 ? 11.328 -36.957 -1.064 1.00 38.06 341 ASP A C 1
ATOM 2796 O O . ASP A 1 341 ? 11.198 -36.957 -2.282 1.00 38.06 341 ASP A O 1
ATOM 2800 N N . GLU A 1 342 ? 12.330 -37.627 -0.481 1.00 39.47 342 GLU A N 1
ATOM 2801 C CA . GLU A 1 342 ? 13.072 -38.689 -1.196 1.00 39.47 342 GLU A CA 1
ATOM 2802 C C . GLU A 1 342 ? 12.376 -40.060 -1.125 1.00 39.47 342 GLU A C 1
ATOM 2804 O O . GLU A 1 342 ? 12.904 -41.050 -1.617 1.00 39.47 342 GLU A O 1
ATOM 2809 N N . ASN A 1 343 ? 11.175 -40.164 -0.549 1.00 42.69 343 ASN A N 1
ATOM 2810 C CA . ASN A 1 343 ? 10.422 -41.418 -0.562 1.00 42.69 343 ASN A CA 1
ATOM 2811 C C . ASN A 1 343 ? 8.909 -41.183 -0.523 1.00 42.69 343 ASN A C 1
ATOM 2813 O O . ASN A 1 343 ? 8.310 -41.225 0.553 1.00 42.69 343 ASN A O 1
ATOM 2817 N N . LYS A 1 344 ? 8.286 -41.030 -1.700 1.00 34.72 344 LYS A N 1
ATOM 2818 C CA . LYS A 1 344 ? 7.078 -41.786 -2.081 1.00 34.72 344 LYS A CA 1
ATOM 2819 C C . LYS A 1 344 ? 6.627 -41.488 -3.510 1.00 34.72 344 LYS A C 1
ATOM 2821 O O . LYS A 1 344 ? 6.386 -40.353 -3.897 1.00 34.72 344 LYS A O 1
ATOM 2826 N N . ASP A 1 345 ? 6.470 -42.582 -4.241 1.00 37.31 345 ASP A N 1
ATOM 2827 C CA . ASP A 1 345 ? 5.811 -42.692 -5.532 1.00 37.31 345 ASP A CA 1
ATOM 2828 C C . ASP A 1 345 ? 4.378 -42.120 -5.541 1.00 37.31 345 ASP A C 1
ATOM 2830 O O . ASP A 1 345 ? 3.568 -42.432 -4.667 1.00 37.31 345 ASP A O 1
ATOM 2834 N N . ARG A 1 346 ? 4.095 -41.459 -6.671 1.00 39.56 346 ARG A N 1
ATOM 2835 C CA . ARG A 1 346 ? 2.871 -41.478 -7.494 1.00 39.56 346 ARG A CA 1
ATOM 2836 C C . ARG A 1 346 ? 1.648 -40.610 -7.144 1.00 39.56 346 ARG A C 1
ATOM 2838 O O . ARG A 1 346 ? 1.076 -40.639 -6.060 1.00 39.56 346 ARG A O 1
ATOM 2845 N N . ASP A 1 347 ? 1.229 -39.946 -8.226 1.00 35.22 347 ASP A N 1
ATOM 2846 C CA . ASP A 1 347 ? -0.101 -39.464 -8.604 1.00 35.22 347 ASP A CA 1
ATOM 2847 C C . ASP A 1 347 ? -0.653 -38.220 -7.899 1.00 35.22 347 ASP A C 1
ATOM 2849 O O . ASP A 1 347 ? -1.466 -38.320 -6.981 1.00 35.22 347 ASP A O 1
ATOM 2853 N N . ARG A 1 348 ? -0.325 -37.025 -8.427 1.00 33.66 348 ARG A N 1
ATOM 2854 C CA . ARG A 1 348 ? -1.208 -35.847 -8.334 1.00 33.66 348 ARG A CA 1
ATOM 2855 C C . ARG A 1 348 ? -1.205 -34.994 -9.599 1.00 33.66 348 ARG A C 1
ATOM 2857 O O . ARG A 1 348 ? -0.167 -34.697 -10.178 1.00 33.66 348 ARG A O 1
ATOM 2864 N N . GLU A 1 349 ? -2.425 -34.630 -9.973 1.00 31.00 349 GLU A N 1
ATOM 2865 C CA . GLU A 1 349 ? -2.851 -33.894 -11.156 1.00 31.00 349 GLU A CA 1
ATOM 2866 C C . GLU A 1 349 ? -2.090 -32.579 -11.369 1.00 31.00 349 GLU A C 1
ATOM 2868 O O . GLU A 1 349 ? -1.961 -31.742 -10.472 1.00 31.00 349 GLU A O 1
ATOM 2873 N N . GLU A 1 350 ? -1.639 -32.380 -12.608 1.00 27.59 350 GLU A N 1
ATOM 2874 C CA . GLU A 1 350 ? -1.077 -31.130 -13.108 1.00 27.59 350 GLU A CA 1
ATOM 2875 C C . GLU A 1 350 ? -2.103 -29.992 -12.992 1.00 27.59 350 GLU A C 1
ATOM 2877 O O . GLU A 1 350 ? -3.027 -29.848 -13.800 1.00 27.59 350 GLU A O 1
ATOM 2882 N N . SER A 1 351 ? -1.921 -29.130 -11.994 1.00 30.22 351 SER A N 1
ATOM 2883 C CA . SER A 1 351 ? -2.599 -27.837 -11.965 1.00 30.22 351 SER A CA 1
ATOM 2884 C C . SER A 1 351 ? -2.050 -26.950 -13.092 1.00 30.22 351 SER A C 1
ATOM 2886 O O . SER A 1 351 ? -0.905 -26.500 -13.082 1.00 30.22 351 SER A O 1
ATOM 2888 N N . LYS A 1 352 ? -2.891 -26.721 -14.105 1.00 29.70 352 LYS A N 1
ATOM 2889 C CA . LYS A 1 352 ? -2.649 -25.840 -15.255 1.00 29.70 352 LYS A CA 1
ATOM 2890 C C . LYS A 1 352 ? -2.528 -24.373 -14.814 1.00 29.70 352 LYS A C 1
ATOM 2892 O O . LYS A 1 352 ? -3.479 -23.605 -14.936 1.00 29.70 352 LYS A O 1
ATOM 2897 N N . TYR A 1 353 ? -1.351 -23.965 -14.348 1.00 31.72 353 TYR A N 1
ATOM 2898 C CA . TYR A 1 353 ? -0.952 -22.557 -14.274 1.00 31.72 353 TYR A CA 1
ATOM 2899 C C . TYR A 1 353 ? -0.283 -22.160 -15.592 1.00 31.72 353 TYR A C 1
ATOM 2901 O O . TYR A 1 353 ? 0.916 -22.336 -15.793 1.00 31.72 353 TYR A O 1
ATOM 2909 N N . SER A 1 354 ? -1.068 -21.638 -16.533 1.00 30.33 354 SER A N 1
ATOM 2910 C CA . SER A 1 354 ? -0.539 -21.033 -17.758 1.00 30.33 354 SER A CA 1
ATOM 2911 C C . SER A 1 354 ? 0.110 -19.681 -17.438 1.00 30.33 354 SER A C 1
ATOM 2913 O O . SER A 1 354 ? -0.544 -18.643 -17.448 1.00 30.33 354 SER A O 1
ATOM 2915 N N . ASN A 1 355 ? 1.400 -19.706 -17.119 1.00 35.72 355 ASN A N 1
ATOM 2916 C CA . ASN A 1 355 ? 2.200 -18.543 -16.733 1.00 35.72 355 ASN A CA 1
ATOM 2917 C C . ASN A 1 355 ? 2.295 -17.492 -17.855 1.00 35.72 355 ASN A C 1
ATOM 2919 O O . ASN A 1 355 ? 2.536 -17.828 -19.017 1.00 35.72 355 ASN A O 1
ATOM 2923 N N . SER A 1 356 ? 2.159 -16.201 -17.517 1.00 35.66 356 SER A N 1
ATOM 2924 C CA . SER A 1 356 ? 2.646 -15.141 -18.404 1.00 35.66 356 SER A CA 1
ATOM 2925 C C . SER A 1 356 ? 4.161 -15.078 -18.289 1.00 35.66 356 SER A C 1
ATOM 2927 O O . SER A 1 356 ? 4.720 -15.054 -17.200 1.00 35.66 356 SER A O 1
ATOM 2929 N N . LYS A 1 357 ? 4.825 -15.039 -19.440 1.00 40.59 357 LYS A N 1
ATOM 2930 C CA . LYS A 1 357 ? 6.278 -15.168 -19.587 1.00 40.59 357 LYS A CA 1
ATOM 2931 C C . LYS A 1 357 ? 7.100 -14.086 -18.851 1.00 40.59 357 LYS A C 1
ATOM 2933 O O . LYS A 1 357 ? 8.296 -14.270 -18.673 1.00 40.59 357 LYS A O 1
ATOM 2938 N N . TYR A 1 358 ? 6.477 -12.986 -18.408 1.00 41.25 358 TYR A N 1
ATOM 2939 C CA . TYR A 1 358 ? 7.150 -11.869 -17.716 1.00 41.25 358 TYR A CA 1
ATOM 2940 C C . TYR A 1 358 ? 6.380 -11.320 -16.502 1.00 41.25 358 TYR A C 1
ATOM 2942 O O . TYR A 1 358 ? 6.712 -10.260 -15.968 1.00 41.25 358 TYR A O 1
ATOM 2950 N N . GLY A 1 359 ? 5.370 -12.052 -16.024 1.00 41.66 359 GLY A N 1
ATOM 2951 C CA . GLY A 1 359 ? 5.002 -12.019 -14.613 1.00 41.66 359 GLY A CA 1
ATOM 2952 C C . GLY A 1 359 ? 5.835 -13.085 -13.912 1.00 41.66 359 GLY A C 1
ATOM 2953 O O . GLY A 1 359 ? 5.800 -14.219 -14.369 1.00 41.66 359 GLY A O 1
ATOM 2954 N N . TYR A 1 360 ? 6.607 -12.705 -12.884 1.00 38.97 360 TYR A N 1
ATOM 2955 C CA . TYR A 1 360 ? 7.361 -13.582 -11.968 1.00 38.97 360 TYR A CA 1
ATOM 2956 C C . TYR A 1 360 ? 7.259 -15.085 -12.306 1.00 38.97 360 TYR A C 1
ATOM 2958 O O . TYR A 1 360 ? 6.382 -15.788 -11.803 1.00 38.97 360 TYR A O 1
ATOM 2966 N N . CYS A 1 361 ? 8.127 -15.561 -13.202 1.00 32.16 361 CYS A N 1
ATOM 2967 C CA . CYS A 1 361 ? 8.243 -16.979 -13.525 1.00 32.16 361 CYS A CA 1
ATOM 2968 C C . CYS A 1 361 ? 9.279 -17.616 -12.596 1.00 32.16 361 CYS A C 1
ATOM 2970 O O . CYS A 1 361 ? 10.329 -17.031 -12.334 1.00 32.16 361 CYS A O 1
ATOM 2972 N N . LYS A 1 362 ? 8.974 -18.823 -12.108 1.00 32.06 362 LYS A N 1
ATOM 2973 C CA . LYS A 1 362 ? 9.981 -19.733 -11.559 1.00 32.06 362 LYS A CA 1
ATOM 2974 C C . LYS A 1 362 ? 10.967 -20.070 -12.681 1.00 32.06 362 LYS A C 1
ATOM 2976 O O . LYS A 1 362 ? 10.540 -20.570 -13.718 1.00 32.06 362 LYS A O 1
ATOM 2981 N N . ASP A 1 363 ? 12.256 -19.845 -12.456 1.00 31.02 363 ASP A N 1
ATOM 2982 C CA . ASP A 1 363 ? 13.292 -20.554 -13.203 1.00 31.02 363 ASP A CA 1
ATOM 2983 C C . ASP A 1 363 ? 13.382 -21.972 -12.619 1.00 31.02 363 ASP A C 1
ATOM 2985 O O . ASP A 1 363 ? 13.787 -22.152 -11.473 1.00 31.02 363 ASP A O 1
ATOM 2989 N N . GLU A 1 364 ? 13.003 -22.993 -13.390 1.00 34.34 364 GLU A N 1
ATOM 2990 C CA . GLU A 1 364 ? 13.100 -24.410 -12.984 1.00 34.34 364 GLU A CA 1
ATOM 2991 C C . GLU A 1 364 ? 14.544 -24.956 -12.997 1.00 34.34 364 GLU A C 1
ATOM 2993 O O . GLU A 1 364 ? 14.753 -26.140 -12.775 1.00 34.34 364 GLU A O 1
ATOM 2998 N N . ASN A 1 365 ? 15.559 -24.110 -13.217 1.00 29.83 365 ASN A N 1
ATOM 2999 C CA . ASN A 1 365 ? 16.955 -24.539 -13.375 1.00 29.83 365 ASN A CA 1
ATOM 3000 C C . ASN A 1 365 ? 17.971 -23.738 -12.538 1.00 29.83 365 ASN A C 1
ATOM 3002 O O . ASN A 1 365 ? 19.124 -23.600 -12.943 1.00 29.83 365 ASN A O 1
ATOM 3006 N N . TYR A 1 366 ? 17.590 -23.224 -11.364 1.00 35.31 366 TYR A N 1
ATOM 3007 C CA . TYR A 1 366 ? 18.562 -22.687 -10.399 1.00 35.31 366 TYR A CA 1
ATOM 3008 C C . TYR A 1 366 ? 18.791 -23.674 -9.245 1.00 35.31 366 TYR A C 1
ATOM 3010 O O . TYR A 1 366 ? 18.261 -23.516 -8.148 1.00 35.31 366 TYR A O 1
ATOM 3018 N N . ASN A 1 367 ? 19.582 -24.715 -9.513 1.00 31.48 367 ASN A N 1
ATOM 3019 C CA . ASN A 1 367 ? 20.136 -25.587 -8.480 1.00 31.48 367 ASN A CA 1
ATOM 3020 C C . ASN A 1 367 ? 21.422 -24.958 -7.933 1.00 31.48 367 ASN A C 1
ATOM 3022 O O . ASN A 1 367 ? 22.504 -25.201 -8.461 1.00 31.48 367 ASN A O 1
ATOM 3026 N N . ASP A 1 368 ? 21.304 -24.178 -6.860 1.00 33.91 368 ASP A N 1
ATOM 3027 C CA . ASP A 1 368 ? 22.427 -23.935 -5.950 1.00 33.91 368 ASP A CA 1
ATOM 3028 C C . ASP A 1 368 ? 22.072 -24.476 -4.562 1.00 33.91 368 ASP A C 1
ATOM 3030 O O . ASP A 1 368 ? 21.598 -23.785 -3.656 1.00 33.91 368 ASP A O 1
ATOM 3034 N N . SER A 1 369 ? 22.235 -25.789 -4.428 1.00 36.19 369 SER A N 1
ATOM 3035 C CA . SER A 1 369 ? 22.108 -26.515 -3.176 1.00 36.19 369 SER A CA 1
ATOM 3036 C C . SER A 1 369 ? 23.318 -26.207 -2.291 1.00 36.19 369 SER A C 1
ATOM 3038 O O . SER A 1 369 ? 24.265 -26.987 -2.302 1.00 36.19 369 SER A O 1
ATOM 3040 N N . ASN A 1 370 ? 23.324 -25.073 -1.571 1.00 33.22 370 ASN A N 1
ATOM 3041 C CA . ASN A 1 370 ? 24.038 -24.932 -0.281 1.00 33.22 370 ASN A CA 1
ATOM 3042 C C . ASN A 1 370 ? 23.908 -23.589 0.466 1.00 33.22 370 ASN A C 1
ATOM 3044 O O . ASN A 1 370 ? 24.587 -23.388 1.476 1.00 33.22 370 ASN A O 1
ATOM 3048 N N . THR A 1 371 ? 23.017 -22.672 0.089 1.00 34.66 371 THR A N 1
ATOM 3049 C CA . THR A 1 371 ? 22.784 -21.462 0.895 1.00 34.66 371 THR A CA 1
ATOM 3050 C C . THR A 1 371 ? 21.524 -21.607 1.752 1.00 34.66 371 THR A C 1
ATOM 3052 O O . THR A 1 371 ? 20.404 -21.692 1.257 1.00 34.66 371 THR A O 1
ATOM 3055 N N . LYS A 1 372 ? 21.690 -21.631 3.086 1.00 35.84 372 LYS A N 1
ATOM 3056 C CA . LYS A 1 372 ? 20.588 -21.350 4.033 1.00 35.84 372 LYS A CA 1
ATOM 3057 C C . LYS A 1 372 ? 19.842 -20.109 3.526 1.00 35.84 372 LYS A C 1
ATOM 3059 O O . LYS A 1 372 ? 20.539 -19.147 3.203 1.00 35.84 372 LYS A O 1
ATOM 3064 N N . PRO A 1 373 ? 18.494 -20.071 3.509 1.00 37.16 373 PRO A N 1
ATOM 3065 C CA . PRO A 1 373 ? 17.776 -18.910 3.006 1.00 37.16 373 PRO A CA 1
ATOM 3066 C C . PRO A 1 373 ? 18.159 -17.717 3.878 1.00 37.16 373 PRO A C 1
ATOM 3068 O O . PRO A 1 373 ? 17.778 -17.616 5.051 1.00 37.16 373 PRO A O 1
ATOM 3071 N N . ILE A 1 374 ? 18.990 -16.839 3.326 1.00 40.53 374 ILE A N 1
ATOM 3072 C CA . ILE A 1 374 ? 19.241 -15.531 3.897 1.00 40.53 374 ILE A CA 1
ATOM 3073 C C . ILE A 1 374 ? 17.890 -14.844 3.775 1.00 40.53 374 ILE A C 1
ATOM 3075 O O . ILE A 1 374 ? 17.497 -14.431 2.696 1.00 40.53 374 ILE A O 1
ATOM 3079 N N . LEU A 1 375 ? 17.116 -14.805 4.861 1.00 53.16 375 LEU A N 1
ATOM 3080 C CA . LEU A 1 375 ? 15.941 -13.948 4.886 1.00 53.16 375 LEU A CA 1
ATOM 3081 C C . LEU A 1 375 ? 16.434 -12.531 4.597 1.00 53.16 375 LEU A C 1
ATOM 3083 O O . LEU A 1 375 ? 17.212 -11.986 5.386 1.00 53.16 375 LEU A O 1
ATOM 3087 N N . ASP A 1 376 ? 16.041 -12.015 3.438 1.00 71.69 376 ASP A N 1
ATOM 3088 C CA . ASP A 1 376 ? 16.635 -10.827 2.852 1.00 71.69 376 ASP A CA 1
ATOM 3089 C C . ASP A 1 376 ? 16.426 -9.576 3.698 1.00 71.69 376 ASP A C 1
ATOM 3091 O O . ASP A 1 376 ? 15.480 -9.437 4.488 1.00 71.69 376 ASP A O 1
ATOM 3095 N N . ASN A 1 377 ? 17.347 -8.642 3.494 1.00 84.81 377 ASN A N 1
ATOM 3096 C CA . ASN A 1 377 ? 17.183 -7.278 3.941 1.00 84.81 377 ASN A CA 1
ATOM 3097 C C . ASN A 1 377 ? 16.158 -6.567 3.047 1.00 84.81 377 ASN A C 1
ATOM 3099 O O . ASN A 1 377 ? 16.189 -6.692 1.824 1.00 84.81 377 ASN A O 1
ATOM 3103 N N . ILE A 1 378 ? 15.281 -5.781 3.659 1.00 91.38 378 ILE A N 1
ATOM 3104 C CA . ILE A 1 378 ? 14.343 -4.894 2.984 1.00 91.38 378 ILE A CA 1
ATOM 3105 C C . ILE A 1 378 ? 14.602 -3.455 3.413 1.00 91.38 378 ILE A C 1
ATOM 3107 O O . ILE A 1 378 ? 14.748 -3.156 4.604 1.00 91.38 378 ILE A O 1
ATOM 3111 N N . ASP A 1 379 ? 14.655 -2.570 2.425 1.00 93.38 379 ASP A N 1
ATOM 3112 C CA . ASP A 1 379 ? 14.709 -1.135 2.657 1.00 93.38 379 ASP A CA 1
ATOM 3113 C C . ASP A 1 379 ? 13.311 -0.621 2.990 1.00 93.38 379 ASP A C 1
ATOM 3115 O O . ASP A 1 379 ? 12.310 -1.017 2.385 1.00 93.38 379 ASP A O 1
ATOM 3119 N N . PHE A 1 380 ? 13.227 0.288 3.951 1.00 95.19 380 PHE A N 1
ATOM 3120 C CA . PHE A 1 380 ? 11.964 0.878 4.342 1.00 95.19 380 PHE A CA 1
ATOM 3121 C C . PHE A 1 380 ? 12.128 2.288 4.904 1.00 95.19 380 PHE A C 1
ATOM 3123 O O . PHE A 1 380 ? 13.197 2.688 5.353 1.00 95.19 380 PHE A O 1
ATOM 3130 N N . VAL A 1 381 ? 11.032 3.036 4.910 1.00 95.50 381 VAL A N 1
ATOM 3131 C CA . VAL A 1 381 ? 10.936 4.386 5.467 1.00 95.50 381 VAL A CA 1
ATOM 3132 C C . VAL A 1 381 ? 9.843 4.431 6.524 1.00 95.50 381 VAL A C 1
ATOM 3134 O O . VAL A 1 381 ? 8.780 3.833 6.369 1.00 95.50 381 VAL A O 1
ATOM 3137 N N . TYR A 1 382 ? 10.083 5.152 7.610 1.00 94.56 382 TYR A N 1
ATOM 3138 C CA . TYR A 1 382 ? 9.060 5.421 8.613 1.00 94.56 382 TYR A CA 1
ATOM 3139 C C . TYR A 1 382 ? 8.232 6.655 8.239 1.00 94.56 382 TYR A C 1
ATOM 3141 O O . TYR A 1 382 ? 8.777 7.693 7.877 1.00 94.56 382 TYR A O 1
ATOM 3149 N N . ARG A 1 383 ? 6.906 6.561 8.377 1.00 93.19 383 ARG A N 1
ATOM 3150 C CA . ARG A 1 383 ? 5.980 7.667 8.131 1.00 93.19 383 ARG A CA 1
ATOM 3151 C C . ARG A 1 383 ? 5.036 7.874 9.306 1.00 93.19 383 ARG A C 1
ATOM 3153 O O . ARG A 1 383 ? 4.188 7.028 9.608 1.00 93.19 383 ARG A O 1
ATOM 3160 N N . LYS A 1 384 ? 5.129 9.077 9.874 1.00 92.94 384 LYS A N 1
ATOM 3161 C CA . LYS A 1 384 ? 4.189 9.617 10.859 1.00 92.94 384 LYS A CA 1
ATOM 3162 C C . LYS A 1 384 ? 2.797 9.757 10.242 1.00 92.94 384 LYS A C 1
ATOM 3164 O O . LYS A 1 384 ? 2.633 10.478 9.259 1.00 92.94 384 LYS A O 1
ATOM 3169 N N . ASN A 1 385 ? 1.793 9.122 10.835 1.00 89.81 385 ASN A N 1
ATOM 3170 C CA . ASN A 1 385 ? 0.398 9.321 10.457 1.00 89.81 385 ASN A CA 1
ATOM 3171 C C . ASN A 1 385 ? -0.160 10.494 11.257 1.00 89.81 385 ASN A C 1
ATOM 3173 O O . ASN A 1 385 ? -0.282 10.392 12.468 1.00 89.81 385 ASN A O 1
ATOM 3177 N N . ARG A 1 386 ? -0.454 11.626 10.614 1.00 86.88 386 ARG A N 1
ATOM 3178 C CA . ARG A 1 386 ? -0.972 12.820 11.309 1.00 86.88 386 ARG A CA 1
ATOM 3179 C C . ARG A 1 386 ? -2.494 12.798 11.499 1.00 86.88 386 ARG A C 1
ATOM 3181 O O . ARG A 1 386 ? -2.996 13.608 12.267 1.00 86.88 386 ARG A O 1
ATOM 3188 N N . LEU A 1 387 ? -3.205 11.907 10.806 1.00 87.56 387 LEU A N 1
ATOM 3189 C CA . LEU A 1 387 ? -4.670 11.909 10.735 1.00 87.56 387 LEU A CA 1
ATOM 3190 C C . LEU A 1 387 ? -5.301 10.812 11.591 1.00 87.56 387 LEU A C 1
ATOM 3192 O O . LEU A 1 387 ? -6.327 11.046 12.220 1.00 87.56 387 LEU A O 1
ATOM 3196 N N . LEU A 1 388 ? -4.682 9.632 11.644 1.00 92.44 388 LEU A N 1
ATOM 3197 C CA . LEU A 1 388 ? -5.178 8.499 12.415 1.00 92.44 388 LEU A CA 1
ATOM 3198 C C . LEU A 1 388 ? -4.159 8.124 13.490 1.00 92.44 388 LEU A C 1
ATOM 3200 O O . LEU A 1 388 ? -3.238 7.346 13.249 1.00 92.44 388 LEU A O 1
ATOM 3204 N N . ARG A 1 389 ? -4.329 8.694 14.684 1.00 94.31 389 ARG A N 1
ATOM 3205 C CA . ARG A 1 389 ? -3.530 8.390 15.879 1.00 94.31 389 ARG A CA 1
ATOM 3206 C C . ARG A 1 389 ? -4.431 8.057 17.043 1.00 94.31 389 ARG A C 1
ATOM 3208 O O . ARG A 1 389 ? -5.492 8.665 17.167 1.00 94.31 389 ARG A O 1
ATOM 3215 N N . LEU A 1 390 ? -3.967 7.158 17.904 1.00 94.75 390 LEU A N 1
ATOM 3216 C CA . LEU A 1 390 ? -4.637 6.881 19.167 1.00 94.75 390 LEU A CA 1
ATOM 3217 C C . LEU A 1 390 ? -4.686 8.164 20.011 1.00 94.75 390 LEU A C 1
ATOM 3219 O O . LEU A 1 390 ? -3.647 8.667 20.436 1.00 94.75 390 LEU A O 1
ATOM 3223 N N . GLN A 1 391 ? -5.891 8.697 20.196 1.00 94.44 391 GLN A N 1
ATOM 3224 C CA . GLN A 1 391 ? -6.165 9.870 21.018 1.00 94.44 391 GLN A CA 1
ATOM 3225 C C . GLN A 1 391 ? -6.101 9.526 22.505 1.00 94.44 391 GLN A C 1
ATOM 3227 O O . GLN A 1 391 ? -6.255 8.373 22.905 1.00 94.44 391 GLN A O 1
ATOM 3232 N N . GLU A 1 392 ? -5.952 10.546 23.342 1.00 92.50 392 GLU A N 1
ATOM 3233 C CA . GLU A 1 392 ? -5.876 10.384 24.793 1.00 92.50 392 GLU A CA 1
ATOM 3234 C C . GLU A 1 392 ? -7.251 10.239 25.478 1.00 92.50 392 GLU A C 1
ATOM 3236 O O . GLU A 1 392 ? -7.358 10.475 26.676 1.00 92.50 392 GLU A O 1
ATOM 3241 N N . THR A 1 393 ? -8.285 9.763 24.778 1.00 93.19 393 THR A N 1
ATOM 3242 C CA . THR A 1 393 ? -9.652 9.569 25.307 1.00 93.19 393 THR A CA 1
ATOM 3243 C C . THR A 1 393 ? -9.834 8.216 26.000 1.00 93.19 393 THR A C 1
ATOM 3245 O O . THR A 1 393 ? -9.143 7.256 25.666 1.00 93.19 393 THR A O 1
ATOM 3248 N N . LYS A 1 394 ? -10.771 8.087 26.949 1.00 92.31 394 LYS A N 1
ATOM 3249 C CA . LYS A 1 394 ? -11.010 6.803 27.650 1.00 92.31 394 LYS A CA 1
ATOM 3250 C C . LYS A 1 394 ? -11.704 5.748 26.793 1.00 92.31 394 LYS A C 1
ATOM 3252 O O . LYS A 1 394 ? -11.469 4.556 26.982 1.00 92.31 394 LYS A O 1
ATOM 3257 N N . LYS A 1 395 ? -12.591 6.154 25.884 1.00 95.25 395 LYS A N 1
ATOM 3258 C CA . LYS A 1 395 ? -13.309 5.230 24.997 1.00 95.25 395 LYS A CA 1
ATOM 3259 C C . LYS A 1 395 ? -12.849 5.378 23.552 1.00 95.25 395 LYS A C 1
ATOM 3261 O O . LYS A 1 395 ? -12.510 6.474 23.101 1.00 95.25 395 LYS A O 1
ATOM 3266 N N . HIS A 1 396 ? -12.863 4.267 22.822 1.00 95.81 396 HIS A N 1
ATOM 3267 C CA . HIS A 1 396 ? -12.487 4.214 21.411 1.00 95.81 396 HIS A CA 1
ATOM 3268 C C . HIS A 1 396 ? -13.445 3.302 20.649 1.00 95.81 396 HIS A C 1
ATOM 3270 O O . HIS A 1 396 ? -13.512 2.104 20.930 1.00 95.81 396 HIS A O 1
ATOM 3276 N N . LEU A 1 397 ? -14.162 3.855 19.673 1.00 97.06 397 LEU A N 1
ATOM 3277 C CA . LEU A 1 397 ? -14.967 3.085 18.727 1.00 97.06 397 LEU A CA 1
ATOM 3278 C C . LEU A 1 397 ? -14.165 2.891 17.439 1.00 97.06 397 LEU A C 1
ATOM 3280 O O . LEU A 1 397 ? -13.791 3.857 16.777 1.00 97.06 397 LEU A O 1
ATOM 3284 N N . LEU A 1 398 ? -13.885 1.641 17.092 1.00 97.81 398 LEU A N 1
ATOM 3285 C CA . LEU A 1 398 ? -12.996 1.248 16.003 1.00 97.81 398 LEU A CA 1
ATOM 3286 C C . LEU A 1 398 ? -13.831 0.566 14.918 1.00 97.81 398 LEU A C 1
ATOM 3288 O O . LEU A 1 398 ? -14.409 -0.486 15.166 1.00 97.81 398 LEU A O 1
ATOM 3292 N N . ILE A 1 399 ? -13.903 1.135 13.716 1.00 97.38 399 ILE A N 1
ATOM 3293 C CA . ILE A 1 399 ? -14.743 0.630 12.620 1.00 97.38 399 ILE A CA 1
ATOM 3294 C C . ILE A 1 399 ? -13.852 0.286 11.429 1.00 97.38 399 ILE A C 1
ATOM 3296 O O . ILE A 1 399 ? -13.233 1.166 10.828 1.00 97.38 399 ILE A O 1
ATOM 3300 N N . SER A 1 400 ? -13.742 -0.994 11.076 1.00 96.00 400 SER A N 1
ATOM 3301 C CA . SER A 1 400 ? -12.875 -1.399 9.959 1.00 96.00 400 SER A CA 1
ATOM 3302 C C . SER A 1 400 ? -13.373 -2.595 9.171 1.00 96.00 400 SER A C 1
ATOM 3304 O O . SER A 1 400 ? -14.252 -3.331 9.602 1.00 96.00 400 SER A O 1
ATOM 3306 N N . THR A 1 401 ? -12.771 -2.802 7.999 1.00 93.94 401 THR A N 1
ATOM 3307 C CA . THR A 1 401 ? -12.987 -4.001 7.182 1.00 93.94 401 THR A CA 1
ATOM 3308 C C . THR A 1 401 ? -11.675 -4.562 6.645 1.00 93.94 401 THR A C 1
ATOM 3310 O O . THR A 1 401 ? -10.806 -3.787 6.228 1.00 93.94 401 THR A O 1
ATOM 3313 N N . GLY A 1 402 ? -11.545 -5.889 6.568 1.00 92.50 402 GLY A N 1
ATOM 3314 C CA . GLY A 1 402 ? -10.376 -6.562 5.986 1.00 92.50 402 GLY A CA 1
ATOM 3315 C C . GLY A 1 402 ? -9.055 -6.118 6.628 1.00 92.50 402 GLY A C 1
ATOM 3316 O O . GLY A 1 402 ? -8.952 -6.042 7.849 1.00 92.50 402 GLY A O 1
ATOM 3317 N N . THR A 1 403 ? -8.045 -5.775 5.820 1.00 94.12 403 THR A N 1
ATOM 3318 C CA . THR A 1 403 ? -6.738 -5.291 6.314 1.00 94.12 403 THR A CA 1
ATOM 3319 C C . THR A 1 403 ? -6.780 -3.887 6.930 1.00 94.12 403 THR A C 1
ATOM 3321 O O . THR A 1 403 ? -5.795 -3.470 7.533 1.00 94.12 403 THR A O 1
ATOM 3324 N N . GLY A 1 404 ? -7.909 -3.169 6.843 1.00 95.06 404 GLY A N 1
ATOM 3325 C CA . GLY A 1 404 ? -8.116 -1.890 7.537 1.00 95.06 404 GLY A CA 1
ATOM 3326 C C . GLY A 1 404 ? -8.094 -2.006 9.067 1.00 95.06 404 GLY A C 1
ATOM 3327 O O . GLY A 1 404 ? -8.031 -0.998 9.757 1.00 95.06 404 GLY A O 1
ATOM 3328 N N . ILE A 1 405 ? -8.095 -3.226 9.612 1.00 95.44 405 ILE A N 1
ATOM 3329 C CA . ILE A 1 405 ? -7.925 -3.486 11.047 1.00 95.44 405 ILE A CA 1
ATOM 3330 C C . ILE A 1 405 ? -6.502 -3.193 11.557 1.00 95.44 405 ILE A C 1
ATOM 3332 O O . ILE A 1 405 ? -6.301 -3.023 12.757 1.00 95.44 405 ILE A O 1
ATOM 3336 N N . ALA A 1 406 ? -5.499 -3.126 10.673 1.00 96.25 406 ALA A N 1
ATOM 3337 C CA . ALA A 1 406 ? -4.090 -2.989 11.047 1.00 96.25 406 ALA A CA 1
ATOM 3338 C C . ALA A 1 406 ? -3.792 -1.835 12.036 1.00 96.25 406 ALA A C 1
ATOM 3340 O O . ALA A 1 406 ? -3.225 -2.113 13.097 1.00 96.25 406 ALA A O 1
ATOM 3341 N N . PRO A 1 407 ? -4.197 -0.570 11.792 1.00 96.69 407 PRO A N 1
ATOM 3342 C CA . PRO A 1 407 ? -3.969 0.500 12.766 1.00 96.69 407 PRO A CA 1
ATOM 3343 C C . PRO A 1 407 ? -4.643 0.227 14.119 1.00 96.69 407 PRO A C 1
ATOM 3345 O O . PRO A 1 407 ? -4.114 0.607 15.158 1.00 96.69 407 PRO A O 1
ATOM 3348 N N . PHE A 1 408 ? -5.762 -0.494 14.146 1.00 97.00 408 PHE A N 1
ATOM 3349 C CA . PHE A 1 408 ? -6.493 -0.792 15.378 1.00 97.00 408 PHE A CA 1
ATOM 3350 C C . PHE A 1 408 ? -5.853 -1.906 16.200 1.00 97.00 408 PHE A C 1
ATOM 3352 O O . PHE A 1 408 ? -5.907 -1.854 17.426 1.00 97.00 408 PHE A O 1
ATOM 3359 N N . ILE A 1 409 ? -5.166 -2.856 15.560 1.00 96.12 409 ILE A N 1
ATOM 3360 C CA . ILE A 1 409 ? -4.283 -3.797 16.268 1.00 96.12 409 ILE A CA 1
ATOM 3361 C C . ILE A 1 409 ? -3.169 -3.017 16.978 1.00 96.12 409 ILE A C 1
ATOM 3363 O O . ILE A 1 409 ? -2.852 -3.303 18.132 1.00 96.12 409 ILE A O 1
ATOM 3367 N N . SER A 1 410 ? -2.609 -2.002 16.309 1.00 96.12 410 SER A N 1
ATOM 3368 C CA . SER A 1 410 ? -1.632 -1.080 16.901 1.00 96.12 410 SER A CA 1
ATOM 3369 C C . SER A 1 410 ? -2.189 -0.373 18.131 1.00 96.12 410 SER A C 1
ATOM 3371 O O . SER A 1 410 ? -1.543 -0.346 19.178 1.00 96.12 410 SER A O 1
ATOM 3373 N N . PHE A 1 411 ? -3.397 0.184 18.012 1.00 96.81 411 PHE A N 1
ATOM 3374 C CA . PHE A 1 411 ? -4.057 0.910 19.094 1.00 96.81 411 PHE A CA 1
ATOM 3375 C C . PHE A 1 411 ? -4.284 -0.006 20.284 1.00 96.81 411 PHE A C 1
ATOM 3377 O O . PHE A 1 411 ? -3.852 0.306 21.386 1.00 96.81 411 PHE A O 1
ATOM 3384 N N . TYR A 1 412 ? -4.891 -1.166 20.047 1.00 95.44 412 TYR A N 1
ATOM 3385 C CA . TYR A 1 412 ? -5.226 -2.104 21.102 1.00 95.44 412 TYR A CA 1
ATOM 3386 C C . TYR A 1 412 ? -3.985 -2.599 21.844 1.00 95.44 412 TYR A C 1
ATOM 3388 O O . TYR A 1 412 ? -3.967 -2.592 23.070 1.00 95.44 412 TYR A O 1
ATOM 3396 N N . LYS A 1 413 ? -2.908 -2.950 21.141 1.00 94.12 413 LYS A N 1
ATOM 3397 C CA . LYS A 1 413 ? -1.649 -3.377 21.771 1.00 94.12 413 LYS A CA 1
ATOM 3398 C C . LYS A 1 413 ? -0.980 -2.303 22.631 1.00 94.12 413 LYS A C 1
ATOM 3400 O O . LYS A 1 413 ? -0.298 -2.630 23.594 1.00 94.12 413 LYS A O 1
ATOM 3405 N N . ASN A 1 414 ? -1.184 -1.033 22.294 1.00 94.94 414 ASN A N 1
ATOM 3406 C CA . ASN A 1 414 ? -0.505 0.099 22.923 1.00 94.94 414 ASN A CA 1
ATOM 3407 C C . ASN A 1 414 ? -1.455 1.014 23.714 1.00 94.94 414 ASN A C 1
ATOM 3409 O O . ASN A 1 414 ? -1.095 2.152 24.015 1.00 94.94 414 ASN A O 1
ATOM 3413 N N . ARG A 1 415 ? -2.661 0.526 24.025 1.00 94.00 415 ARG A N 1
ATOM 3414 C CA . ARG A 1 415 ? -3.679 1.237 24.803 1.00 94.00 415 ARG A CA 1
ATOM 3415 C C . ARG A 1 415 ? -3.286 1.351 26.273 1.00 94.00 415 ARG A C 1
ATOM 3417 O O . ARG A 1 415 ? -2.515 0.536 26.788 1.00 94.00 415 ARG A O 1
ATOM 3424 N N . ARG A 1 416 ? -3.874 2.314 26.978 1.00 93.31 416 ARG A N 1
ATOM 3425 C CA . ARG A 1 416 ? -3.820 2.349 28.444 1.00 93.31 416 ARG A CA 1
ATOM 3426 C C . ARG A 1 416 ? -4.725 1.259 29.008 1.00 93.31 416 ARG A C 1
ATOM 3428 O O . ARG A 1 416 ? -5.698 0.853 28.380 1.00 93.31 416 ARG A O 1
ATOM 3435 N N . LYS A 1 417 ? -4.407 0.761 30.204 1.00 88.50 417 LYS A N 1
ATOM 3436 C CA . LYS A 1 417 ? -5.141 -0.365 30.811 1.00 88.50 417 LYS A CA 1
ATOM 3437 C C . LYS A 1 417 ? -6.629 -0.068 31.027 1.00 88.50 417 LYS A C 1
ATOM 3439 O O . LYS A 1 417 ? -7.429 -0.996 31.011 1.00 88.50 417 LYS A O 1
ATOM 3444 N N . ASP A 1 418 ? -6.972 1.195 31.246 1.00 90.06 418 ASP A N 1
ATOM 3445 C CA . ASP A 1 418 ? -8.326 1.696 31.470 1.00 90.06 418 ASP A CA 1
ATOM 3446 C C . ASP A 1 418 ? -9.066 2.089 30.181 1.00 90.06 418 ASP A C 1
ATOM 3448 O O . ASP A 1 418 ? -10.260 2.387 30.242 1.00 90.06 418 ASP A O 1
ATOM 3452 N N . ASP A 1 419 ? -8.400 2.055 29.019 1.00 91.94 419 ASP A N 1
ATOM 3453 C CA . ASP A 1 419 ? -9.042 2.373 27.746 1.00 91.94 419 ASP A CA 1
ATOM 3454 C C . ASP A 1 419 ? -10.068 1.288 27.372 1.00 91.94 419 ASP A C 1
ATOM 3456 O O . ASP A 1 419 ? -9.756 0.097 27.248 1.00 91.94 419 ASP A O 1
ATOM 3460 N N . LEU A 1 420 ? -11.303 1.717 27.114 1.00 92.25 420 LEU A N 1
ATOM 3461 C CA . LEU A 1 420 ? -12.380 0.868 26.619 1.00 92.25 420 LEU A CA 1
ATOM 3462 C C . LEU A 1 420 ? -12.423 0.936 25.095 1.00 92.25 420 LEU A C 1
ATOM 3464 O O . LEU A 1 420 ? -12.779 1.962 24.514 1.00 92.25 420 LEU A O 1
ATOM 3468 N N . MET A 1 421 ? -12.094 -0.174 24.441 1.00 93.38 421 MET A N 1
ATOM 3469 C CA . MET A 1 421 ? -12.111 -0.279 22.983 1.00 93.38 421 MET A CA 1
ATOM 3470 C C . MET A 1 421 ? -13.259 -1.165 22.515 1.00 93.38 421 MET A C 1
ATOM 3472 O O . MET A 1 421 ? -13.392 -2.303 22.965 1.00 93.38 421 MET A O 1
ATOM 3476 N N . TRP A 1 422 ? -14.059 -0.646 21.586 1.00 94.25 422 TRP A N 1
ATOM 3477 C CA . TRP A 1 422 ? -15.103 -1.392 20.898 1.00 94.25 422 TRP A CA 1
ATOM 3478 C C . TRP A 1 422 ? -14.768 -1.481 19.412 1.00 94.25 422 TRP A C 1
ATOM 3480 O O . TRP A 1 422 ? -14.797 -0.482 18.697 1.00 94.25 422 TRP A O 1
ATOM 3490 N N . LEU A 1 423 ? -14.446 -2.688 18.946 1.00 96.50 423 LEU A N 1
ATOM 3491 C CA . LEU A 1 423 ? -14.246 -2.974 17.529 1.00 96.50 423 LEU A CA 1
ATOM 3492 C C . LEU A 1 423 ? -15.554 -3.417 16.855 1.00 96.50 423 LEU A C 1
ATOM 3494 O O . LEU A 1 423 ? -16.154 -4.404 17.274 1.00 96.50 423 LEU A O 1
ATOM 3498 N N . ILE A 1 424 ? -15.934 -2.729 15.777 1.00 95.69 424 ILE A N 1
ATOM 3499 C CA . ILE A 1 424 ? -16.894 -3.170 14.760 1.00 95.69 424 ILE A CA 1
ATOM 3500 C C . ILE A 1 424 ? -16.079 -3.543 13.517 1.00 95.69 424 ILE A C 1
ATOM 3502 O O . ILE A 1 424 ? -15.506 -2.678 12.846 1.00 95.69 424 ILE A O 1
ATOM 3506 N N . TYR A 1 425 ? -15.990 -4.838 13.222 1.00 95.12 425 TYR A N 1
ATOM 3507 C CA . TYR A 1 425 ? -15.125 -5.361 12.167 1.00 95.12 425 TYR A CA 1
ATOM 3508 C C . TYR A 1 425 ? -15.908 -6.104 11.092 1.00 95.12 425 TYR A C 1
ATOM 3510 O O . TYR A 1 425 ? -16.715 -6.965 11.408 1.00 95.12 425 TYR A O 1
ATOM 3518 N N . GLY A 1 426 ? -15.648 -5.799 9.821 1.00 92.69 426 GLY A N 1
ATOM 3519 C CA . GLY A 1 426 ? -16.229 -6.505 8.682 1.00 92.69 426 GLY A CA 1
ATOM 3520 C C . GLY A 1 426 ? -15.221 -7.385 7.945 1.00 92.69 426 GLY A C 1
ATOM 3521 O O . GLY A 1 426 ? -14.175 -6.912 7.489 1.00 92.69 426 GLY A O 1
ATOM 3522 N N . CYS A 1 427 ? -15.569 -8.646 7.739 1.00 90.81 427 CYS A N 1
ATOM 3523 C CA . CYS A 1 427 ? -14.850 -9.567 6.861 1.00 90.81 427 CYS A CA 1
ATOM 3524 C C . CYS A 1 427 ? -15.857 -10.380 6.037 1.00 90.81 427 CYS A C 1
ATOM 3526 O O . CYS A 1 427 ? -17.067 -10.204 6.172 1.00 90.81 427 CYS A O 1
ATOM 3528 N N . ARG A 1 428 ? -15.390 -11.191 5.085 1.00 87.00 428 ARG A N 1
ATOM 3529 C CA . ARG A 1 428 ? -16.315 -11.924 4.208 1.00 87.00 428 ARG A CA 1
ATOM 3530 C C . ARG A 1 428 ? -16.797 -13.204 4.858 1.00 87.00 428 ARG A C 1
ATOM 3532 O O . ARG A 1 428 ? -17.998 -13.437 4.859 1.00 87.00 428 ARG A O 1
ATOM 3539 N N . ASN A 1 429 ? -15.884 -13.974 5.432 1.00 85.81 429 ASN A N 1
ATOM 3540 C CA . ASN A 1 429 ? -16.179 -15.218 6.123 1.00 85.81 429 ASN A CA 1
ATOM 3541 C C . ASN A 1 429 ? -15.314 -15.353 7.386 1.00 85.81 429 ASN A C 1
ATOM 3543 O O . ASN A 1 429 ? -14.446 -14.520 7.654 1.00 85.81 429 ASN A O 1
ATOM 3547 N N . VAL A 1 430 ? -15.557 -16.412 8.158 1.00 86.31 430 VAL A N 1
ATOM 3548 C CA . VAL A 1 430 ? -14.828 -16.691 9.402 1.00 86.31 430 VAL A CA 1
ATOM 3549 C C . VAL A 1 430 ? -13.326 -16.844 9.152 1.00 86.31 430 VAL A C 1
ATOM 3551 O O . VAL A 1 430 ? -12.529 -16.360 9.953 1.00 86.31 430 VAL A O 1
ATOM 3554 N N . CYS A 1 431 ? -12.905 -17.477 8.056 1.00 87.88 431 CYS A N 1
ATOM 3555 C CA . CYS A 1 431 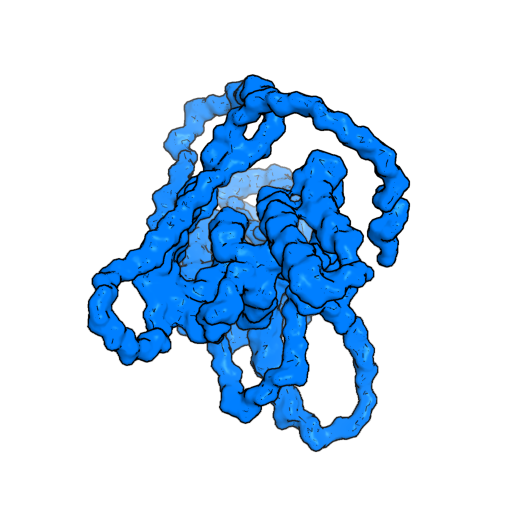? -11.489 -17.646 7.711 1.00 87.88 431 CYS A CA 1
ATOM 3556 C C . CYS A 1 431 ? -10.775 -16.305 7.463 1.00 87.88 431 CYS A C 1
ATOM 3558 O O . CYS A 1 431 ? -9.605 -16.160 7.802 1.00 87.88 431 CYS A O 1
ATOM 3560 N N . ASP A 1 432 ? -11.495 -15.296 6.973 1.00 90.00 432 ASP A N 1
ATOM 3561 C CA . ASP A 1 432 ? -10.982 -13.942 6.753 1.00 90.00 432 ASP A CA 1
ATOM 3562 C C . ASP A 1 432 ? -10.954 -13.059 8.017 1.00 90.00 432 ASP A C 1
ATOM 3564 O O . ASP A 1 432 ? -10.533 -11.898 7.938 1.00 90.00 432 ASP A O 1
ATOM 3568 N N . ASP A 1 433 ? -11.403 -13.555 9.177 1.00 91.62 433 ASP A N 1
ATOM 3569 C CA . ASP A 1 433 ? -11.407 -12.767 10.412 1.00 91.62 433 ASP A CA 1
ATOM 3570 C C . ASP A 1 433 ? -9.989 -12.568 10.979 1.00 91.62 433 ASP A C 1
ATOM 3572 O O . ASP A 1 433 ? -9.499 -13.337 11.806 1.00 91.62 433 ASP A O 1
ATOM 3576 N N . LEU A 1 434 ? -9.343 -11.469 10.584 1.00 92.75 434 LEU A N 1
ATOM 3577 C CA . LEU A 1 434 ? -8.033 -11.053 11.101 1.00 92.75 434 LEU A CA 1
ATOM 3578 C C . LEU A 1 434 ? -8.071 -10.544 12.552 1.00 92.75 434 LEU A C 1
ATOM 3580 O O . LEU A 1 434 ? -7.018 -10.284 13.135 1.00 92.75 434 LEU A O 1
ATOM 3584 N N . SER A 1 435 ? -9.258 -10.348 13.132 1.00 90.31 435 SER A N 1
ATOM 3585 C CA . SER A 1 435 ? -9.407 -9.901 14.519 1.00 90.31 435 SER A CA 1
ATOM 3586 C C . SER A 1 435 ? -9.301 -11.048 15.528 1.00 90.31 435 SER A C 1
ATOM 3588 O O . SER A 1 435 ? -9.325 -10.802 16.740 1.00 90.31 435 SER A O 1
ATOM 3590 N N . LYS A 1 436 ? -9.252 -12.307 15.066 1.00 83.62 436 LYS A N 1
ATOM 3591 C CA . LYS A 1 436 ? -9.086 -13.499 15.912 1.00 83.62 436 LYS A CA 1
ATOM 3592 C C . LYS A 1 436 ? -7.877 -13.341 16.832 1.00 83.62 436 LYS A C 1
ATOM 3594 O O . LYS A 1 436 ? -6.816 -12.916 16.390 1.00 83.62 436 LYS A O 1
ATOM 3599 N N . ASP A 1 437 ? -8.084 -13.608 18.119 1.00 78.19 437 ASP A N 1
ATOM 3600 C CA . ASP A 1 437 ? -7.064 -13.550 19.179 1.00 78.19 437 ASP A CA 1
ATOM 3601 C C . ASP A 1 437 ? -6.406 -12.175 19.420 1.00 78.19 437 ASP A C 1
ATOM 3603 O O . ASP A 1 437 ? -5.484 -12.062 20.226 1.00 78.19 437 ASP A O 1
ATOM 3607 N N . MET A 1 438 ? -6.868 -11.114 18.745 1.00 81.56 438 MET A N 1
ATOM 3608 C CA . MET A 1 438 ? -6.273 -9.774 18.848 1.00 81.56 438 MET A CA 1
ATOM 3609 C C . MET A 1 438 ? -7.047 -8.829 19.771 1.00 81.56 438 MET A C 1
ATOM 3611 O O . MET A 1 438 ? -6.478 -7.820 20.170 1.00 81.56 438 MET A O 1
ATOM 3615 N N . PHE A 1 439 ? -8.321 -9.105 20.077 1.00 85.06 439 PHE A N 1
ATOM 3616 C CA . PHE A 1 439 ? -9.197 -8.215 20.851 1.00 85.06 439 PHE A CA 1
ATOM 3617 C C . PHE A 1 439 ? -10.086 -8.998 21.821 1.00 85.06 439 PHE A C 1
ATOM 3619 O O . PHE A 1 439 ? -10.734 -9.960 21.412 1.00 85.06 439 PHE A O 1
ATOM 3626 N N . ASP A 1 440 ? -10.199 -8.511 23.062 1.00 73.69 440 ASP A N 1
ATOM 3627 C CA . ASP A 1 440 ? -11.089 -9.099 24.083 1.00 73.69 440 ASP A CA 1
ATOM 3628 C C . ASP A 1 440 ? -12.572 -8.753 23.863 1.00 73.69 440 ASP A C 1
ATOM 3630 O O . ASP A 1 440 ? -13.456 -9.533 24.207 1.00 73.69 440 ASP A O 1
ATOM 3634 N N . ARG A 1 441 ? -12.864 -7.560 23.323 1.00 72.88 441 ARG A N 1
ATOM 3635 C CA . ARG A 1 441 ? -14.229 -7.076 23.053 1.00 72.88 441 ARG A CA 1
ATOM 3636 C C . ARG A 1 441 ? -14.353 -6.628 21.601 1.00 72.88 441 ARG A C 1
ATOM 3638 O O . ARG A 1 441 ? -13.767 -5.621 21.203 1.00 72.88 441 ARG A O 1
ATOM 3645 N N . LYS A 1 442 ? -15.126 -7.374 20.813 1.00 79.81 442 LYS A N 1
ATOM 3646 C CA . LYS A 1 442 ? -15.329 -7.121 19.383 1.00 79.81 442 LYS A CA 1
ATOM 3647 C C . LYS A 1 442 ? -16.689 -7.623 18.912 1.00 79.81 442 LYS A C 1
ATOM 3649 O O . LYS A 1 442 ? -17.145 -8.666 19.365 1.00 79.81 442 LYS A O 1
ATOM 3654 N N . ASN A 1 443 ? -17.266 -6.908 17.953 1.00 75.25 443 ASN A N 1
ATOM 3655 C CA . ASN A 1 443 ? -18.390 -7.365 17.147 1.00 75.25 443 ASN A CA 1
ATOM 3656 C C . ASN A 1 443 ? -17.902 -7.549 15.711 1.00 75.25 443 ASN A C 1
ATOM 3658 O O . ASN A 1 443 ? -17.342 -6.626 15.112 1.00 75.25 443 ASN A O 1
ATOM 3662 N N . VAL A 1 444 ? -18.080 -8.758 15.181 1.00 75.69 444 VAL A N 1
ATOM 3663 C CA . VAL A 1 444 ? -17.615 -9.144 13.845 1.00 75.69 444 VAL A CA 1
ATOM 3664 C C . VAL A 1 444 ? -18.821 -9.366 12.937 1.00 75.69 444 VAL A C 1
ATOM 3666 O O . VAL A 1 444 ? -19.748 -10.086 13.292 1.00 75.69 444 VAL A O 1
ATOM 3669 N N . VAL A 1 445 ? -18.796 -8.728 11.770 1.00 69.50 445 VAL A N 1
ATOM 3670 C CA . VAL A 1 445 ? -19.808 -8.805 10.717 1.00 69.50 445 VAL A CA 1
ATOM 3671 C C . VAL A 1 445 ? -19.222 -9.571 9.533 1.00 69.50 445 VAL A C 1
ATOM 3673 O O . VAL A 1 445 ? -18.199 -9.174 8.970 1.00 69.50 445 VAL A O 1
ATOM 3676 N N . TYR A 1 446 ? -19.886 -10.654 9.144 1.00 73.19 446 TYR A N 1
ATOM 3677 C CA . TYR A 1 446 ? -19.530 -11.512 8.017 1.00 73.19 446 TYR A CA 1
ATOM 3678 C C . TYR A 1 446 ? -20.441 -11.238 6.816 1.00 73.19 446 TYR A C 1
ATOM 3680 O O . TYR A 1 446 ? -21.642 -11.479 6.864 1.00 73.19 446 TYR A O 1
ATOM 3688 N N . SER A 1 447 ? -19.882 -10.738 5.711 1.00 66.31 447 SER A N 1
ATOM 3689 C CA . SER A 1 447 ? -20.684 -10.381 4.529 1.00 66.31 447 SER A CA 1
ATOM 3690 C C . SER A 1 447 ? -21.233 -11.571 3.737 1.00 66.31 447 SER A C 1
ATOM 3692 O O . SER A 1 447 ? -22.174 -11.381 2.965 1.00 66.31 447 SER A O 1
ATOM 3694 N N . ALA A 1 448 ? -20.627 -12.756 3.855 1.00 55.22 448 ALA A N 1
ATOM 3695 C CA . ALA A 1 448 ? -21.025 -13.958 3.120 1.00 55.22 448 ALA A CA 1
ATOM 3696 C C . ALA A 1 448 ? -21.793 -14.979 3.976 1.00 55.22 448 ALA A C 1
ATOM 3698 O O . ALA A 1 448 ? -22.311 -15.939 3.416 1.00 55.22 448 ALA A O 1
ATOM 3699 N N . ASP A 1 449 ? -21.880 -14.775 5.294 1.00 57.59 449 ASP A N 1
ATOM 3700 C CA . ASP A 1 449 ? -22.470 -15.734 6.230 1.00 57.59 449 ASP A CA 1
ATOM 3701 C C . ASP A 1 449 ? -23.582 -15.065 7.049 1.00 57.59 449 ASP A C 1
ATOM 3703 O O . ASP A 1 449 ? -23.347 -14.435 8.081 1.00 57.59 449 ASP A O 1
ATOM 3707 N N . TYR A 1 450 ? -24.801 -15.145 6.510 1.00 52.09 450 TYR A N 1
ATOM 3708 C CA . TYR A 1 450 ? -25.990 -14.490 7.059 1.00 52.09 450 TYR A CA 1
ATOM 3709 C C . TYR A 1 450 ? -26.504 -15.187 8.329 1.00 52.09 450 TYR A C 1
ATOM 3711 O O . TYR A 1 450 ? -27.131 -14.546 9.173 1.00 52.09 450 TYR A O 1
ATOM 3719 N N . GLU A 1 451 ? -26.216 -16.484 8.479 1.00 51.91 451 GLU A N 1
ATOM 3720 C CA . GLU A 1 451 ? -26.673 -17.298 9.610 1.00 51.91 451 GLU A CA 1
ATOM 3721 C C . GLU A 1 451 ? -25.908 -16.960 10.899 1.00 51.91 451 GLU A C 1
ATOM 3723 O O . GLU A 1 451 ? -26.488 -17.000 11.983 1.00 51.91 451 GLU A O 1
ATOM 3728 N N . TYR A 1 452 ? -24.641 -16.535 10.796 1.00 52.66 452 TYR A N 1
ATOM 3729 C CA . TYR A 1 452 ? -23.808 -16.194 11.958 1.00 52.66 452 TYR A CA 1
ATOM 3730 C C . TYR A 1 452 ? -23.996 -14.759 12.488 1.00 52.66 452 TYR A C 1
ATOM 3732 O O . TYR A 1 452 ? -23.643 -14.477 13.634 1.00 52.66 452 TYR A O 1
ATOM 3740 N N . THR A 1 453 ? -24.513 -13.826 11.676 1.00 52.94 453 THR A N 1
ATOM 3741 C CA . THR A 1 453 ? -24.516 -12.379 11.993 1.00 52.94 453 THR A CA 1
ATOM 3742 C C . THR A 1 453 ? -25.879 -11.801 12.356 1.00 52.94 453 THR A C 1
ATOM 3744 O O . THR A 1 453 ? -25.967 -10.608 12.652 1.00 52.94 453 THR A O 1
ATOM 3747 N N . GLY A 1 454 ? -26.945 -12.604 12.325 1.00 54.44 454 GLY A N 1
ATOM 3748 C CA . GLY A 1 454 ? -28.285 -12.144 12.691 1.00 54.44 454 GLY A CA 1
ATOM 3749 C C . GLY A 1 454 ? -28.830 -11.033 11.783 1.00 54.44 454 GLY A C 1
ATOM 3750 O O . GLY A 1 454 ? -29.511 -10.141 12.284 1.00 54.44 454 GLY A O 1
ATOM 3751 N N . ASN A 1 455 ? -28.549 -11.109 10.471 1.00 62.75 455 ASN A N 1
ATOM 3752 C CA . ASN A 1 455 ? -29.021 -10.242 9.369 1.00 62.75 455 ASN A CA 1
ATOM 3753 C C . ASN A 1 455 ? -28.108 -9.086 8.904 1.00 62.75 455 ASN A C 1
ATOM 3755 O O . ASN A 1 455 ? -28.460 -8.399 7.940 1.00 62.75 455 ASN A O 1
ATOM 3759 N N . TYR A 1 456 ? -26.939 -8.859 9.514 1.00 72.50 456 TYR A N 1
ATOM 3760 C CA . TYR A 1 456 ? -26.035 -7.775 9.095 1.00 72.50 456 TYR A CA 1
ATOM 3761 C C . TYR A 1 456 ? -25.020 -8.248 8.050 1.00 72.50 456 TYR A C 1
ATOM 3763 O O . TYR A 1 456 ? -24.245 -9.172 8.301 1.00 72.50 456 TYR A O 1
ATOM 3771 N N . LYS A 1 457 ? -24.984 -7.585 6.888 1.00 81.31 457 LYS A N 1
ATOM 3772 C CA . LYS A 1 457 ? -24.070 -7.916 5.784 1.00 81.31 457 LYS A CA 1
ATOM 3773 C C . LYS A 1 457 ? -22.814 -7.044 5.794 1.00 81.31 457 LYS A C 1
ATOM 3775 O O . LYS A 1 457 ? -21.727 -7.500 5.438 1.00 81.31 457 LYS A O 1
ATOM 3780 N N . TYR A 1 458 ? -22.941 -5.790 6.205 1.00 89.56 458 TYR A N 1
ATOM 3781 C CA . TYR A 1 458 ? -21.853 -4.821 6.275 1.00 89.56 458 TYR A CA 1
ATOM 3782 C C . TYR A 1 458 ? -21.780 -4.155 7.647 1.00 89.56 458 TYR A C 1
ATOM 3784 O O . TYR A 1 458 ? -22.753 -4.119 8.398 1.00 89.56 458 TYR A O 1
ATOM 3792 N N . VAL A 1 459 ? -20.622 -3.565 7.964 1.00 93.31 459 VAL A N 1
ATOM 3793 C CA . VAL A 1 459 ? -20.447 -2.791 9.207 1.00 93.31 459 VAL A CA 1
ATOM 3794 C C . VAL A 1 459 ? -21.461 -1.649 9.321 1.00 93.31 459 VAL A C 1
ATOM 3796 O O . VAL A 1 459 ? -21.883 -1.325 10.422 1.00 93.31 459 VAL A O 1
ATOM 3799 N N . SER A 1 460 ? -21.897 -1.080 8.193 1.00 93.50 460 SER A N 1
ATOM 3800 C CA . SER A 1 460 ? -22.970 -0.082 8.127 1.00 93.50 460 SER A CA 1
ATOM 3801 C C . SER A 1 460 ? -24.297 -0.621 8.652 1.00 93.50 460 SER A C 1
ATOM 3803 O O . SER A 1 460 ? -24.968 0.062 9.419 1.00 93.50 460 SER A O 1
ATOM 3805 N N . ASP A 1 461 ? -24.647 -1.853 8.282 1.00 91.56 461 ASP A N 1
ATOM 3806 C CA . ASP A 1 461 ? -25.907 -2.482 8.673 1.00 91.56 461 ASP A CA 1
ATOM 3807 C C . ASP A 1 461 ? -25.898 -2.736 10.179 1.00 91.56 461 ASP A C 1
ATOM 3809 O O . ASP A 1 461 ? -26.868 -2.430 10.867 1.00 91.56 461 ASP A O 1
ATOM 3813 N N . TYR A 1 462 ? -24.762 -3.214 10.701 1.00 92.19 462 TYR A N 1
ATOM 3814 C CA . TYR A 1 462 ? -24.568 -3.384 12.137 1.00 92.19 462 TYR A CA 1
ATOM 3815 C C . TYR A 1 462 ? -24.740 -2.059 12.886 1.00 92.19 462 TYR A C 1
ATOM 3817 O O . TYR A 1 462 ? -25.422 -2.021 13.908 1.00 92.19 462 TYR A O 1
ATOM 3825 N N . ILE A 1 463 ? -24.146 -0.967 12.391 1.00 94.69 463 ILE A N 1
ATOM 3826 C CA . ILE A 1 463 ? -24.266 0.350 13.033 1.00 94.69 463 ILE A CA 1
ATOM 3827 C C . ILE A 1 463 ? -25.732 0.800 13.053 1.00 94.69 463 ILE A C 1
ATOM 3829 O O . ILE A 1 463 ? -26.215 1.205 14.106 1.00 94.69 463 ILE A O 1
ATOM 3833 N N . LEU A 1 464 ? -26.446 0.680 11.929 1.00 94.50 464 LEU A N 1
ATOM 3834 C CA . LEU A 1 464 ? -27.866 1.037 11.826 1.00 94.50 464 LEU A CA 1
ATOM 3835 C C . LEU A 1 464 ? -28.756 0.204 12.756 1.00 94.50 464 LEU A C 1
ATOM 3837 O O . LEU A 1 464 ? -29.661 0.736 13.391 1.00 94.50 464 LEU A O 1
ATOM 3841 N N . GLY A 1 465 ? -28.482 -1.092 12.881 1.00 90.50 465 GLY A N 1
ATOM 3842 C CA . GLY A 1 465 ? -29.225 -1.965 13.786 1.00 90.50 465 GLY A CA 1
ATOM 3843 C C . GLY A 1 465 ? -28.917 -1.757 15.272 1.00 90.50 465 GLY A C 1
ATOM 3844 O O . GLY A 1 465 ? -29.654 -2.247 16.121 1.00 90.50 465 GLY A O 1
ATOM 3845 N N . ASN A 1 466 ? -27.844 -1.030 15.605 1.00 92.44 466 ASN A N 1
ATOM 3846 C CA . ASN A 1 466 ? -27.362 -0.840 16.978 1.00 92.44 466 ASN A CA 1
ATOM 3847 C C . ASN A 1 466 ? -27.171 0.642 17.338 1.00 92.44 466 ASN A C 1
ATOM 3849 O O . ASN A 1 466 ? -26.320 0.970 18.170 1.00 92.44 466 ASN A O 1
ATOM 3853 N N . VAL A 1 467 ? -27.951 1.539 16.723 1.00 95.44 467 VAL A N 1
ATOM 3854 C CA . VAL A 1 467 ? -27.796 2.994 16.887 1.00 95.44 467 VAL A CA 1
ATOM 3855 C C . VAL A 1 467 ? -27.803 3.411 18.357 1.00 95.44 467 VAL A C 1
ATOM 3857 O O . VAL A 1 467 ? -26.893 4.121 18.775 1.00 95.44 467 VAL A O 1
ATOM 3860 N N . GLU A 1 468 ? -28.762 2.937 19.156 1.00 94.62 468 GLU A N 1
ATOM 3861 C CA . GLU A 1 468 ? -28.889 3.342 20.565 1.00 94.62 468 GLU A CA 1
ATOM 3862 C C . GLU A 1 468 ? -27.695 2.899 21.424 1.00 94.62 468 GLU A C 1
ATOM 3864 O O . GLU A 1 468 ? -27.124 3.708 22.154 1.00 94.62 468 GLU A O 1
ATOM 3869 N N . GLY A 1 469 ? -27.241 1.649 21.284 1.00 92.31 469 GLY A N 1
ATOM 3870 C CA . GLY A 1 469 ? -26.075 1.157 22.028 1.00 92.31 469 GLY A CA 1
ATOM 3871 C C . GLY A 1 469 ? -24.777 1.866 21.625 1.00 92.31 469 GLY A C 1
ATOM 3872 O O . GLY A 1 469 ? -23.927 2.163 22.466 1.00 92.31 469 GLY A O 1
ATOM 3873 N N . ILE A 1 470 ? -24.633 2.195 20.337 1.00 95.00 470 ILE A N 1
ATOM 3874 C CA . ILE A 1 470 ? -23.506 2.995 19.844 1.00 95.00 470 ILE A CA 1
ATOM 3875 C C . ILE A 1 470 ? -23.583 4.418 20.398 1.00 95.00 470 ILE A C 1
ATOM 3877 O O . ILE A 1 470 ? -22.572 4.926 20.883 1.00 95.00 470 ILE A O 1
ATOM 3881 N N . LYS A 1 471 ? -24.770 5.037 20.394 1.00 95.69 471 LYS A N 1
ATOM 3882 C CA . LYS A 1 471 ? -25.005 6.368 20.963 1.00 95.69 471 LYS A CA 1
ATOM 3883 C C . LYS A 1 471 ? -24.568 6.418 22.423 1.00 95.69 471 LYS A C 1
ATOM 3885 O O . LYS A 1 471 ? -23.758 7.267 22.782 1.00 95.69 471 LYS A O 1
ATOM 3890 N N . GLU A 1 472 ? -25.028 5.477 23.245 1.00 94.38 472 GLU A N 1
ATOM 3891 C CA . GLU A 1 472 ? -24.657 5.388 24.661 1.00 94.38 472 GLU A CA 1
ATOM 3892 C C . GLU A 1 472 ? -23.137 5.275 24.854 1.00 94.38 472 GLU A C 1
ATOM 3894 O O . GLU A 1 472 ? -22.546 5.951 25.703 1.00 94.38 472 GLU A O 1
ATOM 3899 N N . PHE A 1 473 ? -22.470 4.466 24.028 1.00 93.50 473 PHE A N 1
ATOM 3900 C CA . PHE A 1 473 ? -21.025 4.294 24.114 1.00 93.50 473 PHE A CA 1
ATOM 3901 C C . PHE A 1 473 ? -20.255 5.578 23.772 1.00 93.50 473 PHE A C 1
ATOM 3903 O O . PHE A 1 473 ? -19.314 5.929 24.492 1.00 93.50 473 PHE A O 1
ATOM 3910 N N . ILE A 1 474 ? -20.656 6.285 22.708 1.00 95.44 474 ILE A N 1
ATOM 3911 C CA . ILE A 1 474 ? -19.921 7.441 22.164 1.00 95.44 474 ILE A CA 1
ATOM 3912 C C . ILE A 1 474 ? -20.309 8.795 22.785 1.00 95.44 474 ILE A C 1
ATOM 3914 O O . ILE A 1 474 ? -19.607 9.782 22.548 1.00 95.44 474 ILE A O 1
ATOM 3918 N N . LEU A 1 475 ? -21.396 8.859 23.568 1.00 90.69 475 LEU A N 1
ATOM 3919 C CA . LEU A 1 475 ? -21.861 10.079 24.253 1.00 90.69 475 LEU A CA 1
ATOM 3920 C C . LEU A 1 475 ? -20.828 10.648 25.242 1.00 90.69 475 LEU A C 1
ATOM 3922 O O . LEU A 1 475 ? -20.773 11.852 25.457 1.00 90.69 475 LEU A O 1
ATOM 3926 N N . SER A 1 476 ? -20.001 9.791 25.838 1.00 80.75 476 SER A N 1
ATOM 3927 C CA . SER A 1 476 ? -18.882 10.192 26.705 1.00 80.75 476 SER A CA 1
ATOM 3928 C C . SER A 1 476 ? -17.607 10.524 25.910 1.00 80.75 476 SER A C 1
ATOM 3930 O O . SER A 1 476 ? -17.609 10.450 24.686 1.00 80.75 476 SER A O 1
ATOM 3932 N N . ASP A 1 477 ? -16.500 10.803 26.609 1.00 89.38 477 ASP A N 1
ATOM 3933 C CA . ASP A 1 477 ? -15.137 10.955 26.070 1.00 89.38 477 ASP A CA 1
ATOM 3934 C C . ASP A 1 477 ? -14.693 9.752 25.206 1.00 89.38 477 ASP A C 1
ATOM 3936 O O . ASP A 1 477 ? -14.082 8.787 25.680 1.00 89.38 477 ASP A O 1
ATOM 3940 N N . CYS A 1 478 ? -15.081 9.789 23.930 1.00 96.06 478 CYS A N 1
ATOM 3941 C CA . CYS A 1 478 ? -14.901 8.717 22.965 1.00 96.06 478 CYS A CA 1
ATOM 3942 C C . CYS A 1 478 ? -14.365 9.259 21.645 1.00 96.06 478 CYS A C 1
ATOM 3944 O O . CYS A 1 478 ? -14.973 10.149 21.046 1.00 96.06 478 CYS A O 1
ATOM 3946 N N . SER A 1 479 ? -13.291 8.649 21.152 1.00 97.38 479 SER A N 1
ATOM 3947 C CA . SER A 1 479 ? -12.798 8.866 19.793 1.00 97.38 479 SER A CA 1
ATOM 3948 C C . SER A 1 479 ? -13.318 7.778 18.857 1.00 97.38 479 SER A C 1
ATOM 3950 O O . SER A 1 479 ? -13.348 6.599 19.216 1.00 97.38 479 SER A O 1
ATOM 3952 N N . VAL A 1 480 ? -13.734 8.166 17.655 1.00 97.81 480 VAL A N 1
ATOM 3953 C CA . VAL A 1 480 ? -14.268 7.265 16.630 1.00 97.81 480 VAL A CA 1
ATOM 3954 C C . VAL A 1 480 ? -13.280 7.177 15.479 1.00 97.81 480 VAL A C 1
ATOM 3956 O O . VAL A 1 480 ? -12.854 8.190 14.933 1.00 97.81 480 VAL A O 1
ATOM 3959 N N . TYR A 1 481 ? -12.934 5.963 15.075 1.00 97.94 481 TYR A N 1
ATOM 3960 C CA . TYR A 1 481 ? -11.939 5.722 14.041 1.00 97.94 481 TYR A CA 1
ATOM 3961 C C . TYR A 1 481 ? -12.505 4.823 12.956 1.00 97.94 481 TYR A C 1
ATOM 3963 O O . TYR A 1 481 ? -13.091 3.783 13.254 1.00 97.94 481 TYR A O 1
ATOM 3971 N N . VAL A 1 482 ? -12.280 5.184 11.694 1.00 97.38 482 VAL A N 1
ATOM 3972 C CA . VAL A 1 482 ? -12.755 4.414 10.543 1.00 97.38 482 VAL A CA 1
ATOM 3973 C C . VAL A 1 482 ? -11.603 4.117 9.591 1.00 97.38 482 VAL A C 1
ATOM 3975 O O . VAL A 1 482 ? -10.974 5.031 9.060 1.00 97.38 482 VAL A O 1
ATOM 3978 N N . CYS A 1 483 ? -11.326 2.834 9.342 1.00 95.56 483 CYS A N 1
ATOM 3979 C CA . CYS A 1 483 ? -10.266 2.427 8.420 1.00 95.56 483 CYS A CA 1
ATOM 3980 C C . CYS A 1 483 ? -10.693 1.293 7.481 1.00 95.56 483 CYS A C 1
ATOM 3982 O O . CYS A 1 483 ? -11.188 0.245 7.895 1.00 95.56 483 CYS A O 1
ATOM 3984 N N . GLY A 1 484 ? -10.491 1.488 6.179 1.00 92.12 484 GLY A N 1
ATOM 3985 C CA . GLY A 1 484 ? -10.872 0.522 5.147 1.00 92.12 484 GLY A CA 1
ATOM 3986 C C . GLY A 1 484 ? -11.055 1.184 3.787 1.00 92.12 484 GLY A C 1
ATOM 3987 O O . GLY A 1 484 ? -10.454 2.222 3.518 1.00 92.12 484 GLY A O 1
ATOM 3988 N N . SER A 1 485 ? -11.889 0.598 2.925 1.00 91.56 485 SER A N 1
ATOM 3989 C CA . SER A 1 485 ? -12.151 1.170 1.597 1.00 91.56 485 SER A CA 1
ATOM 3990 C C . SER A 1 485 ? -12.846 2.533 1.687 1.00 91.56 485 SER A C 1
ATOM 3992 O O . SER A 1 485 ? -13.666 2.762 2.579 1.00 91.56 485 SER A O 1
ATOM 3994 N N . ILE A 1 486 ? -12.580 3.417 0.719 1.00 92.31 486 ILE A N 1
ATOM 3995 C CA . ILE A 1 486 ? -13.244 4.732 0.631 1.00 92.31 486 ILE A CA 1
ATOM 3996 C C . ILE A 1 486 ? -14.773 4.581 0.599 1.00 92.31 486 ILE A C 1
ATOM 3998 O O . ILE A 1 486 ? -15.489 5.386 1.190 1.00 92.31 486 ILE A O 1
ATOM 4002 N N . GLN A 1 487 ? -15.286 3.539 -0.062 1.00 92.44 487 GLN A N 1
ATOM 4003 C CA . GLN A 1 487 ? -16.726 3.296 -0.139 1.00 92.44 487 GLN A CA 1
ATOM 4004 C C . GLN A 1 487 ? -17.332 2.975 1.234 1.00 92.44 487 GLN A C 1
ATOM 4006 O O . GLN A 1 487 ? -18.373 3.529 1.584 1.00 92.44 487 GLN A O 1
ATOM 4011 N N . MET A 1 488 ? -16.663 2.134 2.030 1.00 93.31 488 MET A N 1
ATOM 4012 C CA . MET A 1 488 ? -17.093 1.827 3.397 1.00 93.31 488 MET A CA 1
ATOM 4013 C C . MET A 1 488 ? -17.065 3.083 4.276 1.00 93.31 488 MET A C 1
ATOM 4015 O O . MET A 1 488 ? -18.048 3.380 4.948 1.00 93.31 488 MET A O 1
ATOM 4019 N N . GLN A 1 489 ? -15.994 3.878 4.195 1.00 95.38 489 GLN A N 1
ATOM 4020 C CA . GLN A 1 489 ? -15.865 5.117 4.969 1.00 95.38 489 GLN A CA 1
ATOM 4021 C C . GLN A 1 489 ? -16.975 6.123 4.661 1.00 95.38 489 GLN A C 1
ATOM 4023 O O . GLN A 1 489 ? -17.530 6.717 5.579 1.00 95.38 489 GLN A O 1
ATOM 4028 N N . LYS A 1 490 ? -17.334 6.288 3.380 1.00 95.88 490 LYS A N 1
ATOM 4029 C CA . LYS A 1 490 ? -18.447 7.155 2.965 1.00 95.88 490 LYS A CA 1
ATOM 4030 C C . LYS A 1 490 ? -19.782 6.695 3.546 1.00 95.88 490 LYS A C 1
ATOM 4032 O O . LYS A 1 490 ? -20.554 7.534 3.996 1.00 95.88 490 LYS A O 1
ATOM 4037 N N . SER A 1 491 ? -20.039 5.387 3.546 1.00 96.06 491 SER A N 1
ATOM 4038 C CA . SER A 1 491 ? -21.264 4.820 4.120 1.00 96.06 491 SER A CA 1
ATOM 4039 C C . SER A 1 491 ? -21.339 5.056 5.631 1.00 96.06 491 SER A C 1
ATOM 4041 O O . SER A 1 491 ? -22.337 5.589 6.109 1.00 96.06 491 SER A O 1
ATOM 4043 N N . VAL A 1 492 ? -20.260 4.766 6.366 1.00 96.88 492 VAL A N 1
ATOM 4044 C CA . VAL A 1 492 ? -20.185 5.020 7.815 1.00 96.88 492 VAL A CA 1
ATOM 4045 C C . VAL A 1 492 ? -20.340 6.511 8.119 1.00 96.88 492 VAL A C 1
ATOM 4047 O O . VAL A 1 492 ? -21.134 6.875 8.978 1.00 96.88 492 VAL A O 1
ATOM 4050 N N . LEU A 1 493 ? -19.650 7.390 7.386 1.00 97.44 493 LEU A N 1
ATOM 4051 C CA . LEU A 1 493 ? -19.784 8.838 7.560 1.00 97.44 493 LEU A CA 1
ATOM 4052 C C . LEU A 1 493 ? -21.223 9.317 7.316 1.00 97.44 493 LEU A C 1
ATOM 4054 O O . LEU A 1 493 ? -21.685 10.203 8.026 1.00 97.44 493 LEU A O 1
ATOM 4058 N N . GLY A 1 494 ? -21.931 8.745 6.337 1.00 97.88 494 GLY A N 1
ATOM 4059 C CA . GLY A 1 494 ? -23.345 9.042 6.093 1.00 97.88 494 GLY A CA 1
ATOM 4060 C C . GLY A 1 494 ? -24.216 8.752 7.316 1.00 97.88 494 GLY A C 1
ATOM 4061 O O . GLY A 1 494 ? -24.930 9.638 7.775 1.00 97.88 494 GLY A O 1
ATOM 4062 N N . ILE A 1 495 ? -24.066 7.563 7.905 1.00 97.56 495 ILE A N 1
ATOM 4063 C CA . ILE A 1 495 ? -24.793 7.162 9.121 1.00 97.56 495 ILE A CA 1
ATOM 4064 C C . ILE A 1 495 ? -24.430 8.077 10.299 1.00 97.56 495 ILE A C 1
ATOM 4066 O O . ILE A 1 495 ? -25.304 8.537 11.026 1.00 97.56 495 ILE A O 1
ATOM 4070 N N . PHE A 1 496 ? -23.145 8.395 10.478 1.00 97.69 496 PHE A N 1
ATOM 4071 C CA . PHE A 1 496 ? -22.709 9.288 11.555 1.00 97.69 496 PHE A CA 1
ATOM 4072 C C . PHE A 1 496 ? -23.248 10.710 11.404 1.00 97.69 496 PHE A C 1
ATOM 4074 O O . PHE A 1 496 ? -23.572 11.333 12.407 1.00 97.69 496 PHE A O 1
ATOM 4081 N N . LYS A 1 497 ? -23.402 11.221 10.179 1.00 97.44 497 LYS A N 1
ATOM 4082 C CA . LYS A 1 497 ? -24.048 12.521 9.951 1.00 97.44 497 LYS A CA 1
ATOM 4083 C C . LYS A 1 497 ? -25.519 12.522 10.351 1.00 97.44 497 LYS A C 1
ATOM 4085 O O . LYS A 1 497 ? -25.996 13.536 10.841 1.00 97.44 497 LYS A O 1
ATOM 4090 N N . GLU A 1 498 ? -26.216 11.414 10.130 1.00 97.62 498 GLU A N 1
ATOM 4091 C CA . GLU A 1 498 ? -27.651 11.302 10.392 1.00 97.62 498 GLU A CA 1
ATOM 4092 C C . GLU A 1 498 ? -27.959 11.061 11.875 1.00 97.62 498 GLU A C 1
ATOM 4094 O O . GLU A 1 498 ? -28.814 11.733 12.444 1.00 97.62 498 GLU A O 1
ATOM 4099 N N . TYR A 1 499 ? -27.234 10.145 12.522 1.00 97.12 499 TYR A N 1
ATOM 4100 C CA . TYR A 1 499 ? -27.565 9.685 13.877 1.00 97.12 499 TYR A CA 1
ATOM 4101 C C . TYR A 1 499 ? -26.617 10.206 14.968 1.00 97.12 499 TYR A C 1
ATOM 4103 O O . TYR A 1 499 ? -26.977 10.205 16.147 1.00 97.12 499 TYR A O 1
ATOM 4111 N N . PHE A 1 500 ? -25.411 10.658 14.602 1.00 96.62 500 PHE A N 1
ATOM 4112 C CA . PHE A 1 500 ? -24.328 10.994 15.538 1.00 96.62 500 PHE A CA 1
ATOM 4113 C C . PHE A 1 500 ? -23.603 12.305 15.172 1.00 96.62 500 PHE A C 1
ATOM 4115 O O . PHE A 1 500 ? -22.381 12.392 15.321 1.00 96.62 500 PHE A O 1
ATOM 4122 N N . SER A 1 501 ? -24.323 13.321 14.673 1.00 96.06 501 SER A N 1
ATOM 4123 C CA . SER A 1 501 ? -23.711 14.536 14.095 1.00 96.06 501 SER A CA 1
ATOM 4124 C C . SER A 1 501 ? -22.733 15.242 15.045 1.00 96.06 501 SER A C 1
ATOM 4126 O O . SER A 1 501 ? -21.673 15.692 14.608 1.00 96.06 501 SER A O 1
ATOM 4128 N N . PHE A 1 502 ? -23.023 15.223 16.351 1.00 94.94 502 PHE A N 1
ATOM 4129 C CA . PHE A 1 502 ? -22.181 15.791 17.408 1.00 94.94 502 PHE A CA 1
ATOM 4130 C C . PHE A 1 502 ? -20.735 15.269 17.388 1.00 94.94 502 PHE A C 1
ATOM 4132 O O . PHE A 1 502 ? -19.803 16.027 17.625 1.00 94.94 502 PHE A O 1
ATOM 4139 N N . ILE A 1 503 ? -20.507 14.001 17.024 1.00 96.44 503 ILE A N 1
ATOM 4140 C CA . ILE A 1 503 ? -19.156 13.426 16.906 1.00 96.44 503 ILE A CA 1
ATOM 4141 C C . ILE A 1 503 ? -18.339 14.134 15.818 1.00 96.44 503 ILE A C 1
ATOM 4143 O O . ILE A 1 503 ? -17.125 14.312 15.951 1.00 96.44 503 ILE A O 1
ATOM 4147 N N . ILE A 1 504 ? -19.000 14.514 14.725 1.00 94.94 504 ILE A N 1
ATOM 4148 C CA . ILE A 1 504 ? -18.378 15.183 13.580 1.00 94.94 504 ILE A CA 1
ATOM 4149 C C . ILE A 1 504 ? -18.144 16.656 13.912 1.00 94.94 504 ILE A C 1
ATOM 4151 O O . ILE A 1 504 ? -17.053 17.169 13.663 1.00 94.94 504 ILE A O 1
ATOM 4155 N N . GLU A 1 505 ? -19.145 17.316 14.496 1.00 94.88 505 GLU A N 1
ATOM 4156 C CA . GLU A 1 505 ? -19.082 18.719 14.927 1.00 94.88 505 GLU A CA 1
ATOM 4157 C C . GLU A 1 505 ? -17.949 18.944 15.941 1.00 94.88 505 GLU A C 1
ATOM 4159 O O . GLU A 1 505 ? -17.170 19.888 15.813 1.00 94.88 505 GLU A O 1
ATOM 4164 N N . GLU A 1 506 ? -17.776 18.010 16.879 1.00 94.75 506 GLU A N 1
ATOM 4165 C CA . GLU A 1 506 ? -16.708 18.019 17.886 1.00 94.75 506 GLU A CA 1
ATOM 4166 C C . GLU A 1 506 ? -15.362 17.486 17.363 1.00 94.75 506 GLU A C 1
ATOM 4168 O O . GLU A 1 506 ? -14.390 17.410 18.114 1.00 94.75 506 GLU A O 1
ATOM 4173 N N . LYS A 1 507 ? -15.273 17.113 16.078 1.00 94.69 507 LYS A N 1
ATOM 4174 C CA . LYS A 1 507 ? -14.057 16.587 15.429 1.00 94.69 507 LYS A CA 1
ATOM 4175 C C . LYS A 1 507 ? -13.463 15.354 16.131 1.00 94.69 507 LYS A C 1
ATOM 4177 O O . LYS A 1 507 ? -12.249 15.165 16.140 1.00 94.69 507 LYS A O 1
ATOM 4182 N N . ARG A 1 508 ? -14.316 14.479 16.674 1.00 95.69 508 ARG A N 1
ATOM 4183 C CA . ARG A 1 508 ? -13.924 13.223 17.345 1.00 95.69 508 ARG A CA 1
ATOM 4184 C C . ARG A 1 508 ? -13.873 12.009 16.411 1.00 95.69 508 ARG A C 1
ATOM 4186 O O . ARG A 1 508 ? -13.742 10.882 16.885 1.00 95.69 508 ARG A O 1
ATOM 4193 N N . MET A 1 509 ? -13.986 12.219 15.096 1.00 96.50 509 MET A N 1
ATOM 4194 C CA . MET A 1 509 ? -13.983 11.165 14.077 1.00 96.50 509 MET A CA 1
ATOM 4195 C C . MET A 1 509 ? -12.749 11.245 13.176 1.00 96.50 509 MET A C 1
ATOM 4197 O O . MET A 1 509 ? -12.489 12.279 12.564 1.00 96.50 509 MET A O 1
ATOM 4201 N N . PHE A 1 510 ? -12.031 10.132 13.042 1.00 96.62 510 PHE A N 1
ATOM 4202 C CA . PHE A 1 510 ? -10.769 10.041 12.307 1.00 96.62 510 PHE A CA 1
ATOM 4203 C C . PHE A 1 510 ? -10.829 8.950 11.236 1.00 96.62 510 PHE A C 1
ATOM 4205 O O . PHE A 1 510 ? -11.424 7.890 11.442 1.00 96.62 510 PHE A O 1
ATOM 4212 N N . PHE A 1 511 ? -10.178 9.192 10.099 1.00 94.25 511 PHE A N 1
ATOM 4213 C CA . PHE A 1 511 ? -10.222 8.315 8.929 1.00 94.25 511 PHE A CA 1
ATOM 4214 C C . PHE A 1 511 ? -8.820 7.948 8.447 1.00 94.25 511 PHE A C 1
ATOM 4216 O O . PHE A 1 511 ? -7.908 8.773 8.488 1.00 94.25 511 PHE A O 1
ATOM 4223 N N . ASP A 1 512 ? -8.671 6.729 7.931 1.00 89.12 512 ASP A N 1
ATOM 4224 C CA . ASP A 1 512 ? -7.497 6.323 7.155 1.00 89.12 512 ASP A CA 1
ATOM 4225 C C . ASP A 1 512 ? -7.892 5.367 6.029 1.00 89.12 512 ASP A C 1
ATOM 4227 O O . ASP A 1 512 ? -8.719 4.469 6.214 1.00 89.12 512 ASP A O 1
ATOM 4231 N N . SER A 1 513 ? -7.311 5.544 4.845 1.00 82.06 513 SER A N 1
ATOM 4232 C CA . SER A 1 513 ? -7.647 4.769 3.649 1.00 82.06 513 SER A CA 1
ATOM 4233 C C . SER A 1 513 ? -6.396 4.246 2.961 1.00 82.06 513 SER A C 1
ATOM 4235 O O . SER A 1 513 ? -5.448 4.993 2.727 1.00 82.06 513 SER A O 1
ATOM 4237 N N . TRP A 1 514 ? -6.447 2.981 2.553 1.00 65.69 514 TRP A N 1
ATOM 4238 C CA . TRP A 1 514 ? -5.387 2.315 1.803 1.00 65.69 514 TRP A CA 1
ATOM 4239 C C . TRP A 1 514 ? -5.922 1.992 0.408 1.00 65.69 514 TRP A C 1
ATOM 4241 O O . TRP A 1 514 ? -6.464 0.908 0.196 1.00 65.69 514 TRP A O 1
ATOM 4251 N N . ASN A 1 515 ? -5.824 2.951 -0.515 1.00 48.00 515 ASN A N 1
ATOM 4252 C CA . ASN A 1 515 ? -6.053 2.714 -1.944 1.00 48.00 515 ASN A CA 1
ATOM 4253 C C . ASN A 1 515 ? -4.721 2.620 -2.694 1.00 48.00 515 ASN A C 1
ATOM 4255 O O . ASN A 1 515 ? -3.783 3.409 -2.432 1.00 48.00 515 ASN A O 1
#

Foldseek 3Di:
DDPPPPPDDDDDDDDDDDDDADWDFFKWKWKFWPFFPDDPDDPPPDDDPDRPGPTDIDGDTDGDDPDPPVVVCVVVPPPDDDPDDPDDDDVPPPPVFDKDKWFWPDWAFLQFDPFIKIKTFTPDADFAFQVWKKFFFQWDDPVLLVLLVVQAPDPPVPDDVSQQQRTWMWMFMDGPQTDTDTHGNVVVNRWWDFQAAFDLVLLLVQLVQLVVVLVVVVVVCVVVVPPDPDNPLSVVLSVVSVLCSDPNNVVVVVVVVLQDRGNSSSCVVSVTRDYPVSSSVTIHTRTTAIFGFLDAHRDTTMGMDTWDWDDHDQEIATDSVNLVSVVLVCLQPVVVVVVPPPDDDDDDDDDDRPYDPPRDDDPPPPPPPDDDPRSDMIIMGIGHDPFDGQDPFQEEEEEEEQSQCRSVSSCQSHDDPRRHYEEQYEYADPSRPPCPPSDPHYDYAHLPDCPVRVRGNGSLSVCVVCLPVVCVRCVPRYAYEYTEAPVNVVSVVVVCVVRPVVCVVVPRYTYDYRD

pLDDT: mean 72.31, std 25.16, range [23.3, 97.94]

Sequence (515 aa):
MDLKRHILNPIKYEIMQFKELKFRKLNEITIEILSREGGGATKIEGVDSKTDSKVYSKEVLYQTDKVDSKEILDKIYHKELDKTDKHINNPSDNLLDIIYNGKILSITNMGTEWKEVYKIKLNKTIDFIPGDSVGLYCYNPEHVIKVLLSHLNYNQEASSYNDIYNTFYKIERKGCYSYEYSGNLYGFLRKIDVLSLPKKSFLNSLSEERDKNSMVEVVRDMSSGLEGVNNISTTDRVNDLKYLCSKEGVKDYYNIYKNFNNLLDILEYFKCKITLELLAEHCEFIKPRYFSLINNKSSNIELLIGIMSHSVSNSVRYGQVSAFIKEKYNEKYMNIDINKDENKDRDREESKYSNSKYGYCKDENYNDSNTKPILDNIDFVYRKNRLLRLQETKKHLLISTGTGIAPFISFYKNRRKDDLMWLIYGCRNVCDDLSKDMFDRKNVVYSADYEYTGNYKYVSDYILGNVEGIKEFILSDCSVYVCGSIQMQKSVLGIFKEYFSFIIEEKRMFFDSWN